Protein AF-A0A8J3QTC0-F1 (afdb_monomer)

Radius of gyration: 24.87 Å; Cα contacts (8 Å, |Δi|>4): 966; chains: 1; bounding box: 57×74×67 Å

Nearest PDB structures (foldseek):
  8b71-assembly1_A  TM=1.456E-01  e=4.040E-01  Bacillus subtilis
  3te0-assembly1_C  TM=1.874E-01  e=3.261E+00  Clostridioides difficile 630
  7ngh-assembly1_C  TM=1.427E-01  e=4.212E+00  Thermococcus kodakarensis KOD1

pLDDT: mean 89.1, std 10.79, range [39.69, 98.56]

Secondary structure (DSSP, 8-state):
---S-EEETTTTEEE-TT--HHHHHHHHHSTT-S-GGGHHHHHHHHHHHHHTTSHHHHHHHHHHHHHHHHHT-TT-TTHHHHHHHHHHHHHHHHHHHHHHHHHHHHHHHHT---SS-S---HHHHHHIIIII------EEE-TTS-EEEPPPPHHHHHHHHHHHHHHHHHHHTSHHHHHHHHHHHHS-TTT-TT-HHHHHHHHHHHHHHHHHH-GGGGT-HHHHHHHHHHHHHT-HHHHHHHH-SS--SSHHHHHHHHHHHHHHHHHHGGG--HHHHHHHHHHHHTT--TT-HHHHHHTT--HHHHHHHHHHHHHHHHHHHT-SPPPPSS--HHHHHHHHHHHHHHHHHHTTTEEEEEEEEEEEEE-TTSEEEEEETTEEEEEEE-SS-PPPEEEEEEEEEEEETT-SS--EEEEEE-SSSEEEEE--SSSPPPHHHHHHHHTT-S-HHHHHHHHHHHHHHHHHHHHHTT-HHHHHHHHHHHHHHHHHHHHHHHTTTS-TTTHHHHHHHHHHHHHHHHTTT-HHHHHHHHHHHHHTTT--BHHHHHHHHHHTT-S-HHHHHHHHHHHHHHTTS--EEE-SSBEEE--

Structure (mmCIF, N/CA/C/O backbone):
data_AF-A0A8J3QTC0-F1
#
_entry.id   AF-A0A8J3QTC0-F1
#
loop_
_atom_site.group_PDB
_atom_site.id
_atom_site.type_symbol
_atom_site.label_atom_id
_atom_site.label_alt_id
_atom_site.label_comp_id
_atom_site.label_asym_id
_atom_site.label_entity_id
_atom_site.label_seq_id
_atom_site.pdbx_PDB_ins_code
_atom_site.Cartn_x
_atom_site.Cartn_y
_atom_site.Cartn_z
_atom_site.occupancy
_atom_site.B_iso_or_equiv
_atom_site.auth_seq_id
_atom_site.auth_comp_id
_atom_site.auth_asym_id
_atom_site.auth_atom_id
_atom_site.pdbx_PDB_model_num
ATOM 1 N N . MET A 1 1 ? -20.325 0.250 -7.253 1.00 39.69 1 MET A N 1
ATOM 2 C CA . MET A 1 1 ? -18.886 0.431 -6.960 1.00 39.69 1 MET A CA 1
ATOM 3 C C . MET A 1 1 ? -18.539 0.330 -5.466 1.00 39.69 1 MET A C 1
ATOM 5 O O . MET A 1 1 ? -17.370 0.447 -5.146 1.00 39.69 1 MET A O 1
ATOM 9 N N . GLU A 1 2 ? -19.473 0.064 -4.537 1.00 43.47 2 GLU A N 1
ATOM 10 C CA . GLU A 1 2 ? -19.168 0.013 -3.083 1.00 43.47 2 GLU A CA 1
ATOM 11 C C . GLU A 1 2 ? -18.686 -1.354 -2.544 1.00 43.47 2 GLU A C 1
ATOM 13 O O . GLU A 1 2 ? -18.638 -1.552 -1.331 1.00 43.47 2 GLU A O 1
ATOM 18 N N . SER A 1 3 ? -18.318 -2.291 -3.418 1.00 62.69 3 SER A N 1
ATOM 19 C CA . SER A 1 3 ? -17.953 -3.673 -3.076 1.00 62.69 3 SER A CA 1
ATOM 20 C C . SER A 1 3 ? -16.502 -3.981 -3.471 1.00 62.69 3 SER A C 1
ATOM 22 O O . SER A 1 3 ? -16.257 -4.866 -4.281 1.00 62.69 3 SER A O 1
ATOM 24 N N . ARG A 1 4 ? -15.543 -3.166 -3.028 1.00 80.06 4 ARG A N 1
ATOM 25 C CA . ARG A 1 4 ? -14.108 -3.490 -3.088 1.00 80.06 4 ARG A CA 1
ATOM 26 C C . ARG A 1 4 ? -13.452 -3.055 -1.788 1.00 80.06 4 ARG A C 1
ATOM 28 O O . ARG A 1 4 ? -13.874 -2.046 -1.209 1.00 80.06 4 ARG A O 1
ATOM 35 N N . SER A 1 5 ? -12.469 -3.817 -1.313 1.00 85.25 5 SER A N 1
ATOM 36 C CA . SER A 1 5 ? -11.545 -3.318 -0.294 1.00 85.25 5 SER A CA 1
ATOM 37 C C . SER A 1 5 ? -10.790 -2.114 -0.858 1.00 85.25 5 SER A C 1
ATOM 39 O O . SER A 1 5 ? -10.600 -2.028 -2.071 1.00 85.25 5 SER A O 1
ATOM 41 N N . TRP A 1 6 ? -10.443 -1.152 -0.008 1.00 88.81 6 TRP A N 1
ATOM 42 C CA . TRP A 1 6 ? -9.625 -0.014 -0.421 1.00 88.81 6 TRP A CA 1
ATOM 43 C C . TRP A 1 6 ? -8.971 0.674 0.770 1.00 88.81 6 TRP A C 1
ATOM 45 O O . TRP A 1 6 ? -9.505 0.689 1.883 1.00 88.81 6 TRP A O 1
ATOM 55 N N . THR A 1 7 ? -7.877 1.380 0.497 1.00 88.00 7 THR A N 1
ATOM 56 C CA . THR A 1 7 ? -7.240 2.307 1.432 1.00 88.00 7 THR A CA 1
ATOM 57 C C . THR A 1 7 ? -7.194 3.706 0.825 1.00 88.00 7 THR A C 1
ATOM 59 O O . THR A 1 7 ? -6.718 3.912 -0.287 1.00 88.00 7 THR A O 1
ATOM 62 N N . HIS A 1 8 ? -7.720 4.704 1.539 1.00 89.81 8 HIS A N 1
ATOM 63 C CA . HIS A 1 8 ? -7.736 6.074 1.032 1.00 89.81 8 HIS A CA 1
ATOM 64 C C . HIS A 1 8 ? -6.390 6.751 1.287 1.00 89.81 8 HIS A C 1
ATOM 66 O O . HIS A 1 8 ? -6.052 7.049 2.429 1.00 89.81 8 HIS A O 1
ATOM 72 N N . LEU A 1 9 ? -5.684 7.107 0.214 1.00 87.38 9 LEU A N 1
ATOM 73 C CA . LEU A 1 9 ? -4.288 7.570 0.237 1.00 87.38 9 LEU A CA 1
ATOM 74 C C . LEU A 1 9 ? -4.010 8.705 1.243 1.00 87.38 9 LEU A C 1
ATOM 76 O O . LEU A 1 9 ? -3.025 8.670 1.977 1.00 87.38 9 LEU A O 1
ATOM 80 N N . SER A 1 10 ? -4.890 9.714 1.307 1.00 85.38 10 SER A N 1
ATOM 81 C CA . SER A 1 10 ? -4.685 10.883 2.183 1.00 85.38 10 SER A CA 1
ATOM 82 C C . SER A 1 10 ? -5.076 10.659 3.649 1.00 85.38 10 SER A C 1
ATOM 84 O O . SER A 1 10 ? -4.407 11.145 4.552 1.00 85.38 10 SER A O 1
ATOM 86 N N . SER A 1 11 ? -6.176 9.955 3.928 1.00 86.44 11 SER A N 1
ATOM 87 C CA . SER A 1 11 ? -6.603 9.709 5.313 1.00 86.44 11 SER A CA 1
ATOM 88 C C . SER A 1 11 ? -5.954 8.464 5.918 1.00 86.44 11 SER A C 1
ATOM 90 O O . SER A 1 11 ? -6.002 8.283 7.131 1.00 86.44 11 SER A O 1
ATOM 92 N N . ASN A 1 12 ? -5.363 7.612 5.076 1.00 90.69 12 ASN A N 1
ATOM 93 C CA . ASN A 1 12 ? -4.892 6.265 5.384 1.00 90.69 12 ASN A CA 1
ATOM 94 C C . ASN A 1 12 ? -5.966 5.340 5.985 1.00 90.69 12 ASN A C 1
ATOM 96 O O . ASN A 1 12 ? -5.655 4.339 6.629 1.00 90.69 12 ASN A O 1
ATOM 100 N N . VAL A 1 13 ? -7.246 5.689 5.804 1.00 89.69 13 VAL A N 1
ATOM 101 C CA . VAL A 1 13 ? -8.357 4.855 6.259 1.00 89.69 13 VAL A CA 1
ATOM 102 C C . VAL A 1 13 ? -8.488 3.680 5.309 1.00 89.69 13 VAL A C 1
ATOM 104 O O . VAL A 1 13 ? -8.754 3.862 4.121 1.00 89.69 13 VAL A O 1
ATOM 107 N N . THR A 1 14 ? -8.345 2.490 5.872 1.00 88.50 14 THR A N 1
ATOM 108 C CA . THR A 1 14 ? -8.552 1.217 5.192 1.00 88.50 14 THR A CA 1
ATOM 109 C C . THR A 1 14 ? -9.978 0.727 5.410 1.00 88.50 14 THR A C 1
ATOM 111 O O . THR A 1 14 ? -10.557 0.878 6.488 1.00 88.50 14 THR A O 1
ATOM 114 N N . ARG A 1 15 ? -10.563 0.128 4.380 1.00 85.50 15 ARG A N 1
ATOM 115 C CA . ARG A 1 15 ? -11.824 -0.596 4.451 1.00 85.50 15 ARG A CA 1
ATOM 116 C C . ARG A 1 15 ? -11.617 -1.964 3.826 1.00 85.50 15 ARG A C 1
ATOM 118 O O . ARG A 1 15 ? -11.299 -2.060 2.649 1.00 85.50 15 ARG A O 1
ATOM 125 N N . LEU A 1 16 ? -11.853 -3.006 4.613 1.00 86.75 16 LEU A N 1
ATOM 126 C CA . LEU A 1 16 ? -11.814 -4.382 4.141 1.00 86.75 16 LEU A CA 1
ATOM 127 C C . LEU A 1 16 ? -13.206 -4.793 3.663 1.00 86.75 16 LEU A C 1
ATOM 129 O O . LEU A 1 16 ? -14.169 -4.803 4.433 1.00 86.75 16 LEU A O 1
ATOM 133 N N . GLU A 1 17 ? -13.324 -5.126 2.387 1.00 78.25 17 GLU A N 1
ATOM 134 C CA . GLU A 1 17 ? -14.484 -5.840 1.880 1.00 78.25 17 GLU A CA 1
ATOM 135 C C . GLU A 1 17 ? -14.504 -7.276 2.424 1.00 78.25 17 GLU A C 1
ATOM 137 O O . GLU A 1 17 ? -13.471 -7.889 2.686 1.00 78.25 17 GLU A O 1
ATOM 142 N N . GLY A 1 18 ? -15.708 -7.809 2.629 1.00 78.25 18 GLY A N 1
ATOM 143 C CA . GLY A 1 18 ? -15.924 -9.158 3.150 1.00 78.25 18 GLY A CA 1
ATOM 144 C C . GLY A 1 18 ? -16.040 -9.202 4.670 1.00 78.25 18 GLY A C 1
ATOM 145 O O . GLY A 1 18 ? -16.652 -10.122 5.204 1.00 78.25 18 GLY A O 1
ATOM 146 N N . ILE A 1 19 ? -15.567 -8.176 5.386 1.00 82.19 19 ILE A N 1
ATOM 147 C CA . ILE A 1 19 ? -15.797 -8.076 6.828 1.00 82.19 19 ILE A CA 1
ATOM 148 C C . ILE A 1 19 ? -17.225 -7.609 7.099 1.00 82.19 19 ILE A C 1
ATOM 150 O O . ILE A 1 19 ? -17.539 -6.420 7.091 1.00 82.19 19 ILE A O 1
ATOM 154 N N . ARG A 1 20 ? -18.094 -8.576 7.387 1.00 85.38 20 ARG A N 1
ATOM 155 C CA . ARG A 1 20 ? -19.408 -8.353 7.984 1.00 85.38 20 ARG A CA 1
ATOM 156 C C . ARG A 1 20 ? -19.266 -8.552 9.481 1.00 85.38 20 ARG A C 1
ATOM 158 O O . ARG A 1 20 ? -19.161 -9.686 9.932 1.00 85.38 20 ARG A O 1
ATOM 165 N N . LEU A 1 21 ? -19.215 -7.475 10.270 1.00 83.38 21 LEU A N 1
ATOM 166 C CA . LEU A 1 21 ? -19.032 -7.645 11.718 1.00 83.38 21 LEU A CA 1
ATOM 167 C C . LEU A 1 21 ? -20.188 -8.436 12.345 1.00 83.38 21 LEU A C 1
ATOM 169 O O . LEU A 1 21 ? -19.942 -9.161 13.297 1.00 83.38 21 LEU A O 1
ATOM 173 N N . GLY A 1 22 ? -21.408 -8.373 11.800 1.00 82.56 22 GLY A N 1
ATOM 174 C CA . GLY A 1 22 ? -22.493 -9.252 12.255 1.00 82.56 22 GLY A CA 1
ATOM 175 C C . GLY A 1 22 ? -22.139 -10.743 12.214 1.00 82.56 22 GLY A C 1
ATOM 176 O O . GLY A 1 22 ? -22.465 -11.467 13.150 1.00 82.56 22 GLY A O 1
ATOM 177 N N . ASP A 1 23 ? -21.387 -11.164 11.195 1.00 84.44 23 ASP A N 1
ATOM 178 C CA . ASP A 1 23 ? -20.975 -12.558 11.004 1.00 84.44 23 ASP A CA 1
ATOM 179 C C . ASP A 1 23 ? -19.625 -12.853 11.682 1.00 84.44 23 ASP A C 1
ATOM 181 O O . ASP A 1 23 ? -19.382 -13.956 12.167 1.00 84.44 23 ASP A O 1
ATOM 185 N N . HIS A 1 24 ? -18.726 -11.864 11.727 1.00 86.12 24 HIS A N 1
ATOM 186 C CA . HIS A 1 24 ? -17.314 -12.080 12.049 1.00 86.12 24 HIS A CA 1
ATOM 187 C C . HIS A 1 24 ? -16.856 -11.491 13.385 1.00 86.12 24 HIS A C 1
ATOM 189 O O . HIS A 1 24 ? -15.726 -11.773 13.780 1.00 86.12 24 HIS A O 1
ATOM 195 N N . LEU A 1 25 ? -17.659 -10.685 14.090 1.00 84.62 25 LEU A N 1
ATOM 196 C CA . LEU A 1 25 ? -17.190 -9.931 15.262 1.00 84.62 25 LEU A CA 1
ATOM 197 C C . LEU A 1 25 ? -16.506 -10.839 16.288 1.00 84.62 25 LEU A C 1
ATOM 199 O O . LEU A 1 25 ? -15.335 -10.631 16.574 1.00 84.62 25 LEU A O 1
ATOM 203 N N . GLU A 1 26 ? -17.174 -11.887 16.770 1.00 82.69 26 GLU A N 1
ATOM 204 C CA . GLU A 1 26 ? -16.621 -12.801 17.784 1.00 82.69 26 GLU A CA 1
ATOM 205 C C . GLU A 1 26 ? -15.274 -13.418 17.359 1.00 82.69 26 GLU A C 1
ATOM 207 O O . GLU A 1 26 ? -14.303 -13.429 18.123 1.00 82.69 26 GLU A O 1
ATOM 212 N N . SER A 1 27 ? -15.182 -13.845 16.098 1.00 85.50 27 SER A N 1
ATOM 213 C CA . SER A 1 27 ? -13.962 -14.416 15.522 1.00 85.50 27 SER A CA 1
ATOM 214 C C . SER A 1 27 ? -12.827 -13.385 15.441 1.00 85.50 27 SER A C 1
ATOM 216 O O . SER A 1 27 ? -11.692 -13.663 15.825 1.00 85.50 27 SER A O 1
ATOM 218 N N . LEU A 1 28 ? -13.148 -12.147 15.052 1.00 85.06 28 LEU A N 1
ATOM 219 C CA . LEU A 1 28 ? -12.199 -11.045 14.929 1.00 85.06 28 LEU A CA 1
ATOM 220 C C . LEU A 1 28 ? -11.755 -10.485 16.280 1.00 85.06 28 LEU A C 1
ATOM 222 O O . LEU A 1 28 ? -10.680 -9.892 16.344 1.00 85.06 28 LEU A O 1
ATOM 226 N N . LEU A 1 29 ? -12.524 -10.678 17.355 1.00 81.19 29 LEU A N 1
ATOM 227 C CA . LEU A 1 29 ? -12.098 -10.356 18.722 1.00 81.19 29 LEU A CA 1
ATOM 228 C C . LEU A 1 29 ? -11.187 -11.439 19.315 1.00 81.19 29 LEU A C 1
ATOM 230 O O . LEU A 1 29 ? -10.337 -11.147 20.155 1.00 81.19 29 LEU A O 1
ATOM 234 N N . THR A 1 30 ? -11.304 -12.677 18.841 1.00 81.62 30 THR A N 1
ATOM 235 C CA . THR A 1 30 ? -10.489 -13.801 19.312 1.00 81.62 30 THR A CA 1
ATOM 236 C C . THR A 1 30 ? -9.094 -13.758 18.692 1.00 81.62 30 THR A C 1
ATOM 238 O O . THR A 1 30 ? -8.936 -13.620 17.481 1.00 81.62 30 THR A O 1
ATOM 241 N N . GLN A 1 31 ? -8.030 -13.809 19.498 1.00 77.44 31 GLN A N 1
ATOM 242 C CA . GLN A 1 31 ? -6.652 -13.803 18.983 1.00 77.44 31 GLN A CA 1
ATOM 243 C C . GLN A 1 31 ? -6.391 -15.007 18.072 1.00 77.44 31 GLN A C 1
ATOM 245 O O . GLN A 1 31 ? -6.640 -16.143 18.458 1.00 77.44 31 GLN A O 1
ATOM 250 N N . GLY A 1 32 ? -5.930 -14.747 16.843 1.00 83.50 32 GLY A N 1
ATOM 251 C CA . GLY A 1 32 ? -5.789 -15.778 15.809 1.00 83.50 32 GLY A CA 1
ATOM 252 C C . GLY A 1 32 ? -7.110 -16.334 15.260 1.00 83.50 32 GLY A C 1
ATOM 253 O O . GLY A 1 32 ? -7.085 -17.294 14.489 1.00 83.50 32 GLY A O 1
ATOM 254 N N . GLY A 1 33 ? -8.247 -15.763 15.670 1.00 87.00 33 GLY A N 1
ATOM 255 C CA . GLY A 1 33 ? -9.589 -16.213 15.314 1.00 87.00 33 GLY A CA 1
ATOM 256 C C . GLY A 1 33 ? -10.131 -15.614 14.021 1.00 87.00 33 GLY A C 1
ATOM 257 O O . GLY A 1 33 ? -11.214 -16.010 13.606 1.00 87.00 33 GLY A O 1
ATOM 258 N N . ALA A 1 34 ? -9.410 -14.690 13.374 1.00 90.81 34 ALA A N 1
ATOM 259 C CA . ALA A 1 34 ? -9.891 -14.069 12.146 1.00 90.81 34 ALA A CA 1
ATOM 260 C C . ALA A 1 34 ? -10.131 -15.126 11.032 1.00 90.81 34 ALA A C 1
ATOM 262 O O . ALA A 1 34 ? -9.270 -15.996 10.833 1.00 90.81 34 ALA A O 1
ATOM 263 N N . PRO A 1 35 ? -11.265 -15.059 10.302 1.00 92.38 35 PRO A N 1
ATOM 264 C CA . PRO A 1 35 ? -11.619 -16.024 9.258 1.00 92.38 35 PRO A CA 1
ATOM 265 C C . PRO A 1 35 ? -10.585 -16.087 8.129 1.00 92.38 35 PRO A C 1
ATOM 267 O O . PRO A 1 35 ? -10.192 -15.058 7.582 1.00 92.38 35 PRO A O 1
ATOM 270 N N . SER A 1 36 ? -10.121 -17.284 7.764 1.00 92.12 36 SER A N 1
ATOM 271 C CA . SER A 1 36 ? -9.008 -17.466 6.816 1.00 92.12 36 SER A CA 1
ATOM 272 C C . SER A 1 36 ? -9.254 -16.884 5.423 1.00 92.12 36 SER A C 1
ATOM 274 O O . SER A 1 36 ? -8.303 -16.479 4.761 1.00 92.12 36 SER A O 1
ATOM 276 N N . GLU A 1 37 ? -10.509 -16.811 4.995 1.00 92.62 37 GLU A N 1
ATOM 277 C CA . GLU A 1 37 ? -10.954 -16.220 3.734 1.00 92.62 37 GLU A CA 1
ATOM 278 C C . GLU A 1 37 ? -10.644 -14.717 3.635 1.00 92.62 37 GLU A C 1
ATOM 280 O O . GLU A 1 37 ? -10.494 -14.181 2.540 1.00 92.62 37 GLU A O 1
ATOM 285 N N . LEU A 1 38 ? -10.463 -14.033 4.770 1.00 93.31 38 LEU A N 1
ATOM 286 C CA . LEU A 1 38 ? -10.099 -12.616 4.812 1.00 93.31 38 LEU A CA 1
ATOM 287 C C . LEU A 1 38 ? -8.586 -12.387 4.735 1.00 93.31 38 LEU A C 1
ATOM 289 O O . LEU A 1 38 ? -8.157 -11.250 4.555 1.00 93.31 38 LEU A O 1
ATOM 293 N N . LEU A 1 39 ? -7.767 -13.434 4.885 1.00 95.31 39 LEU A N 1
ATOM 294 C CA . LEU A 1 39 ? -6.317 -13.307 5.058 1.00 95.31 39 LEU A CA 1
ATOM 295 C C . LEU A 1 39 ? -5.648 -12.560 3.901 1.00 95.31 39 LEU A C 1
ATOM 297 O O . LEU A 1 39 ? -4.882 -11.630 4.147 1.00 95.31 39 LEU A O 1
ATOM 301 N N . LEU A 1 40 ? -5.951 -12.946 2.659 1.00 95.69 40 LEU A N 1
ATOM 302 C CA . LEU A 1 40 ? -5.347 -12.336 1.472 1.00 95.69 40 LEU A CA 1
ATOM 303 C C . LEU A 1 40 ? -5.741 -10.860 1.341 1.00 95.69 40 LEU A C 1
ATOM 305 O O . LEU A 1 40 ? -4.866 -10.006 1.228 1.00 95.69 40 LEU A O 1
ATOM 309 N N . SER A 1 41 ? -7.036 -10.548 1.469 1.00 94.38 41 SER A N 1
ATOM 310 C CA . SER A 1 41 ? -7.530 -9.164 1.455 1.00 94.38 41 SER A CA 1
ATOM 311 C C . SER A 1 41 ? -6.930 -8.315 2.580 1.00 94.38 41 SER A C 1
ATOM 313 O O . SER A 1 41 ? -6.574 -7.166 2.351 1.00 94.38 41 SER A O 1
ATOM 315 N N . CYS A 1 42 ? -6.787 -8.863 3.790 1.00 94.25 42 CYS A N 1
ATOM 316 C CA . CYS A 1 42 ? -6.159 -8.152 4.901 1.00 94.25 42 CYS A CA 1
ATOM 317 C C . CYS A 1 42 ? -4.693 -7.833 4.611 1.00 94.25 42 CYS A C 1
ATOM 319 O O . CYS A 1 42 ? -4.280 -6.696 4.796 1.00 94.25 42 CYS A O 1
ATOM 321 N N . VAL A 1 43 ? -3.904 -8.812 4.159 1.00 95.81 43 VAL A N 1
ATOM 322 C CA . VAL A 1 43 ? -2.480 -8.594 3.853 1.00 95.81 43 VAL A CA 1
ATOM 323 C C . VAL A 1 43 ? -2.308 -7.549 2.753 1.00 95.81 43 VAL A C 1
ATOM 325 O O . VAL A 1 43 ? -1.477 -6.650 2.895 1.00 95.81 43 VAL A O 1
ATOM 328 N N . HIS A 1 44 ? -3.131 -7.627 1.709 1.00 96.69 44 HIS A N 1
ATOM 329 C CA . HIS A 1 44 ? -3.174 -6.652 0.624 1.00 96.69 44 HIS A CA 1
ATOM 330 C C . HIS A 1 44 ? -3.399 -5.228 1.161 1.00 96.69 44 HIS A C 1
ATOM 332 O O . HIS A 1 44 ? -2.578 -4.330 0.993 1.00 96.69 44 HIS A O 1
ATOM 338 N N . GLU A 1 45 ? -4.474 -5.029 1.913 1.00 95.12 45 GLU A N 1
ATOM 339 C CA . GLU A 1 45 ? -4.871 -3.706 2.393 1.00 95.12 45 GLU A CA 1
ATOM 340 C C . GLU A 1 45 ? -3.993 -3.170 3.525 1.00 95.12 45 GLU A C 1
ATOM 342 O O . GLU A 1 45 ? -3.776 -1.964 3.635 1.00 95.12 45 GLU A O 1
ATOM 347 N N . PHE A 1 46 ? -3.420 -4.044 4.355 1.00 95.31 46 PHE A N 1
ATOM 348 C CA . PHE A 1 46 ? -2.406 -3.634 5.327 1.00 95.31 46 PHE A CA 1
ATOM 349 C C . PHE A 1 46 ? -1.149 -3.129 4.633 1.00 95.31 46 PHE A C 1
ATOM 351 O O . PHE A 1 46 ? -0.474 -2.256 5.175 1.00 95.31 46 PHE A O 1
ATOM 358 N N . THR A 1 47 ? -0.843 -3.643 3.442 1.00 97.31 47 THR A N 1
ATOM 359 C CA . THR A 1 47 ? 0.294 -3.172 2.650 1.00 97.31 47 THR A CA 1
ATOM 360 C C . THR A 1 47 ? 0.037 -1.772 2.118 1.00 97.31 47 THR A C 1
ATOM 362 O O . THR A 1 47 ? 0.893 -0.905 2.296 1.00 97.31 47 THR A O 1
ATOM 365 N N . HIS A 1 48 ? -1.164 -1.497 1.603 1.00 96.25 48 HIS A N 1
ATOM 366 C CA . HIS A 1 48 ? -1.578 -0.132 1.267 1.00 96.25 48 HIS A CA 1
ATOM 367 C C . HIS A 1 48 ? -1.501 0.803 2.472 1.00 96.25 48 HIS A C 1
ATOM 369 O O . HIS A 1 48 ? -0.843 1.842 2.415 1.00 96.25 48 HIS A O 1
ATOM 375 N N . HIS A 1 49 ? -2.098 0.403 3.597 1.00 94.94 49 HIS A N 1
ATOM 376 C CA . HIS A 1 49 ? -2.049 1.182 4.834 1.00 94.94 49 HIS A CA 1
ATOM 377 C C . HIS A 1 49 ? -0.614 1.492 5.270 1.00 94.94 49 HIS A C 1
ATOM 379 O O . HIS A 1 49 ? -0.323 2.590 5.745 1.00 94.94 49 HIS A O 1
ATOM 385 N N . TRP A 1 50 ? 0.290 0.523 5.127 1.00 95.69 50 TRP A N 1
ATOM 386 C CA . TRP A 1 50 ? 1.688 0.670 5.500 1.00 95.69 50 TRP A CA 1
ATOM 387 C C . TRP A 1 50 ? 2.433 1.632 4.575 1.00 95.69 50 TRP A C 1
ATOM 389 O O . TRP A 1 50 ? 3.118 2.525 5.072 1.00 95.69 50 TRP A O 1
ATOM 399 N N . CYS A 1 51 ? 2.227 1.517 3.260 1.00 96.88 51 CYS A N 1
ATOM 400 C CA . CYS A 1 51 ? 2.786 2.433 2.266 1.00 96.88 51 CYS A CA 1
ATOM 401 C C . CYS A 1 51 ? 2.396 3.884 2.575 1.00 96.88 51 CYS A C 1
ATOM 403 O O . CYS A 1 51 ? 3.247 4.766 2.646 1.00 96.88 51 CYS A O 1
ATOM 405 N N . PHE A 1 52 ? 1.117 4.143 2.858 1.00 95.06 52 PHE A N 1
ATOM 406 C CA . PHE A 1 52 ? 0.642 5.496 3.151 1.00 95.06 52 PHE A CA 1
ATOM 407 C C . PHE A 1 52 ? 0.757 5.887 4.631 1.00 95.06 52 PHE A C 1
ATOM 409 O O . PHE A 1 52 ? 0.354 6.989 4.994 1.00 95.06 52 PHE A O 1
ATOM 416 N N . LEU A 1 53 ? 1.362 5.071 5.497 1.00 93.88 53 LEU A N 1
ATOM 417 C CA . LEU A 1 53 ? 1.789 5.502 6.836 1.00 93.88 53 LEU A CA 1
ATOM 418 C C . LEU A 1 53 ? 3.170 6.189 6.818 1.00 93.88 53 LEU A C 1
ATOM 420 O O . LEU A 1 53 ? 3.583 6.764 7.826 1.00 93.88 53 LEU A O 1
ATOM 424 N N . SER A 1 54 ? 3.865 6.143 5.682 1.00 94.94 54 SER A N 1
ATOM 425 C CA . SER A 1 54 ? 5.234 6.625 5.517 1.00 94.94 54 SER A CA 1
ATOM 426 C C . SER A 1 54 ? 5.387 8.150 5.523 1.00 94.94 54 SER A C 1
ATOM 428 O O . SER A 1 54 ? 4.410 8.909 5.504 1.00 94.94 54 SER A O 1
ATOM 430 N N . SER A 1 55 ? 6.634 8.626 5.458 1.00 95.50 55 SER A N 1
ATOM 431 C CA . SER A 1 55 ? 6.934 10.054 5.286 1.00 95.50 55 SER A CA 1
ATOM 432 C C . SER A 1 55 ? 6.394 10.638 3.976 1.00 95.50 55 SER A C 1
ATOM 434 O O . SER A 1 55 ? 5.849 11.745 3.986 1.00 95.50 55 SER A O 1
ATOM 436 N N . VAL A 1 56 ? 6.469 9.902 2.861 1.00 97.00 56 VAL A N 1
ATOM 437 C CA . VAL A 1 56 ? 5.852 10.322 1.589 1.00 97.00 56 VAL A CA 1
ATOM 438 C C . VAL A 1 56 ? 4.325 10.367 1.721 1.00 97.00 56 VAL A C 1
ATOM 440 O O . VAL A 1 56 ? 3.707 11.362 1.336 1.00 97.00 56 VAL A O 1
ATOM 443 N N . GLY A 1 57 ? 3.709 9.361 2.352 1.00 95.88 57 GLY A N 1
ATOM 444 C CA . GLY A 1 57 ? 2.271 9.361 2.643 1.00 95.88 57 GLY A CA 1
ATOM 445 C C . GLY A 1 57 ? 1.841 10.560 3.498 1.00 95.88 57 GLY A C 1
ATOM 446 O O . GLY A 1 57 ? 0.798 11.179 3.243 1.00 95.88 57 GLY A O 1
ATOM 447 N N . LEU A 1 58 ? 2.662 10.941 4.481 1.00 94.69 58 LEU A N 1
ATOM 448 C CA . LEU A 1 58 ? 2.452 12.132 5.302 1.00 94.69 58 LEU A CA 1
ATOM 449 C C . LEU A 1 58 ? 2.562 13.424 4.487 1.00 94.69 58 LEU A C 1
ATOM 451 O O . LEU A 1 58 ? 1.694 14.289 4.622 1.00 94.69 58 LEU A O 1
ATOM 455 N N . ALA A 1 59 ? 3.558 13.536 3.607 1.00 96.12 59 ALA A N 1
ATOM 456 C CA . ALA A 1 59 ? 3.727 14.685 2.722 1.00 96.12 59 ALA A CA 1
ATOM 457 C C . ALA A 1 59 ? 2.510 14.891 1.804 1.00 96.12 59 ALA A C 1
ATOM 459 O O . ALA A 1 59 ? 1.965 15.994 1.761 1.00 96.12 59 ALA A O 1
ATOM 460 N N . LEU A 1 60 ? 2.008 13.828 1.161 1.00 95.81 60 LEU A N 1
ATOM 461 C CA . LEU A 1 60 ? 0.797 13.877 0.323 1.00 95.81 60 LEU A CA 1
ATOM 462 C C . LEU A 1 60 ? -0.414 14.417 1.086 1.00 95.81 60 LEU A C 1
ATOM 464 O O . LEU A 1 60 ? -1.224 15.183 0.572 1.00 95.81 60 LEU A O 1
ATOM 468 N N . THR A 1 61 ? -0.529 14.040 2.350 1.00 93.19 61 THR A N 1
ATOM 469 C CA . THR A 1 61 ? -1.628 14.487 3.207 1.00 93.19 61 THR A CA 1
ATOM 470 C C . THR A 1 61 ? -1.450 15.934 3.636 1.00 93.19 61 THR A C 1
ATOM 472 O O . THR A 1 61 ? -2.417 16.694 3.626 1.00 93.19 61 THR A O 1
ATOM 475 N N . GLY A 1 62 ? -0.213 16.352 3.906 1.00 93.19 62 GLY A N 1
ATOM 476 C CA . GLY A 1 62 ? 0.139 17.758 4.084 1.00 93.19 62 GLY A CA 1
ATOM 477 C C . GLY A 1 62 ? -0.263 18.622 2.889 1.00 93.19 62 GLY A C 1
ATOM 478 O O . GLY A 1 62 ? -0.843 19.687 3.098 1.00 93.19 62 GLY A O 1
ATOM 479 N N . LEU A 1 63 ? -0.049 18.139 1.658 1.00 94.00 63 LEU A N 1
ATOM 480 C CA . LEU A 1 63 ? -0.506 18.816 0.438 1.00 94.00 63 LEU A CA 1
ATOM 481 C C . LEU A 1 63 ? -2.024 18.973 0.414 1.00 94.00 63 LEU A C 1
ATOM 483 O O . LEU A 1 63 ? -2.510 20.074 0.181 1.00 94.00 63 LEU A O 1
ATOM 487 N N . THR A 1 64 ? -2.780 17.915 0.731 1.00 92.81 64 THR A N 1
ATOM 488 C CA . THR A 1 64 ? -4.249 18.021 0.765 1.00 92.81 64 THR A CA 1
ATOM 489 C C . THR A 1 64 ? -4.737 19.076 1.756 1.00 92.81 64 THR A C 1
ATOM 491 O O . THR A 1 64 ? -5.606 19.873 1.417 1.00 92.81 64 THR A O 1
ATOM 494 N N . ASN A 1 65 ? -4.126 19.164 2.942 1.00 89.75 65 ASN A N 1
ATOM 495 C CA . ASN A 1 65 ? -4.461 20.215 3.902 1.00 89.75 65 ASN A CA 1
ATOM 496 C C . ASN A 1 65 ? -4.074 21.604 3.400 1.00 89.75 65 ASN A C 1
ATOM 498 O O . ASN A 1 65 ? -4.853 22.546 3.526 1.00 89.75 65 ASN A O 1
ATOM 502 N N . ARG A 1 66 ? -2.869 21.741 2.833 1.00 90.75 66 ARG A N 1
ATOM 503 C CA . ARG A 1 66 ? -2.382 23.018 2.309 1.00 90.75 66 ARG A CA 1
ATOM 504 C C . ARG A 1 66 ? -3.313 23.541 1.217 1.00 90.75 66 ARG A C 1
ATOM 506 O O . ARG A 1 66 ? -3.731 24.687 1.320 1.00 90.75 66 ARG A O 1
ATOM 513 N N . MET A 1 67 ? -3.742 22.694 0.279 1.00 92.12 67 MET A N 1
ATOM 514 C CA . MET A 1 67 ? -4.737 23.050 -0.739 1.00 92.12 67 MET A CA 1
ATOM 515 C C . MET A 1 67 ? -6.060 23.520 -0.133 1.00 92.12 67 MET A C 1
ATOM 517 O O . MET A 1 67 ? -6.532 24.598 -0.490 1.00 92.12 67 MET A O 1
ATOM 521 N N . ALA A 1 68 ? -6.638 22.756 0.801 1.00 90.19 68 ALA A N 1
ATOM 522 C CA . ALA A 1 68 ? -7.908 23.112 1.442 1.00 90.19 68 ALA A CA 1
ATOM 523 C C . ALA A 1 68 ? -7.836 24.487 2.113 1.00 90.19 68 ALA A C 1
ATOM 525 O O . ALA A 1 68 ? -8.705 25.332 1.923 1.00 90.19 68 ALA A O 1
ATOM 526 N N . ARG A 1 69 ? -6.772 24.716 2.889 1.00 87.50 69 ARG A N 1
ATOM 527 C CA . ARG A 1 69 ? -6.571 25.970 3.621 1.00 87.50 69 ARG A CA 1
ATOM 528 C C . ARG A 1 69 ? -6.342 27.134 2.680 1.00 87.50 69 ARG A C 1
ATOM 530 O O . ARG A 1 69 ? -6.932 28.188 2.881 1.00 87.50 69 ARG A O 1
ATOM 537 N N . THR A 1 70 ? -5.488 26.948 1.678 1.00 89.38 70 THR A N 1
ATOM 538 C CA . THR A 1 70 ? -5.209 27.987 0.692 1.00 89.38 70 THR A CA 1
ATOM 539 C C . THR A 1 70 ? -6.479 28.337 -0.069 1.00 89.38 70 THR A C 1
ATOM 541 O O . THR A 1 70 ? -6.744 29.516 -0.204 1.00 89.38 70 THR A O 1
ATOM 544 N N . SER A 1 71 ? -7.321 27.370 -0.448 1.00 89.56 71 SER A N 1
ATOM 545 C CA . SER A 1 71 ? -8.580 27.609 -1.185 1.00 89.56 71 SER A CA 1
ATOM 546 C C . SER A 1 71 ? -9.638 28.401 -0.398 1.00 89.56 71 SER A C 1
ATOM 548 O O . SER A 1 71 ? -10.552 28.949 -0.997 1.00 89.56 71 SER A O 1
ATOM 550 N N . LEU A 1 72 ? -9.530 28.480 0.934 1.00 86.50 72 LEU A N 1
ATOM 551 C CA . LEU A 1 72 ? -10.476 29.208 1.797 1.00 86.50 72 LEU A CA 1
ATOM 552 C C . LEU A 1 72 ? -9.994 30.601 2.226 1.00 86.50 72 LEU A C 1
ATOM 554 O O . LEU A 1 72 ? -10.645 31.248 3.045 1.00 86.50 72 LEU A O 1
ATOM 558 N N . ARG A 1 73 ? -8.823 31.038 1.756 1.00 83.94 73 ARG A N 1
ATOM 559 C CA . ARG A 1 73 ? -8.211 32.310 2.148 1.00 83.94 73 ARG A CA 1
ATOM 560 C C . ARG A 1 73 ? -8.290 33.328 1.022 1.00 83.94 73 ARG A C 1
ATOM 562 O O . ARG A 1 73 ? -7.578 33.189 0.040 1.00 83.94 73 ARG A O 1
ATOM 569 N N . ASP A 1 74 ? -9.052 34.396 1.218 1.00 76.12 74 ASP A N 1
ATOM 570 C CA . ASP A 1 74 ? -9.192 35.468 0.220 1.00 76.12 74 ASP A CA 1
ATOM 571 C C . ASP A 1 74 ? -7.983 36.428 0.163 1.00 76.12 74 ASP A C 1
ATOM 573 O O . ASP A 1 74 ? -7.927 37.325 -0.677 1.00 76.12 74 ASP A O 1
ATOM 577 N N . ASP A 1 75 ? -7.016 36.285 1.073 1.00 75.50 75 ASP A N 1
ATOM 578 C CA . ASP A 1 75 ? -5.956 37.265 1.332 1.00 75.50 75 ASP A CA 1
ATOM 579 C C . ASP A 1 75 ? -4.566 36.859 0.820 1.00 75.50 75 ASP A C 1
ATOM 581 O O . ASP A 1 75 ? -3.582 37.538 1.118 1.00 75.50 75 ASP A O 1
ATOM 585 N N . VAL A 1 76 ? -4.455 35.772 0.049 1.00 73.69 76 VAL A N 1
ATOM 586 C CA . VAL A 1 76 ? -3.162 35.235 -0.403 1.00 73.69 76 VAL A CA 1
ATOM 587 C C . VAL A 1 76 ? -2.896 35.611 -1.868 1.00 73.69 76 VAL A C 1
ATOM 589 O O . VAL A 1 76 ? -3.517 35.052 -2.772 1.00 73.69 76 VAL A O 1
ATOM 592 N N . PRO A 1 77 ? -1.940 36.512 -2.167 1.00 75.12 77 PRO A N 1
ATOM 593 C CA . PRO A 1 77 ? -1.499 36.731 -3.542 1.00 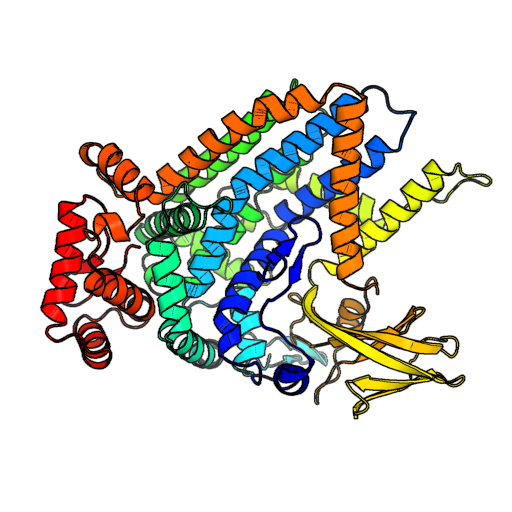75.12 77 PRO A CA 1
ATOM 594 C C . PRO A 1 77 ? -0.996 35.421 -4.161 1.00 75.12 77 PRO A C 1
ATOM 596 O O . PRO A 1 77 ? -0.205 34.708 -3.549 1.00 75.12 77 PRO A O 1
ATOM 599 N N . GLY A 1 78 ? -1.448 35.095 -5.375 1.00 84.88 78 GLY A N 1
ATOM 600 C CA . GLY A 1 78 ? -1.044 33.858 -6.057 1.00 84.88 78 GLY A CA 1
ATOM 601 C C . GLY A 1 78 ? -1.698 32.579 -5.515 1.00 84.88 78 GLY A C 1
ATOM 602 O O . GLY A 1 78 ? -1.221 31.490 -5.822 1.00 84.88 78 GLY A O 1
ATOM 603 N N . GLN A 1 79 ? -2.790 32.689 -4.750 1.00 88.81 79 GLN A N 1
ATOM 604 C CA . GLN A 1 79 ? -3.566 31.562 -4.212 1.00 88.81 79 GLN A CA 1
ATOM 605 C C . GLN A 1 79 ? -3.865 30.476 -5.260 1.00 88.81 79 GLN A C 1
ATOM 607 O O . GLN A 1 79 ? -3.615 29.300 -5.006 1.00 88.81 79 GLN A O 1
ATOM 612 N N . THR A 1 80 ? -4.336 30.865 -6.450 1.00 90.38 80 THR A N 1
ATOM 613 C CA . THR A 1 80 ? -4.621 29.953 -7.572 1.00 90.38 80 THR A CA 1
ATOM 614 C C . THR A 1 80 ? -3.409 29.121 -7.966 1.00 90.38 80 THR A C 1
ATOM 616 O O . THR A 1 80 ? -3.511 27.900 -8.049 1.00 90.38 80 THR A O 1
ATOM 619 N N . TRP A 1 81 ? -2.244 29.755 -8.109 1.00 89.56 81 TRP A N 1
ATOM 620 C CA . TRP A 1 81 ? -0.993 29.068 -8.432 1.00 89.56 81 TRP A CA 1
ATOM 621 C C . TRP A 1 81 ? -0.545 28.131 -7.311 1.00 89.56 81 TRP A C 1
ATOM 623 O O . TRP A 1 81 ? -0.150 27.000 -7.572 1.00 89.56 81 TRP A O 1
ATOM 633 N N . ALA A 1 82 ? -0.671 28.550 -6.051 1.00 90.56 82 ALA A N 1
ATOM 634 C CA . ALA A 1 82 ? -0.329 27.700 -4.913 1.00 90.56 82 ALA A CA 1
ATOM 635 C C . ALA A 1 82 ? -1.215 26.439 -4.834 1.00 90.56 82 ALA A C 1
ATOM 637 O O . ALA A 1 82 ? -0.704 25.344 -4.587 1.00 90.56 82 ALA A O 1
ATOM 638 N N . VAL A 1 83 ? -2.527 26.569 -5.079 1.00 92.50 83 VAL A N 1
ATOM 639 C CA . VAL A 1 83 ? -3.453 25.423 -5.125 1.00 92.50 83 VAL A CA 1
ATOM 640 C C . VAL A 1 83 ? -3.158 24.528 -6.331 1.00 92.50 83 VAL A C 1
ATOM 642 O O . VAL A 1 83 ? -3.064 23.312 -6.164 1.00 92.50 83 VAL A O 1
ATOM 645 N N . ALA A 1 84 ? -2.944 25.105 -7.519 1.00 92.88 84 ALA A N 1
ATOM 646 C CA . ALA A 1 84 ? -2.616 24.357 -8.734 1.00 92.88 84 ALA A CA 1
ATOM 647 C C . ALA A 1 84 ? -1.326 23.543 -8.568 1.00 92.88 84 ALA A C 1
ATOM 649 O O . ALA A 1 84 ? -1.316 22.337 -8.817 1.00 92.88 84 ALA A O 1
ATOM 650 N N . ARG A 1 85 ? -0.264 24.171 -8.054 1.00 93.62 85 ARG A N 1
ATOM 651 C CA . ARG A 1 85 ? 1.021 23.530 -7.756 1.00 93.62 85 ARG A CA 1
ATOM 652 C C . ARG A 1 85 ? 0.860 22.320 -6.843 1.00 93.62 85 ARG A C 1
ATOM 654 O O . ARG A 1 85 ? 1.432 21.263 -7.109 1.00 93.62 85 ARG A O 1
ATOM 661 N N . ASP A 1 86 ? 0.100 22.455 -5.760 1.00 94.75 86 ASP A N 1
ATOM 662 C CA . ASP A 1 86 ? -0.098 21.363 -4.804 1.00 94.75 86 ASP A CA 1
ATOM 663 C C . ASP A 1 86 ? -0.959 20.239 -5.358 1.00 94.75 86 ASP A C 1
ATOM 665 O O . ASP A 1 86 ? -0.669 19.069 -5.092 1.00 94.75 86 ASP A O 1
ATOM 669 N N . LEU A 1 87 ? -1.971 20.576 -6.158 1.00 94.69 87 LEU A N 1
ATOM 670 C CA . LEU A 1 87 ? -2.804 19.583 -6.819 1.00 94.69 87 LEU A CA 1
ATOM 671 C C . LEU A 1 87 ? -1.991 18.798 -7.847 1.00 94.69 87 LEU A C 1
ATOM 673 O O . LEU A 1 87 ? -2.087 17.572 -7.887 1.00 94.69 87 LEU A O 1
ATOM 677 N N . VAL A 1 88 ? -1.138 19.474 -8.621 1.00 94.75 88 VAL A N 1
ATOM 678 C CA . VAL A 1 88 ? -0.212 18.834 -9.563 1.00 94.75 88 VAL A CA 1
ATOM 679 C C . VAL A 1 88 ? 0.785 17.944 -8.831 1.00 94.75 88 VAL A C 1
ATOM 681 O O . VAL A 1 88 ? 0.978 16.800 -9.243 1.00 94.75 88 VAL A O 1
ATOM 684 N N . ALA A 1 89 ? 1.377 18.409 -7.728 1.00 95.88 89 ALA A N 1
ATOM 685 C CA . ALA A 1 89 ? 2.286 17.596 -6.922 1.00 95.88 89 ALA A CA 1
ATOM 686 C C . ALA A 1 89 ? 1.598 16.333 -6.387 1.00 95.88 89 ALA A C 1
ATOM 688 O O . ALA A 1 89 ? 2.122 15.227 -6.526 1.00 95.88 89 ALA A O 1
ATOM 689 N N . TYR A 1 90 ? 0.405 16.500 -5.809 1.00 96.00 90 TYR A N 1
ATOM 690 C CA . TYR A 1 90 ? -0.391 15.411 -5.260 1.00 96.00 90 TYR A CA 1
ATOM 691 C C . TYR A 1 90 ? -0.787 14.401 -6.342 1.00 96.00 90 TYR A C 1
ATOM 693 O O . TYR A 1 90 ? -0.534 13.208 -6.177 1.00 96.00 90 TYR A O 1
ATOM 701 N N . ARG A 1 91 ? -1.357 14.857 -7.466 1.00 95.25 91 ARG A N 1
ATOM 702 C CA . ARG A 1 91 ? -1.773 13.986 -8.577 1.00 95.25 91 ARG A CA 1
ATOM 703 C C . ARG A 1 91 ? -0.579 13.277 -9.208 1.00 95.25 91 ARG A C 1
ATOM 705 O O . ARG A 1 91 ? -0.608 12.063 -9.338 1.00 95.25 91 ARG A O 1
ATOM 712 N N . THR A 1 92 ? 0.504 13.994 -9.506 1.00 96.69 92 THR A N 1
ATOM 713 C CA . THR A 1 92 ? 1.709 13.393 -10.103 1.00 96.69 92 THR A CA 1
ATOM 714 C C . THR A 1 92 ? 2.273 12.280 -9.228 1.00 96.69 92 THR A C 1
ATOM 716 O O . THR A 1 92 ? 2.523 11.178 -9.709 1.00 96.69 92 THR A O 1
ATOM 719 N N . ALA A 1 93 ? 2.448 12.545 -7.932 1.00 97.12 93 ALA A N 1
ATOM 720 C CA . ALA A 1 93 ? 3.007 11.555 -7.024 1.00 97.12 93 ALA A CA 1
ATOM 721 C C . ALA A 1 93 ? 2.053 10.389 -6.760 1.00 97.12 93 ALA A C 1
ATOM 723 O O . ALA A 1 93 ? 2.506 9.253 -6.706 1.00 97.12 93 ALA A O 1
ATOM 724 N N . THR A 1 94 ? 0.748 10.633 -6.618 1.00 95.62 94 THR A N 1
ATOM 725 C CA . THR A 1 94 ? -0.221 9.544 -6.410 1.00 95.62 94 THR A CA 1
ATOM 726 C C . THR A 1 94 ? -0.385 8.665 -7.644 1.00 95.62 94 THR A C 1
ATOM 728 O O . THR A 1 94 ? -0.452 7.453 -7.483 1.00 95.62 94 THR A O 1
ATOM 731 N N . GLU A 1 95 ? -0.376 9.223 -8.856 1.00 95.25 95 GLU A N 1
ATOM 732 C CA . GLU A 1 95 ? -0.373 8.427 -10.090 1.00 95.25 95 GLU A CA 1
ATOM 733 C C . GLU A 1 95 ? 0.919 7.609 -10.222 1.00 95.25 95 GLU A C 1
ATOM 735 O O . GLU A 1 95 ? 0.857 6.426 -10.533 1.00 95.25 95 GLU A O 1
ATOM 740 N N . ALA A 1 96 ? 2.087 8.183 -9.908 1.00 96.44 96 ALA A N 1
ATOM 741 C CA . ALA A 1 96 ? 3.353 7.445 -9.937 1.00 96.44 96 ALA A CA 1
ATOM 742 C C . ALA A 1 96 ? 3.424 6.324 -8.883 1.00 96.44 96 ALA A C 1
ATOM 744 O O . ALA A 1 96 ? 3.941 5.240 -9.165 1.00 96.44 96 ALA A O 1
ATOM 745 N N . LEU A 1 97 ? 2.892 6.573 -7.680 1.00 96.88 97 LEU A N 1
ATOM 746 C CA . LEU A 1 97 ? 2.901 5.630 -6.558 1.00 96.88 97 LEU A CA 1
ATOM 747 C C . LEU A 1 97 ? 1.823 4.553 -6.656 1.00 96.88 97 LEU A C 1
ATOM 749 O O . LEU A 1 97 ? 2.029 3.487 -6.085 1.00 96.88 97 LEU A O 1
ATOM 753 N N . ARG A 1 98 ? 0.694 4.795 -7.336 1.00 95.50 98 ARG A N 1
ATOM 754 C CA . ARG A 1 98 ? -0.441 3.855 -7.353 1.00 95.50 98 ARG A CA 1
ATOM 755 C C . ARG A 1 98 ? -0.045 2.471 -7.886 1.00 95.50 98 ARG A C 1
ATOM 757 O O . ARG A 1 98 ? -0.212 1.524 -7.120 1.00 95.50 98 ARG A O 1
ATOM 764 N N . PRO A 1 99 ? 0.578 2.316 -9.075 1.00 96.56 99 PRO A N 1
ATOM 765 C CA . PRO A 1 99 ? 1.005 0.993 -9.530 1.00 96.56 99 PRO A CA 1
ATOM 766 C C . PRO A 1 99 ? 2.018 0.347 -8.579 1.00 96.56 99 PRO A C 1
ATOM 768 O O . PRO A 1 99 ? 1.970 -0.856 -8.355 1.00 96.56 99 PRO A O 1
ATOM 771 N N . LEU A 1 100 ? 2.904 1.131 -7.952 1.00 97.81 100 LEU A N 1
ATOM 772 C CA . LEU A 1 100 ? 3.848 0.598 -6.968 1.00 97.81 100 LEU A CA 1
ATOM 773 C C . LEU A 1 100 ? 3.142 0.088 -5.703 1.00 97.81 100 LEU A C 1
ATOM 775 O O . LEU A 1 100 ? 3.489 -0.980 -5.206 1.00 97.81 100 LEU A O 1
ATOM 779 N N . ALA A 1 101 ? 2.175 0.844 -5.174 1.00 97.44 101 ALA A N 1
ATOM 780 C CA . ALA A 1 101 ? 1.378 0.461 -4.009 1.00 97.44 101 ALA A CA 1
ATOM 781 C C . ALA A 1 101 ? 0.621 -0.843 -4.277 1.00 97.44 101 ALA A C 1
ATOM 783 O O . ALA A 1 101 ? 0.735 -1.790 -3.501 1.00 97.44 101 ALA A O 1
ATOM 784 N N . GLU A 1 102 ? -0.085 -0.909 -5.412 1.00 96.94 102 GLU A N 1
ATOM 785 C CA . GLU A 1 102 ? -0.815 -2.106 -5.836 1.00 96.94 102 GLU A CA 1
ATOM 786 C C . GLU A 1 102 ? 0.132 -3.282 -6.076 1.00 96.94 102 GLU A C 1
ATOM 788 O O . GLU A 1 102 ? -0.122 -4.396 -5.623 1.00 96.94 102 GLU A O 1
ATOM 793 N N . GLY A 1 103 ? 1.275 -3.039 -6.716 1.00 98.19 103 GLY A N 1
ATOM 794 C CA . GLY A 1 103 ? 2.298 -4.052 -6.933 1.00 98.19 103 GLY A CA 1
ATOM 795 C C . GLY A 1 103 ? 2.843 -4.638 -5.635 1.00 98.19 103 GLY A C 1
ATOM 796 O O . GLY A 1 103 ? 2.962 -5.856 -5.518 1.00 98.19 103 GLY A O 1
ATOM 797 N N . LEU A 1 104 ? 3.130 -3.792 -4.640 1.00 98.56 104 LEU A N 1
ATOM 798 C CA . LEU A 1 104 ? 3.576 -4.228 -3.316 1.00 98.56 104 LEU A CA 1
ATOM 799 C C . LEU A 1 104 ? 2.471 -5.001 -2.592 1.00 98.56 104 LEU A C 1
ATOM 801 O O . LEU A 1 104 ? 2.760 -6.025 -1.981 1.00 98.56 104 LEU A O 1
ATOM 805 N N . ALA A 1 105 ? 1.216 -4.556 -2.683 1.00 98.00 105 ALA A N 1
ATOM 806 C CA . ALA A 1 105 ? 0.077 -5.233 -2.069 1.00 98.00 105 ALA A CA 1
ATOM 807 C C . ALA A 1 105 ? -0.182 -6.618 -2.686 1.00 98.00 105 ALA A C 1
ATOM 809 O O . ALA A 1 105 ? -0.383 -7.589 -1.954 1.00 98.00 105 ALA A O 1
ATOM 810 N N . LEU A 1 106 ? -0.092 -6.747 -4.012 1.00 97.94 106 LEU A N 1
ATOM 811 C CA . LEU A 1 106 ? -0.195 -8.028 -4.717 1.00 97.94 106 LEU A CA 1
ATOM 812 C C . LEU A 1 106 ? 1.008 -8.937 -4.433 1.00 97.94 106 LEU A C 1
ATOM 814 O O . LEU A 1 106 ? 0.839 -10.139 -4.234 1.00 97.94 106 LEU A O 1
ATOM 818 N N . PHE A 1 107 ? 2.213 -8.373 -4.327 1.00 98.19 107 PHE A N 1
ATOM 819 C CA . PHE A 1 107 ? 3.402 -9.112 -3.903 1.00 98.19 107 PHE A CA 1
ATOM 820 C C . PHE A 1 107 ? 3.264 -9.614 -2.452 1.00 98.19 107 PHE A C 1
ATOM 822 O O . PHE A 1 107 ? 3.608 -10.758 -2.150 1.00 98.19 107 PHE A O 1
ATOM 829 N N . ALA A 1 108 ? 2.684 -8.812 -1.554 1.00 97.88 108 ALA A N 1
ATOM 830 C CA . ALA A 1 108 ? 2.330 -9.235 -0.199 1.00 97.88 108 ALA A CA 1
ATOM 831 C C . ALA A 1 108 ? 1.324 -10.391 -0.209 1.00 97.88 108 ALA A C 1
ATOM 833 O O . ALA A 1 108 ? 1.496 -11.414 0.465 1.00 97.88 108 ALA A O 1
ATOM 834 N N . GLU A 1 109 ? 0.281 -10.241 -1.019 1.00 97.31 109 GLU A N 1
ATOM 835 C CA . GLU A 1 109 ? -0.790 -11.213 -1.160 1.00 97.31 109 GLU A CA 1
ATOM 836 C C . GLU A 1 109 ? -0.273 -12.563 -1.672 1.00 97.31 109 GLU A C 1
ATOM 838 O O . GLU A 1 109 ? -0.609 -13.601 -1.094 1.00 97.31 109 GLU A O 1
ATOM 843 N N . PHE A 1 110 ? 0.590 -12.571 -2.692 1.00 97.31 110 PHE A N 1
ATOM 844 C CA . PHE A 1 110 ? 0.939 -13.785 -3.434 1.00 97.31 110 PHE A CA 1
ATOM 845 C C . PHE A 1 110 ? 2.346 -14.337 -3.187 1.00 97.31 110 PHE A C 1
ATOM 847 O O . PHE A 1 110 ? 2.524 -15.551 -3.295 1.00 97.31 110 PHE A O 1
ATOM 854 N N . ASP A 1 111 ? 3.320 -13.505 -2.818 1.00 96.75 111 ASP A N 1
ATOM 855 C CA . ASP A 1 111 ? 4.742 -13.878 -2.861 1.00 96.75 111 ASP A CA 1
ATOM 856 C C . ASP A 1 111 ? 5.452 -13.759 -1.511 1.00 96.75 111 ASP A C 1
ATOM 858 O O . ASP A 1 111 ? 6.481 -14.405 -1.311 1.00 96.75 111 ASP A O 1
ATOM 862 N N . VAL A 1 112 ? 4.917 -12.987 -0.558 1.00 95.31 112 VAL A N 1
ATOM 863 C CA . VAL A 1 112 ? 5.567 -12.780 0.746 1.00 95.31 112 VAL A CA 1
ATOM 864 C C . VAL A 1 112 ? 5.745 -14.082 1.522 1.00 95.31 112 VAL A C 1
ATOM 866 O O . VAL A 1 112 ? 4.794 -14.843 1.739 1.00 95.31 112 VAL A O 1
ATOM 869 N N . VAL A 1 113 ? 6.990 -14.292 1.945 1.00 93.25 113 VAL A N 1
ATOM 870 C CA . VAL A 1 113 ? 7.522 -15.375 2.765 1.00 93.25 113 VAL A CA 1
ATOM 871 C C . VAL A 1 113 ? 8.656 -14.800 3.621 1.00 93.25 113 VAL A C 1
ATOM 873 O O . VAL A 1 113 ? 9.432 -13.962 3.160 1.00 93.25 113 VAL A O 1
ATOM 876 N N . SER A 1 114 ? 8.747 -15.243 4.875 1.00 91.31 114 SER A N 1
ATOM 877 C CA . SER A 1 114 ? 9.842 -14.900 5.787 1.00 91.31 114 SER A CA 1
ATOM 878 C C . SER A 1 114 ? 10.184 -16.096 6.666 1.00 91.31 114 SER A C 1
ATOM 880 O O . SER A 1 114 ? 9.365 -16.525 7.484 1.00 91.31 114 SER A O 1
ATOM 882 N N . ILE A 1 115 ? 11.375 -16.658 6.481 1.00 85.94 115 ILE A N 1
ATOM 883 C CA . ILE A 1 115 ? 11.804 -17.869 7.192 1.00 85.94 115 ILE A CA 1
ATOM 884 C C . ILE A 1 115 ? 12.876 -17.505 8.214 1.00 85.94 115 ILE A C 1
ATOM 886 O O . ILE A 1 115 ? 12.756 -17.845 9.389 1.00 85.94 115 ILE A O 1
ATOM 890 N N . THR A 1 116 ? 13.917 -16.810 7.768 1.00 86.19 116 THR A N 1
ATOM 891 C CA . THR A 1 116 ? 15.135 -16.540 8.537 1.00 86.19 116 THR A CA 1
ATOM 892 C C . THR A 1 116 ? 15.384 -15.060 8.794 1.00 86.19 116 THR A C 1
ATOM 894 O O . THR A 1 116 ? 16.221 -14.740 9.641 1.00 86.19 116 THR A O 1
ATOM 897 N N . ALA A 1 117 ? 14.673 -14.157 8.107 1.00 86.75 117 ALA A N 1
ATOM 898 C CA . ALA A 1 117 ? 14.815 -12.726 8.341 1.00 86.75 117 ALA A CA 1
ATOM 899 C C . ALA A 1 117 ? 14.500 -12.363 9.801 1.00 86.75 117 ALA A C 1
ATOM 901 O O . ALA A 1 117 ? 13.591 -12.904 10.435 1.00 86.75 117 ALA A O 1
ATOM 902 N N . ARG A 1 118 ? 15.262 -11.408 10.338 1.00 87.69 118 ARG A N 1
ATOM 903 C CA . ARG A 1 118 ? 15.112 -10.918 11.719 1.00 87.69 118 ARG A CA 1
ATOM 904 C C . ARG A 1 118 ? 13.964 -9.937 11.881 1.00 87.69 118 ARG A C 1
ATOM 906 O O . ARG A 1 118 ? 13.577 -9.615 13.005 1.00 87.69 118 ARG A O 1
ATOM 913 N N . ILE A 1 119 ? 13.439 -9.452 10.764 1.00 88.56 119 ILE A N 1
ATOM 914 C CA . ILE A 1 119 ? 12.310 -8.541 10.719 1.00 88.56 119 ILE A CA 1
ATOM 915 C C . ILE A 1 119 ? 11.156 -9.198 9.982 1.00 88.56 119 ILE A C 1
ATOM 917 O O . ILE A 1 119 ? 11.343 -10.014 9.085 1.00 88.56 119 ILE A O 1
ATOM 921 N N . SER A 1 120 ? 9.956 -8.773 10.347 1.00 89.88 120 SER A N 1
ATOM 922 C CA . SER A 1 120 ? 8.766 -8.988 9.539 1.00 89.88 120 SER A CA 1
ATOM 923 C C . SER A 1 120 ? 8.155 -7.633 9.222 1.00 89.88 120 SER A C 1
ATOM 925 O O . SER A 1 120 ? 8.155 -6.731 10.077 1.00 89.88 120 SER A O 1
ATOM 927 N N . SER A 1 121 ? 7.654 -7.494 8.004 1.00 92.69 121 SER A N 1
ATOM 928 C CA . SER A 1 121 ? 6.921 -6.322 7.554 1.00 92.69 121 SER A CA 1
ATOM 929 C C . SER A 1 121 ? 5.703 -6.073 8.448 1.00 92.69 121 SER A C 1
ATOM 931 O O . SER A 1 121 ? 5.165 -6.990 9.081 1.00 92.69 121 SER A O 1
ATOM 933 N N . THR A 1 122 ? 5.255 -4.819 8.528 1.00 91.19 122 THR A N 1
ATOM 934 C CA . THR A 1 122 ? 4.040 -4.480 9.282 1.00 91.19 122 THR A CA 1
ATOM 935 C C . THR A 1 122 ? 2.823 -5.286 8.800 1.00 91.19 122 THR A C 1
ATOM 937 O O . THR A 1 122 ? 2.154 -5.861 9.658 1.00 91.19 122 THR A O 1
ATOM 940 N N . PRO A 1 123 ? 2.566 -5.450 7.483 1.00 93.69 123 PRO A N 1
ATOM 941 C CA . PRO A 1 123 ? 1.474 -6.289 6.991 1.00 93.69 123 PRO A CA 1
ATOM 942 C C . PRO A 1 123 ? 1.553 -7.742 7.468 1.00 93.69 123 PRO A C 1
ATOM 944 O O . PRO A 1 123 ? 0.556 -8.271 7.967 1.00 93.69 123 PRO A O 1
ATOM 947 N N . LEU A 1 124 ? 2.729 -8.380 7.390 1.00 92.25 124 LEU A N 1
ATOM 948 C CA . LEU A 1 124 ? 2.892 -9.769 7.828 1.00 92.25 124 LEU A CA 1
ATOM 949 C C . LEU A 1 124 ? 2.727 -9.907 9.347 1.00 92.25 124 LEU A C 1
ATOM 951 O O . LEU A 1 124 ? 2.064 -10.840 9.807 1.00 92.25 124 LEU A O 1
ATOM 955 N N . LYS A 1 125 ? 3.258 -8.959 10.133 1.00 88.06 125 LYS A N 1
ATOM 956 C CA . LYS A 1 125 ? 3.041 -8.901 11.590 1.00 88.06 125 LYS A CA 1
ATOM 957 C C . LYS A 1 125 ? 1.557 -8.772 11.918 1.00 88.06 125 LYS A C 1
ATOM 959 O O . LYS A 1 125 ? 1.036 -9.572 12.694 1.00 88.06 125 LYS A O 1
ATOM 964 N N . SER A 1 126 ? 0.859 -7.813 11.307 1.00 88.19 126 SER A N 1
ATOM 965 C CA . SER A 1 126 ? -0.579 -7.601 11.511 1.00 88.19 126 SER A CA 1
ATOM 966 C C . SER A 1 126 ? -1.399 -8.835 11.124 1.00 88.19 126 SER A C 1
ATOM 968 O O . SER A 1 126 ? -2.309 -9.227 11.856 1.00 88.19 126 SER A O 1
ATOM 970 N N . ALA A 1 127 ? -1.039 -9.515 10.033 1.00 91.44 127 ALA A N 1
ATOM 971 C CA . ALA A 1 127 ? -1.675 -10.766 9.643 1.00 91.44 127 ALA A CA 1
ATOM 972 C C . ALA A 1 127 ? -1.391 -11.903 10.640 1.00 91.44 127 ALA A C 1
ATOM 974 O O . ALA A 1 127 ? -2.303 -12.623 11.044 1.00 91.44 127 ALA A O 1
ATOM 975 N N . ALA A 1 128 ? -0.155 -12.056 11.114 1.00 88.38 128 ALA A N 1
ATOM 976 C CA . ALA A 1 128 ? 0.159 -13.043 12.143 1.00 88.38 128 ALA A CA 1
ATOM 977 C C . ALA A 1 128 ? -0.660 -12.799 13.425 1.00 88.38 128 ALA A C 1
ATOM 979 O O . ALA A 1 128 ? -1.231 -13.730 13.993 1.00 88.38 128 ALA A O 1
ATOM 980 N N . LEU A 1 129 ? -0.814 -11.544 13.840 1.00 82.88 129 LEU A N 1
ATOM 981 C CA . LEU A 1 129 ? -1.605 -11.174 15.016 1.00 82.88 129 LEU A CA 1
ATOM 982 C C . LEU A 1 129 ? -3.090 -11.535 14.870 1.00 82.88 129 LEU A C 1
ATOM 984 O O . LEU A 1 129 ? -3.661 -12.164 15.766 1.00 82.88 129 LEU A O 1
ATOM 988 N N . LEU A 1 130 ? -3.704 -11.192 13.735 1.00 86.25 130 LEU A N 1
ATOM 989 C CA . LEU A 1 130 ? -5.128 -11.446 13.498 1.00 86.25 130 LEU A CA 1
ATOM 990 C C . LEU A 1 130 ? -5.435 -12.921 13.234 1.00 86.25 130 LEU A C 1
ATOM 992 O O . LEU A 1 130 ? -6.428 -13.441 13.743 1.00 86.25 130 LEU A O 1
ATOM 996 N N . PHE A 1 131 ? -4.582 -13.601 12.467 1.00 90.19 131 PHE A N 1
ATOM 997 C CA . PHE A 1 131 ? -4.883 -14.925 11.931 1.00 90.19 131 PHE A CA 1
ATOM 998 C C . PHE A 1 131 ? -4.124 -16.055 12.616 1.00 90.19 131 PHE A C 1
ATOM 1000 O O . PHE A 1 131 ? -4.638 -17.162 12.640 1.00 90.19 131 PHE A O 1
ATOM 1007 N N . SER A 1 132 ? -2.924 -15.867 13.170 1.00 84.81 132 SER A N 1
ATOM 1008 C CA . SER A 1 132 ? -2.199 -16.964 13.844 1.00 84.81 132 SER A CA 1
ATOM 1009 C C . SER A 1 132 ? -2.304 -16.905 15.363 1.00 84.81 132 SER A C 1
ATOM 1011 O O . SER A 1 132 ? -2.253 -17.941 16.024 1.00 84.81 132 SER A O 1
ATOM 1013 N N . GLY A 1 133 ? -2.458 -15.697 15.906 1.00 72.25 133 GLY A N 1
ATOM 1014 C CA . GLY A 1 133 ? -2.591 -15.444 17.331 1.00 72.25 133 GLY A CA 1
ATOM 1015 C C . GLY A 1 133 ? -1.344 -15.752 18.160 1.00 72.25 133 GLY A C 1
ATOM 1016 O O . GLY A 1 133 ? -1.438 -15.875 19.377 1.00 72.25 133 GLY A O 1
ATOM 1017 N N . ARG A 1 134 ? -0.176 -15.891 17.514 1.00 66.56 134 ARG A N 1
ATOM 1018 C CA . ARG A 1 134 ? 1.075 -16.335 18.155 1.00 66.56 134 ARG A CA 1
ATOM 1019 C C . ARG A 1 134 ? 2.141 -15.264 18.368 1.00 66.56 134 ARG A C 1
ATOM 1021 O O . ARG A 1 134 ? 3.219 -15.597 18.850 1.00 66.56 134 ARG A O 1
ATOM 1028 N N . LEU A 1 135 ? 1.863 -13.994 18.087 1.00 61.00 135 LEU A N 1
ATOM 1029 C CA . LEU A 1 135 ? 2.726 -12.921 18.583 1.00 61.00 135 LEU A CA 1
ATOM 1030 C C . LEU A 1 135 ? 2.416 -12.695 20.068 1.00 61.00 135 LEU A C 1
ATOM 1032 O O . LEU A 1 135 ? 1.566 -11.889 20.437 1.00 61.00 135 LEU A O 1
ATOM 1036 N N . GLN A 1 136 ? 3.079 -13.464 20.927 1.00 55.69 136 GLN A N 1
ATOM 1037 C CA . GLN A 1 136 ? 3.319 -13.025 22.292 1.00 55.69 136 GLN A CA 1
ATOM 1038 C C . GLN A 1 136 ? 4.661 -12.304 22.272 1.00 55.69 136 GLN A C 1
ATOM 1040 O O . GLN A 1 136 ? 5.704 -12.955 22.277 1.00 55.69 136 GLN A O 1
ATOM 1045 N N . ASP A 1 137 ? 4.642 -10.970 22.243 1.00 55.16 137 ASP A N 1
ATOM 1046 C CA . ASP A 1 137 ? 5.828 -10.219 22.641 1.00 55.16 137 ASP A CA 1
ATOM 1047 C C . ASP A 1 137 ? 6.165 -10.660 24.075 1.00 55.16 137 ASP A C 1
ATOM 1049 O O . ASP A 1 137 ? 5.398 -10.443 25.023 1.00 55.16 137 ASP A O 1
ATOM 1053 N N . LYS A 1 138 ? 7.285 -11.375 24.220 1.00 54.84 138 LYS A N 1
ATOM 1054 C CA . LYS A 1 138 ? 7.865 -11.667 25.526 1.00 54.84 138 LYS A CA 1
ATOM 1055 C C . LYS A 1 138 ? 8.485 -10.363 26.007 1.00 54.84 138 LYS A C 1
ATOM 1057 O O . LYS A 1 138 ? 9.487 -9.902 25.468 1.00 54.84 138 LYS A O 1
ATOM 1062 N N . TYR A 1 139 ? 7.849 -9.751 26.993 1.00 53.06 139 TYR A N 1
ATOM 1063 C CA . TYR A 1 139 ? 8.470 -8.697 27.776 1.00 53.06 139 TYR A CA 1
ATOM 1064 C C . TYR A 1 139 ? 9.171 -9.351 28.958 1.00 53.06 139 TYR A C 1
ATOM 1066 O O . TYR A 1 139 ? 8.573 -10.153 29.680 1.00 53.06 139 TYR A O 1
ATOM 1074 N N . THR A 1 140 ? 10.440 -9.019 29.135 1.00 50.44 140 THR A N 1
ATOM 1075 C CA . THR A 1 140 ? 11.213 -9.359 30.326 1.00 50.44 140 THR A CA 1
ATOM 1076 C C . THR A 1 140 ? 11.360 -8.106 31.165 1.00 50.44 140 THR A C 1
ATOM 1078 O O . THR A 1 140 ? 11.676 -7.042 30.638 1.00 50.44 140 THR A O 1
ATOM 1081 N N . MET A 1 141 ? 11.134 -8.233 32.467 1.00 47.19 141 MET A N 1
ATOM 1082 C CA . MET A 1 141 ? 11.504 -7.185 33.412 1.00 47.19 141 MET A CA 1
ATOM 1083 C C . MET A 1 141 ? 13.030 -7.106 33.464 1.00 47.19 141 MET A C 1
ATOM 1085 O O . MET A 1 141 ? 13.683 -8.139 33.622 1.00 47.19 141 MET A O 1
ATOM 1089 N N . THR A 1 142 ? 13.592 -5.913 33.298 1.00 67.62 142 THR A N 1
ATOM 1090 C CA . THR A 1 142 ? 15.001 -5.653 33.605 1.00 67.62 142 THR A CA 1
ATOM 1091 C C . THR A 1 142 ? 15.222 -5.680 35.112 1.00 67.62 142 THR A C 1
ATOM 1093 O O . THR A 1 142 ? 14.269 -5.623 35.895 1.00 67.62 142 THR A O 1
ATOM 1096 N N . ASP A 1 143 ? 16.488 -5.726 35.525 1.00 63.44 143 ASP A N 1
ATOM 1097 C CA . ASP A 1 143 ? 16.870 -5.626 36.938 1.00 63.44 143 ASP A CA 1
ATOM 1098 C C . ASP A 1 143 ? 16.397 -4.304 37.582 1.00 63.44 143 ASP A C 1
ATOM 1100 O O . ASP A 1 143 ? 16.142 -4.265 38.785 1.00 63.44 143 ASP A O 1
ATOM 1104 N N . ASP A 1 144 ? 16.196 -3.254 36.776 1.00 66.50 144 ASP A N 1
ATOM 1105 C CA . ASP A 1 144 ? 15.670 -1.948 37.201 1.00 66.50 144 ASP A CA 1
ATOM 1106 C C . ASP A 1 144 ? 14.130 -1.899 37.278 1.00 66.50 144 ASP A C 1
ATOM 1108 O O . ASP A 1 144 ? 13.550 -0.899 37.700 1.00 66.50 144 ASP A O 1
ATOM 1112 N N . GLY A 1 145 ? 13.448 -2.988 36.911 1.00 56.09 145 GLY A N 1
ATOM 1113 C CA . GLY A 1 145 ? 11.990 -3.087 36.932 1.00 56.09 145 GLY A CA 1
ATOM 1114 C C . GLY A 1 145 ? 11.291 -2.544 35.683 1.00 56.09 145 GLY A C 1
ATOM 1115 O O . GLY A 1 145 ? 10.062 -2.456 35.672 1.00 56.09 145 GLY A O 1
ATOM 1116 N N . ASP A 1 146 ? 12.036 -2.221 34.627 1.00 55.22 146 ASP A N 1
ATOM 1117 C CA . ASP A 1 146 ? 11.462 -1.783 33.358 1.00 55.22 146 ASP A CA 1
ATOM 1118 C C . ASP A 1 146 ? 11.047 -2.987 32.508 1.00 55.22 146 ASP A C 1
ATOM 1120 O O . ASP A 1 146 ? 11.781 -3.966 32.360 1.00 55.22 146 ASP A O 1
ATOM 1124 N N . LEU A 1 147 ? 9.865 -2.915 31.894 1.00 43.62 147 LEU A N 1
ATOM 1125 C CA . LEU A 1 147 ? 9.448 -3.896 30.895 1.00 43.62 147 LEU A CA 1
ATOM 1126 C C . LEU A 1 147 ? 10.219 -3.646 29.599 1.00 43.62 147 LEU A C 1
ATOM 1128 O O . LEU A 1 147 ? 9.860 -2.774 28.810 1.00 43.62 147 LEU A O 1
ATOM 1132 N N . VAL A 1 148 ? 11.248 -4.450 29.346 1.00 54.03 148 VAL A N 1
ATOM 1133 C CA . VAL A 1 148 ? 11.979 -4.417 28.080 1.00 54.03 148 VAL A CA 1
ATOM 1134 C C . VAL A 1 148 ? 11.518 -5.568 27.203 1.00 54.03 148 VAL A C 1
ATOM 1136 O O . VAL A 1 148 ? 11.395 -6.720 27.629 1.00 54.03 148 VAL A O 1
ATOM 1139 N N . ARG A 1 149 ? 11.238 -5.247 25.940 1.00 57.22 149 ARG A N 1
ATOM 1140 C CA . ARG A 1 149 ? 10.925 -6.242 24.919 1.00 57.22 149 ARG A CA 1
ATOM 1141 C C . ARG A 1 149 ? 12.135 -7.160 24.763 1.00 57.22 149 ARG A C 1
ATOM 1143 O O . ARG A 1 149 ? 13.210 -6.697 24.385 1.00 57.22 149 ARG A O 1
ATOM 1150 N N . SER A 1 150 ? 11.982 -8.450 25.051 1.00 56.50 150 SER A N 1
ATOM 1151 C CA . SER A 1 150 ? 13.054 -9.401 24.777 1.00 56.50 150 SER A CA 1
ATOM 1152 C C . SER A 1 150 ? 13.245 -9.462 23.266 1.00 56.50 150 SER A C 1
ATOM 1154 O O . SER A 1 150 ? 12.281 -9.700 22.534 1.00 56.50 150 SER A O 1
ATOM 1156 N N . ALA A 1 151 ? 14.473 -9.251 22.786 1.00 55.44 151 ALA A N 1
ATOM 1157 C CA . ALA A 1 151 ? 14.789 -9.549 21.397 1.00 55.44 151 ALA A CA 1
ATOM 1158 C C . ALA A 1 151 ? 14.394 -11.015 21.142 1.00 55.44 151 ALA A C 1
ATOM 1160 O O . ALA A 1 151 ? 14.847 -11.888 21.892 1.00 55.44 151 ALA A O 1
ATOM 1161 N N . PRO A 1 152 ? 13.520 -11.303 20.161 1.00 54.19 152 PRO A N 1
ATOM 1162 C CA . PRO A 1 152 ? 13.109 -12.671 19.909 1.00 54.19 152 PRO A CA 1
ATOM 1163 C C . PRO A 1 152 ? 14.360 -13.475 19.562 1.00 54.19 152 PRO A C 1
ATOM 1165 O O . PRO A 1 152 ? 15.149 -13.072 18.701 1.00 54.19 152 PRO A O 1
ATOM 1168 N N . ALA A 1 153 ? 14.568 -14.607 20.237 1.00 57.25 153 ALA A N 1
ATOM 1169 C CA . ALA A 1 153 ? 15.586 -15.542 19.784 1.00 57.25 153 ALA A CA 1
ATOM 1170 C C . ALA A 1 153 ? 15.243 -15.961 18.341 1.00 57.25 153 ALA A C 1
ATOM 1172 O O . ALA A 1 153 ? 14.074 -15.958 17.952 1.00 57.25 153 ALA A O 1
ATOM 1173 N N . SER A 1 154 ? 16.223 -16.372 17.535 1.00 54.94 154 SER A N 1
ATOM 1174 C CA . SER A 1 154 ? 15.963 -16.882 16.174 1.00 54.94 154 SER A CA 1
ATOM 1175 C C . SER A 1 154 ? 14.889 -17.985 16.148 1.00 54.94 154 SER A C 1
ATOM 1177 O O . SER A 1 154 ? 14.077 -18.053 15.226 1.00 54.94 154 SER A O 1
ATOM 1179 N N . ASN A 1 155 ? 14.816 -18.791 17.212 1.00 56.09 155 ASN A N 1
ATOM 1180 C CA . ASN A 1 155 ? 13.776 -19.802 17.411 1.00 56.09 155 ASN A CA 1
ATOM 1181 C C . ASN A 1 155 ? 12.368 -19.211 17.646 1.00 56.09 155 ASN A C 1
ATOM 1183 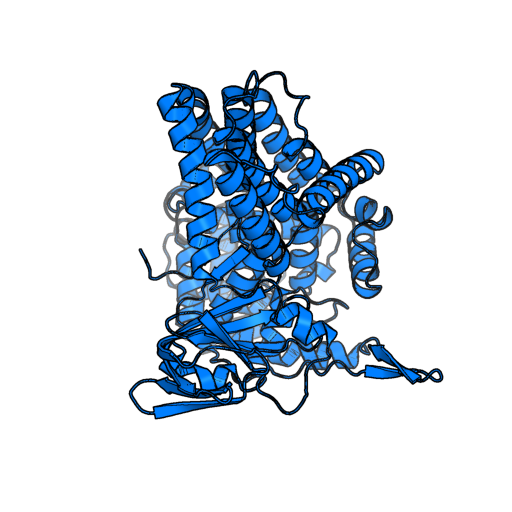O O . ASN A 1 155 ? 11.384 -19.833 17.249 1.00 56.09 155 ASN A O 1
ATOM 1187 N N . ASP A 1 156 ? 12.250 -18.027 18.258 1.00 65.00 156 ASP A N 1
ATOM 1188 C CA . ASP A 1 156 ? 10.966 -17.340 18.453 1.00 65.00 156 ASP A CA 1
ATOM 1189 C C . ASP A 1 156 ? 10.441 -16.764 17.120 1.00 65.00 156 ASP A C 1
ATOM 1191 O O . ASP A 1 156 ? 9.237 -16.806 16.872 1.00 65.00 156 ASP A O 1
ATOM 1195 N N . LEU A 1 157 ? 11.320 -16.299 16.219 1.00 64.25 157 LEU A N 1
ATOM 1196 C CA . LEU A 1 157 ? 10.927 -15.785 14.895 1.00 64.25 157 LEU A CA 1
ATOM 1197 C C . LEU A 1 157 ? 10.297 -16.870 14.014 1.00 64.25 157 LEU A C 1
ATOM 1199 O O . LEU A 1 157 ? 9.196 -16.674 13.503 1.00 64.25 157 LEU A O 1
ATOM 1203 N N . LEU A 1 158 ? 10.935 -18.041 13.911 1.00 67.06 158 LEU A N 1
ATOM 1204 C CA . LEU A 1 158 ? 10.378 -19.197 13.194 1.00 67.06 158 LEU A CA 1
ATOM 1205 C C . LEU A 1 158 ? 9.052 -19.672 13.806 1.00 67.06 158 LEU A C 1
ATOM 1207 O O . LEU A 1 158 ? 8.118 -20.028 13.084 1.00 67.06 158 LEU A O 1
ATOM 1211 N N . ALA A 1 159 ? 8.943 -19.660 15.138 1.00 68.06 159 ALA A N 1
ATOM 1212 C CA . ALA A 1 159 ? 7.712 -20.027 15.835 1.00 68.06 159 ALA A CA 1
ATOM 1213 C C . ALA A 1 159 ? 6.553 -19.049 15.555 1.00 68.06 159 ALA A C 1
ATOM 1215 O O . ALA A 1 159 ? 5.388 -19.467 15.570 1.00 68.06 159 ALA A O 1
ATOM 1216 N N . MET A 1 160 ? 6.863 -17.776 15.278 1.00 69.44 160 MET A N 1
ATOM 1217 C CA . MET A 1 160 ? 5.897 -16.743 14.893 1.00 69.44 160 MET A CA 1
ATOM 1218 C C . MET A 1 160 ? 5.538 -16.792 13.402 1.00 69.44 160 MET A C 1
ATOM 1220 O O . MET A 1 160 ? 4.353 -16.710 13.066 1.00 69.44 160 MET A O 1
ATOM 1224 N N . SER A 1 161 ? 6.525 -16.942 12.511 1.00 77.25 161 SER A N 1
ATOM 1225 C CA . SER A 1 161 ? 6.322 -16.859 11.060 1.00 77.25 161 SER A CA 1
ATOM 1226 C C . SER A 1 161 ? 5.704 -18.132 10.476 1.00 77.25 161 SER A C 1
ATOM 1228 O O . SER A 1 161 ? 4.769 -18.052 9.679 1.00 77.25 161 SER A O 1
ATOM 1230 N N . LEU A 1 162 ? 6.122 -19.324 10.912 1.00 85.56 162 LEU A N 1
ATOM 1231 C CA . LEU A 1 162 ? 5.669 -20.578 10.301 1.00 85.56 162 LEU A CA 1
ATOM 1232 C C . LEU A 1 162 ? 4.133 -20.762 10.307 1.00 85.56 162 LEU A C 1
ATOM 1234 O O . LEU A 1 162 ? 3.577 -21.113 9.264 1.00 85.56 162 LEU A O 1
ATOM 1238 N N . PRO A 1 163 ? 3.398 -20.499 11.408 1.00 89.31 163 PRO A N 1
ATOM 1239 C CA . PRO A 1 163 ? 1.941 -20.620 11.416 1.00 89.31 163 PRO A CA 1
ATOM 1240 C C . PRO A 1 163 ? 1.245 -19.695 10.414 1.00 89.31 163 PRO A C 1
ATOM 1242 O O . PRO A 1 163 ? 0.299 -20.126 9.751 1.00 89.31 163 PRO A O 1
ATOM 1245 N N . ILE A 1 164 ? 1.691 -18.438 10.296 1.00 91.19 164 ILE A N 1
ATOM 1246 C CA . ILE A 1 164 ? 1.089 -17.494 9.348 1.00 91.19 164 ILE A CA 1
ATOM 1247 C C . ILE A 1 164 ? 1.460 -17.852 7.907 1.00 91.19 164 ILE A C 1
ATOM 1249 O O . ILE A 1 164 ? 0.587 -17.816 7.046 1.00 91.19 164 ILE A O 1
ATOM 1253 N N . LEU A 1 165 ? 2.687 -18.315 7.651 1.00 91.69 165 LEU A N 1
ATOM 1254 C CA . LEU A 1 165 ? 3.101 -18.792 6.329 1.00 91.69 165 LEU A CA 1
ATOM 1255 C C . LEU A 1 165 ? 2.287 -20.003 5.864 1.00 91.69 165 LEU A C 1
ATOM 1257 O O . LEU A 1 165 ? 1.864 -20.055 4.711 1.00 91.69 165 LEU A O 1
ATOM 1261 N N . LEU A 1 166 ? 2.000 -20.956 6.757 1.00 91.56 166 LEU A N 1
ATOM 1262 C CA . LEU A 1 166 ? 1.133 -22.094 6.435 1.00 91.56 166 LEU A CA 1
ATOM 1263 C C . LEU A 1 166 ? -0.301 -21.650 6.118 1.00 91.56 166 LEU A C 1
ATOM 1265 O O . LEU A 1 166 ? -0.926 -22.207 5.215 1.00 91.56 166 LEU A O 1
ATOM 1269 N N . LYS A 1 167 ? -0.827 -20.648 6.837 1.00 94.12 167 LYS A N 1
ATOM 1270 C CA . LYS A 1 167 ? -2.144 -20.067 6.536 1.00 94.12 167 LYS A CA 1
ATOM 1271 C C . LYS A 1 167 ? -2.141 -19.326 5.198 1.00 94.12 167 LYS A C 1
ATOM 1273 O O . LYS A 1 167 ? -3.061 -19.536 4.415 1.00 94.12 167 LYS A O 1
ATOM 1278 N N . LEU A 1 168 ? -1.102 -18.541 4.906 1.00 95.31 168 LEU A N 1
ATOM 1279 C CA . LEU A 1 168 ? -0.942 -17.849 3.624 1.00 95.31 168 LEU A CA 1
ATOM 1280 C C . LEU A 1 168 ? -0.861 -18.833 2.464 1.00 95.31 168 LEU A C 1
ATOM 1282 O O . LEU A 1 168 ? -1.598 -18.679 1.497 1.00 95.31 168 LEU A O 1
ATOM 1286 N N . ARG A 1 169 ? -0.049 -19.890 2.584 1.00 94.62 169 ARG A N 1
ATOM 1287 C CA . ARG A 1 169 ? 0.026 -20.952 1.572 1.00 94.62 169 ARG A CA 1
ATOM 1288 C C . ARG A 1 169 ? -1.353 -21.552 1.294 1.00 94.62 169 ARG A C 1
ATOM 1290 O O . ARG A 1 169 ? -1.752 -21.642 0.140 1.00 94.62 169 ARG A O 1
ATOM 1297 N N . ARG A 1 170 ? -2.097 -21.933 2.338 1.00 95.31 170 ARG A N 1
ATOM 1298 C CA . ARG A 1 170 ? -3.453 -22.489 2.179 1.00 95.31 170 ARG A CA 1
ATOM 1299 C C . ARG A 1 170 ? -4.412 -21.497 1.530 1.00 95.31 170 ARG A C 1
ATOM 1301 O O . ARG A 1 170 ? -5.186 -21.894 0.673 1.00 95.31 170 ARG A O 1
ATOM 1308 N N . ALA A 1 171 ? -4.355 -20.226 1.922 1.00 96.38 171 ALA A N 1
ATOM 1309 C CA . ALA A 1 171 ? -5.211 -19.197 1.347 1.00 96.38 171 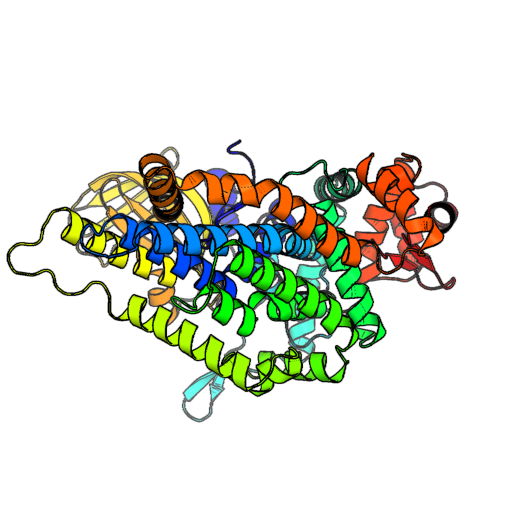ALA A CA 1
ATOM 1310 C C . ALA A 1 171 ? -4.884 -18.950 -0.137 1.00 96.38 171 ALA A C 1
ATOM 1312 O O . ALA A 1 171 ? -5.800 -18.871 -0.950 1.00 96.38 171 ALA A O 1
ATOM 1313 N N . ARG A 1 172 ? -3.600 -18.915 -0.517 1.00 97.00 172 ARG A N 1
ATOM 1314 C CA . ARG A 1 172 ? -3.145 -18.762 -1.913 1.00 97.00 172 ARG A CA 1
ATOM 1315 C C . ARG A 1 172 ? -3.545 -19.944 -2.802 1.00 97.00 172 ARG A C 1
ATOM 1317 O O . ARG A 1 172 ? -3.887 -19.728 -3.956 1.00 97.00 172 ARG A O 1
ATOM 1324 N N . LEU A 1 173 ? -3.528 -21.163 -2.256 1.00 96.38 173 LEU A N 1
ATOM 1325 C CA . LEU A 1 173 ? -3.945 -22.393 -2.947 1.00 96.38 173 LEU A CA 1
ATOM 1326 C C . LEU A 1 173 ? -5.455 -22.673 -2.860 1.00 96.38 173 LEU A C 1
ATOM 1328 O O . LEU A 1 173 ? -5.926 -23.671 -3.397 1.00 96.38 173 LEU A O 1
ATOM 1332 N N . SER A 1 174 ? -6.227 -21.832 -2.168 1.00 96.44 174 SER A N 1
ATOM 1333 C CA . SER A 1 174 ? -7.689 -21.928 -2.203 1.00 96.44 174 SER A CA 1
ATOM 1334 C C . SER A 1 174 ? -8.217 -21.523 -3.581 1.00 96.44 174 SER A C 1
ATOM 1336 O O . SER A 1 174 ? -7.559 -20.770 -4.297 1.00 96.44 174 SER A O 1
ATOM 1338 N N . GLU A 1 175 ? -9.423 -21.969 -3.941 1.00 96.31 175 GLU A N 1
ATOM 1339 C CA . GLU A 1 175 ? -10.069 -21.582 -5.204 1.00 96.31 175 GLU A CA 1
ATOM 1340 C C . GLU A 1 175 ? -10.123 -20.054 -5.370 1.00 96.31 175 GLU A C 1
ATOM 1342 O O . GLU A 1 175 ? -9.755 -19.524 -6.418 1.00 96.31 175 GLU A O 1
ATOM 1347 N N . ASP A 1 176 ? -10.497 -19.334 -4.309 1.00 95.56 176 ASP A N 1
ATOM 1348 C CA . ASP A 1 176 ? -10.554 -17.873 -4.314 1.00 95.56 176 ASP A CA 1
ATOM 1349 C C . ASP A 1 176 ? -9.169 -17.238 -4.501 1.00 95.56 176 ASP A C 1
ATOM 1351 O O . ASP A 1 176 ? -9.029 -16.294 -5.282 1.00 95.56 176 ASP A O 1
ATOM 1355 N N . GLY A 1 177 ? -8.139 -17.756 -3.824 1.00 96.44 177 GLY A N 1
ATOM 1356 C CA . GLY A 1 177 ? -6.761 -17.272 -3.955 1.00 96.44 177 GLY A CA 1
ATOM 1357 C C . GLY A 1 177 ? -6.194 -17.496 -5.357 1.00 96.44 177 GLY A C 1
ATOM 1358 O O . GLY A 1 177 ? -5.660 -16.565 -5.967 1.00 96.44 177 GLY A O 1
ATOM 1359 N N . MET A 1 178 ? -6.389 -18.698 -5.906 1.00 97.31 178 MET A N 1
ATOM 1360 C CA . MET A 1 178 ? -5.962 -19.032 -7.263 1.00 97.31 178 MET A CA 1
ATOM 1361 C C . MET A 1 178 ? -6.701 -18.186 -8.300 1.00 97.31 178 MET A C 1
ATOM 1363 O O . MET A 1 178 ? -6.073 -17.618 -9.193 1.00 97.31 178 MET A O 1
ATOM 1367 N N . ARG A 1 179 ? -8.022 -18.017 -8.148 1.00 97.12 179 ARG A N 1
ATOM 1368 C CA . ARG A 1 179 ? -8.836 -17.170 -9.027 1.00 97.12 179 ARG A CA 1
ATOM 1369 C C . ARG A 1 179 ? -8.369 -15.715 -9.008 1.00 97.12 179 ARG A C 1
ATOM 1371 O O . ARG A 1 179 ? -8.293 -15.107 -10.073 1.00 97.12 179 ARG A O 1
ATOM 1378 N N . ARG A 1 180 ? -8.031 -15.161 -7.837 1.00 95.88 180 ARG A N 1
ATOM 1379 C CA . ARG A 1 180 ? -7.493 -13.793 -7.707 1.00 95.88 180 ARG A CA 1
ATOM 1380 C C . ARG A 1 180 ? -6.165 -13.635 -8.445 1.00 95.88 180 ARG A C 1
ATOM 1382 O O . ARG A 1 180 ? -6.050 -12.726 -9.264 1.00 95.88 180 ARG A O 1
ATOM 1389 N N . LYS A 1 181 ? -5.194 -14.535 -8.230 1.00 97.56 181 LYS A N 1
ATOM 1390 C CA . LYS A 1 181 ? -3.895 -14.461 -8.926 1.00 97.56 181 LYS A CA 1
ATOM 1391 C C . LYS A 1 181 ? -4.044 -14.675 -10.435 1.00 97.56 181 LYS A C 1
ATOM 1393 O O . LYS A 1 181 ? -3.476 -13.914 -11.213 1.00 97.56 181 LYS A O 1
ATOM 1398 N N . ALA A 1 182 ? -4.855 -15.646 -10.858 1.00 97.81 182 ALA A N 1
ATOM 1399 C CA . ALA A 1 182 ? -5.150 -15.881 -12.271 1.00 97.81 182 ALA A CA 1
ATOM 1400 C C . ALA A 1 182 ? -5.803 -14.656 -12.930 1.00 97.81 182 ALA A C 1
ATOM 1402 O O . ALA A 1 182 ? -5.451 -14.317 -14.054 1.00 97.81 182 ALA A O 1
ATOM 1403 N N . HIS A 1 183 ? -6.720 -13.974 -12.232 1.00 96.38 183 HIS A N 1
ATOM 1404 C CA . HIS A 1 183 ? -7.341 -12.748 -12.729 1.00 96.38 183 HIS A CA 1
ATOM 1405 C C . HIS A 1 183 ? -6.305 -11.645 -12.957 1.00 96.38 183 HIS A C 1
ATOM 1407 O O . HIS A 1 183 ? -6.269 -11.086 -14.046 1.00 96.38 183 HIS A O 1
ATOM 1413 N N . VAL A 1 184 ? -5.415 -11.397 -11.989 1.00 96.69 184 VAL A N 1
ATOM 1414 C CA . VAL A 1 184 ? -4.325 -10.416 -12.139 1.00 96.69 184 VAL A CA 1
ATOM 1415 C C . VAL A 1 184 ? -3.440 -10.756 -13.339 1.00 96.69 184 VAL A C 1
ATOM 1417 O O . VAL A 1 184 ? -3.177 -9.890 -14.165 1.00 96.69 184 VAL A O 1
ATOM 1420 N N . LEU A 1 185 ? -3.022 -12.018 -13.472 1.00 97.50 185 LEU A N 1
ATOM 1421 C CA . LEU A 1 185 ? -2.156 -12.472 -14.566 1.00 97.50 185 LEU A CA 1
ATOM 1422 C C . LEU A 1 185 ? -2.843 -12.477 -15.943 1.00 97.50 185 LEU A C 1
ATOM 1424 O O . LEU A 1 185 ? -2.151 -12.450 -16.960 1.00 97.50 185 LEU A O 1
ATOM 1428 N N . ALA A 1 186 ? -4.174 -12.517 -15.995 1.00 96.94 186 ALA A N 1
ATOM 1429 C CA . ALA A 1 186 ? -4.952 -12.475 -17.234 1.00 96.94 186 ALA A CA 1
ATOM 1430 C C . ALA A 1 186 ? -5.415 -11.060 -17.626 1.00 96.94 186 ALA A C 1
ATOM 1432 O O . ALA A 1 186 ? -5.910 -10.869 -18.738 1.00 96.94 186 ALA A O 1
ATOM 1433 N N . SER A 1 187 ? -5.274 -10.072 -16.740 1.00 95.25 187 SER A N 1
ATOM 1434 C CA . SER A 1 187 ? -5.589 -8.675 -17.043 1.00 95.25 187 SER A CA 1
ATOM 1435 C C . SER A 1 187 ? -4.542 -8.073 -17.979 1.00 95.25 187 SER A C 1
ATOM 1437 O O . SER A 1 187 ? -3.350 -8.289 -17.795 1.00 95.25 187 SER A O 1
ATOM 1439 N N . GLY A 1 188 ? -4.965 -7.287 -18.970 1.00 94.88 188 GLY A N 1
ATOM 1440 C CA . GLY A 1 188 ? -4.029 -6.480 -19.758 1.00 94.88 188 GLY A CA 1
ATOM 1441 C C . GLY A 1 188 ? -3.364 -5.403 -18.893 1.00 94.88 188 GLY A C 1
ATOM 1442 O O . GLY A 1 188 ? -3.988 -4.905 -17.953 1.00 94.88 188 GLY A O 1
ATOM 1443 N N . ILE A 1 189 ? -2.124 -5.011 -19.203 1.00 93.62 189 ILE A N 1
ATOM 1444 C CA . ILE A 1 189 ? -1.416 -3.979 -18.414 1.00 93.62 189 ILE A CA 1
ATOM 1445 C C . ILE A 1 189 ? -2.086 -2.591 -18.490 1.00 93.62 189 ILE A C 1
ATOM 1447 O O . ILE A 1 189 ? -1.968 -1.830 -17.534 1.00 93.62 189 ILE A O 1
ATOM 1451 N N . ASP A 1 190 ? -2.848 -2.310 -19.556 1.00 87.75 190 ASP A N 1
ATOM 1452 C CA . ASP A 1 190 ? -3.640 -1.078 -19.739 1.00 87.75 190 ASP A CA 1
ATOM 1453 C C . ASP A 1 190 ? -5.134 -1.234 -19.390 1.00 87.75 190 ASP A C 1
ATOM 1455 O O . ASP A 1 190 ? -5.894 -0.265 -19.427 1.00 87.75 190 ASP A O 1
ATOM 1459 N N . ALA A 1 191 ? -5.589 -2.451 -19.076 1.00 77.44 191 ALA A N 1
ATOM 1460 C CA . ALA A 1 191 ? -7.012 -2.737 -18.888 1.00 77.44 191 ALA A CA 1
ATOM 1461 C C . ALA A 1 191 ? -7.560 -2.249 -17.536 1.00 77.44 191 ALA A C 1
ATOM 1463 O O . ALA A 1 191 ? -8.776 -2.100 -17.394 1.00 77.44 191 ALA A O 1
ATOM 1464 N N . ASP A 1 192 ? -6.687 -2.007 -16.554 1.00 75.88 192 ASP A N 1
ATOM 1465 C CA . ASP A 1 192 ? -7.083 -1.618 -15.203 1.00 75.88 192 ASP A CA 1
ATOM 1466 C C . ASP A 1 192 ? -6.661 -0.186 -14.860 1.00 75.88 192 ASP A C 1
ATOM 1468 O O . ASP A 1 192 ? -5.499 0.187 -15.014 1.00 75.88 192 ASP A O 1
ATOM 1472 N N . GLN A 1 193 ? -7.608 0.602 -14.344 1.00 72.44 193 GLN A N 1
ATOM 1473 C CA . GLN A 1 193 ? -7.354 1.963 -13.861 1.00 72.44 193 GLN A CA 1
ATOM 1474 C C . GLN A 1 193 ? -6.401 1.985 -12.659 1.00 72.44 193 GLN A C 1
ATOM 1476 O O . GLN A 1 193 ? -5.703 2.980 -12.456 1.00 72.44 193 GLN A O 1
ATOM 1481 N N . ASP A 1 194 ? -6.353 0.893 -11.891 1.00 77.31 194 ASP A N 1
ATOM 1482 C CA . ASP A 1 194 ? -5.513 0.777 -10.699 1.00 77.31 194 ASP A CA 1
ATOM 1483 C C . ASP A 1 194 ? -4.114 0.214 -11.020 1.00 77.31 194 ASP A C 1
ATOM 1485 O O . ASP A 1 194 ? -3.201 0.292 -10.200 1.00 77.31 194 ASP A O 1
ATOM 1489 N N . GLY A 1 195 ? -3.898 -0.292 -12.243 1.00 83.94 195 GLY A N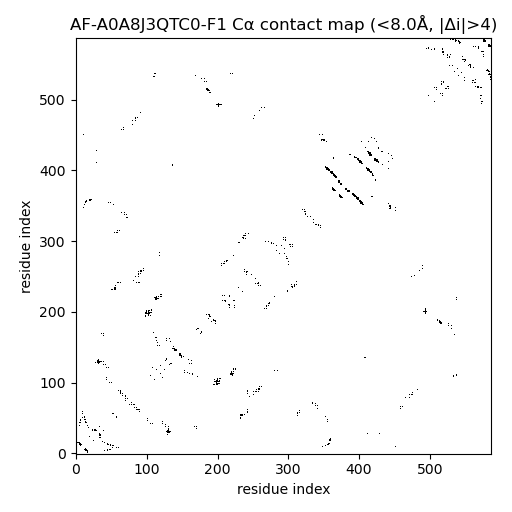 1
ATOM 1490 C CA . GLY A 1 195 ? -2.588 -0.758 -12.701 1.00 83.94 195 GLY A CA 1
ATOM 1491 C C . GLY A 1 195 ? -2.115 -2.064 -12.054 1.00 83.94 195 GLY A C 1
ATOM 1492 O O . GLY A 1 195 ? -0.907 -2.255 -11.922 1.00 83.94 195 GLY A O 1
ATOM 1493 N N . TYR A 1 196 ? -3.028 -2.969 -11.664 1.00 92.38 196 TYR A N 1
ATOM 1494 C CA . TYR A 1 196 ? -2.699 -4.203 -10.928 1.00 92.38 196 TYR A CA 1
ATOM 1495 C C . TYR A 1 196 ? -1.571 -5.029 -11.562 1.00 92.38 196 TYR A C 1
ATOM 1497 O O . TYR A 1 196 ? -0.553 -5.260 -10.910 1.00 92.38 196 TYR A O 1
ATOM 1505 N N . LEU A 1 197 ? -1.722 -5.483 -12.819 1.00 96.06 197 LEU A N 1
ATOM 1506 C CA . LEU A 1 197 ? -0.703 -6.343 -13.437 1.00 96.06 197 LEU A CA 1
ATOM 1507 C C . LEU A 1 197 ? 0.616 -5.590 -13.631 1.00 96.06 197 LEU A C 1
ATOM 1509 O O . LEU A 1 197 ? 1.673 -6.124 -13.305 1.00 96.06 197 LEU A O 1
ATOM 1513 N N . LEU A 1 198 ? 0.554 -4.357 -14.143 1.00 97.31 198 LEU A N 1
ATOM 1514 C CA . LEU A 1 198 ? 1.738 -3.535 -14.384 1.00 97.31 198 LEU A CA 1
ATOM 1515 C C . LEU A 1 198 ? 2.535 -3.325 -13.092 1.00 97.31 198 LEU A C 1
ATOM 1517 O O . LEU A 1 198 ? 3.736 -3.580 -13.062 1.00 97.31 198 LEU A O 1
ATOM 1521 N N . GLY A 1 199 ? 1.855 -2.923 -12.019 1.00 97.75 199 GLY A N 1
ATOM 1522 C CA . GLY A 1 199 ? 2.441 -2.735 -10.700 1.00 97.75 199 GLY A CA 1
ATOM 1523 C C . GLY A 1 199 ? 3.053 -4.012 -10.137 1.00 97.75 199 GLY A C 1
ATOM 1524 O O . GLY A 1 199 ? 4.198 -4.017 -9.681 1.00 97.75 199 GLY A O 1
ATOM 1525 N N . TYR A 1 200 ? 2.316 -5.122 -10.208 1.00 98.25 200 TYR A N 1
ATOM 1526 C CA . TYR A 1 200 ? 2.782 -6.418 -9.723 1.00 98.25 200 TYR A CA 1
ATOM 1527 C C . TYR A 1 200 ? 4.033 -6.899 -10.473 1.00 98.25 200 TYR A C 1
ATOM 1529 O O . TYR A 1 200 ? 5.031 -7.253 -9.841 1.00 98.25 200 TYR A O 1
ATOM 1537 N N . LEU A 1 201 ? 4.039 -6.830 -11.809 1.00 98.19 201 LEU A N 1
ATOM 1538 C CA . LEU A 1 201 ? 5.215 -7.181 -12.608 1.00 98.19 201 LEU A CA 1
ATOM 1539 C C . LEU A 1 201 ? 6.384 -6.218 -12.368 1.00 98.19 201 LEU A C 1
ATOM 1541 O O . LEU A 1 201 ? 7.526 -6.675 -12.310 1.00 98.19 201 LEU A O 1
ATOM 1545 N N . ALA A 1 202 ? 6.126 -4.919 -12.178 1.00 98.25 202 ALA A N 1
ATOM 1546 C CA . ALA A 1 202 ? 7.157 -3.937 -11.847 1.00 98.25 202 ALA A CA 1
ATOM 1547 C C . ALA A 1 202 ? 7.856 -4.289 -10.527 1.00 98.25 202 ALA A C 1
ATOM 1549 O O . ALA A 1 202 ? 9.082 -4.398 -10.493 1.00 98.25 202 ALA A O 1
ATOM 1550 N N . VAL A 1 203 ? 7.096 -4.581 -9.464 1.00 98.56 203 VAL A N 1
ATOM 1551 C CA . VAL A 1 203 ? 7.654 -5.005 -8.167 1.00 98.56 203 VAL A CA 1
ATOM 1552 C C . VAL A 1 203 ? 8.408 -6.330 -8.283 1.00 98.56 203 VAL A C 1
ATOM 1554 O O . VAL A 1 203 ? 9.499 -6.463 -7.726 1.00 98.56 203 VAL A O 1
ATOM 1557 N N . LYS A 1 204 ? 7.905 -7.297 -9.062 1.00 97.81 204 LYS A N 1
ATOM 1558 C CA . LYS A 1 204 ? 8.637 -8.542 -9.358 1.00 97.81 204 LYS A CA 1
ATOM 1559 C C . LYS A 1 204 ? 9.939 -8.260 -10.108 1.00 97.81 204 LYS A C 1
ATOM 1561 O O . LYS A 1 204 ? 10.964 -8.858 -9.793 1.00 97.81 204 LYS A O 1
ATOM 1566 N N . GLY A 1 205 ? 9.940 -7.333 -11.061 1.00 97.81 205 GLY A N 1
ATOM 1567 C CA . GLY A 1 205 ? 11.133 -6.826 -11.739 1.00 97.81 205 GLY A CA 1
ATOM 1568 C C . GLY A 1 205 ? 12.160 -6.228 -10.782 1.00 97.81 205 GLY A C 1
ATOM 1569 O O . GLY A 1 205 ? 13.321 -6.639 -10.798 1.00 97.81 205 GLY A O 1
ATOM 1570 N N . MET A 1 206 ? 11.727 -5.328 -9.901 1.00 98.31 206 MET A N 1
ATOM 1571 C CA . MET A 1 206 ? 12.567 -4.705 -8.873 1.00 98.31 206 MET A CA 1
ATOM 1572 C C . MET A 1 206 ? 13.148 -5.745 -7.906 1.00 98.31 206 MET A C 1
ATOM 1574 O O . MET A 1 206 ? 14.351 -5.750 -7.647 1.00 98.31 206 MET A O 1
ATOM 1578 N N . TRP A 1 207 ? 12.326 -6.690 -7.436 1.00 97.75 207 TRP A N 1
ATOM 1579 C CA . TRP A 1 207 ? 12.772 -7.816 -6.610 1.00 97.75 207 TRP A CA 1
ATOM 1580 C C . TRP A 1 207 ? 13.838 -8.668 -7.314 1.00 97.75 207 TRP A C 1
ATOM 1582 O O . TRP A 1 207 ? 14.828 -9.064 -6.694 1.00 97.75 207 TRP A O 1
ATOM 1592 N N . ARG A 1 208 ? 13.676 -8.933 -8.618 1.00 96.25 208 ARG A N 1
ATOM 1593 C CA . ARG A 1 208 ? 14.666 -9.673 -9.415 1.00 96.25 208 ARG A CA 1
ATOM 1594 C C . ARG A 1 208 ? 16.006 -8.950 -9.489 1.00 96.25 208 ARG A C 1
ATOM 1596 O O . ARG A 1 208 ? 17.030 -9.621 -9.390 1.00 96.25 208 ARG A O 1
ATOM 1603 N N . VAL A 1 209 ? 16.004 -7.625 -9.618 1.00 96.94 209 VAL A N 1
ATOM 1604 C CA . VAL A 1 209 ? 17.231 -6.813 -9.627 1.00 96.94 209 VAL A CA 1
ATOM 1605 C C . VAL A 1 209 ? 17.949 -6.917 -8.283 1.00 96.94 209 VAL A C 1
ATOM 1607 O O . VAL A 1 209 ? 19.100 -7.348 -8.234 1.00 96.94 209 VAL A O 1
ATOM 1610 N N . ILE A 1 210 ? 17.261 -6.634 -7.174 1.00 97.25 210 ILE A N 1
ATOM 1611 C CA . ILE A 1 210 ? 17.907 -6.629 -5.850 1.00 97.25 210 ILE A CA 1
ATOM 1612 C C . ILE A 1 210 ? 18.376 -8.027 -5.421 1.00 97.25 210 ILE A C 1
ATOM 1614 O O . ILE A 1 210 ? 19.455 -8.177 -4.845 1.00 97.25 210 ILE A O 1
ATOM 1618 N N . ARG A 1 211 ? 17.625 -9.093 -5.740 1.00 95.75 211 ARG A N 1
ATOM 1619 C CA . ARG A 1 211 ? 18.008 -10.457 -5.335 1.00 95.75 211 ARG A CA 1
ATOM 1620 C C . ARG A 1 211 ? 19.222 -10.991 -6.102 1.00 95.75 211 ARG A C 1
ATOM 1622 O O . ARG A 1 211 ? 19.892 -11.885 -5.600 1.00 95.75 211 ARG A O 1
ATOM 1629 N N . GLN A 1 212 ? 19.532 -10.467 -7.295 1.00 95.12 212 GLN A N 1
ATOM 1630 C CA . GLN A 1 212 ? 20.768 -10.834 -8.006 1.00 95.12 212 GLN A CA 1
ATOM 1631 C C . GLN A 1 212 ? 22.015 -10.431 -7.205 1.00 95.12 212 GLN A C 1
ATOM 1633 O O . GLN A 1 212 ? 23.046 -11.095 -7.294 1.00 95.12 212 GLN A O 1
ATOM 1638 N N . ARG A 1 213 ? 21.915 -9.364 -6.403 1.00 95.62 213 ARG A N 1
ATOM 1639 C CA . ARG A 1 213 ? 22.982 -8.884 -5.512 1.00 95.62 213 ARG A CA 1
ATOM 1640 C C . ARG A 1 213 ? 22.849 -9.411 -4.085 1.00 95.62 213 ARG A C 1
ATOM 1642 O O . ARG A 1 213 ? 23.853 -9.540 -3.392 1.00 95.62 213 ARG A O 1
ATOM 1649 N N . CYS A 1 214 ? 21.634 -9.760 -3.668 1.00 96.12 214 CYS A N 1
ATOM 1650 C CA . CYS A 1 214 ? 21.325 -10.339 -2.364 1.00 96.12 214 CYS A CA 1
ATOM 1651 C C . CYS A 1 214 ? 20.519 -11.649 -2.529 1.00 96.12 214 CYS A C 1
ATOM 1653 O O . CYS A 1 214 ? 19.293 -11.642 -2.379 1.00 96.12 214 CYS A O 1
ATOM 1655 N N . PRO A 1 215 ? 21.173 -12.795 -2.825 1.00 93.06 215 PRO A N 1
ATOM 1656 C CA . PRO A 1 215 ? 20.478 -14.044 -3.162 1.00 93.06 215 PRO A CA 1
ATOM 1657 C C . PRO A 1 215 ? 19.501 -14.552 -2.094 1.00 93.06 215 PRO A C 1
ATOM 1659 O O . PRO A 1 215 ? 18.494 -15.170 -2.431 1.00 93.06 215 PRO A O 1
ATOM 1662 N N . ARG A 1 216 ? 19.733 -14.241 -0.808 1.00 93.38 216 ARG A N 1
ATOM 1663 C CA . ARG A 1 216 ? 18.818 -14.609 0.291 1.00 93.38 216 ARG A CA 1
ATOM 1664 C C . ARG A 1 216 ? 17.412 -14.017 0.146 1.00 93.38 216 ARG A C 1
ATOM 1666 O O . ARG A 1 216 ? 16.460 -14.586 0.667 1.00 93.38 216 ARG A O 1
ATOM 1673 N N . LEU A 1 217 ? 17.252 -12.918 -0.599 1.00 94.69 217 LEU A N 1
ATOM 1674 C CA . LEU A 1 217 ? 15.938 -12.329 -0.885 1.00 94.69 217 LEU A CA 1
ATOM 1675 C C . LEU A 1 217 ? 15.052 -13.223 -1.760 1.00 94.69 217 LEU A C 1
ATOM 1677 O O . LEU A 1 217 ? 13.873 -12.920 -1.933 1.00 94.69 217 LEU A O 1
ATOM 1681 N N . TYR A 1 218 ? 15.590 -14.319 -2.302 1.00 90.25 218 TYR A N 1
ATOM 1682 C CA . TYR A 1 218 ? 14.789 -15.366 -2.924 1.00 90.25 218 TYR A CA 1
ATOM 1683 C C . TYR A 1 218 ? 13.799 -15.998 -1.935 1.00 90.25 218 TYR A C 1
ATOM 1685 O O . TYR A 1 218 ? 12.627 -16.157 -2.261 1.00 90.25 218 TYR A O 1
ATOM 1693 N N . SER A 1 219 ? 14.269 -16.337 -0.730 1.00 89.56 219 SER A N 1
ATOM 1694 C CA . SER A 1 219 ? 13.474 -16.988 0.321 1.00 89.56 219 SER A CA 1
ATOM 1695 C C . SER A 1 219 ? 12.965 -16.016 1.391 1.00 89.56 219 SER A C 1
ATOM 1697 O O . SER A 1 219 ? 12.141 -16.391 2.219 1.00 89.56 219 SER A O 1
ATOM 1699 N N . GLU A 1 220 ? 13.448 -14.771 1.381 1.00 94.06 220 GLU A N 1
ATOM 1700 C CA . GLU A 1 220 ? 13.043 -13.697 2.297 1.00 94.06 220 GLU A CA 1
ATOM 1701 C C . GLU A 1 220 ? 12.323 -12.575 1.534 1.00 94.06 220 GLU A C 1
ATOM 1703 O O . GLU A 1 220 ? 12.718 -11.406 1.562 1.00 94.06 220 GLU A O 1
ATOM 1708 N N . THR A 1 221 ? 11.263 -12.926 0.806 1.00 96.25 221 THR A N 1
ATOM 1709 C CA . THR A 1 221 ? 10.499 -11.966 -0.002 1.00 96.25 221 THR A CA 1
ATOM 1710 C C . THR A 1 221 ? 9.795 -10.910 0.858 1.00 96.25 221 THR A C 1
ATOM 1712 O O . THR A 1 221 ? 9.640 -9.779 0.407 1.00 96.25 221 THR A O 1
ATOM 1715 N N . ASP A 1 222 ? 9.452 -11.203 2.118 1.00 97.00 222 ASP A N 1
ATOM 1716 C CA . ASP A 1 222 ? 8.959 -10.187 3.065 1.00 97.00 222 ASP A CA 1
ATOM 1717 C C . ASP A 1 222 ? 10.004 -9.099 3.357 1.00 97.00 222 ASP A C 1
ATOM 1719 O O . ASP A 1 222 ? 9.676 -7.914 3.404 1.00 97.00 222 ASP A O 1
ATOM 1723 N N . LEU A 1 223 ? 11.277 -9.490 3.507 1.00 97.06 223 LEU A N 1
ATOM 1724 C CA . LEU A 1 223 ? 12.387 -8.556 3.703 1.00 97.06 223 LEU A CA 1
ATOM 1725 C C . LEU A 1 223 ? 12.607 -7.712 2.444 1.00 97.06 223 LEU A C 1
ATOM 1727 O O . LEU A 1 223 ? 12.787 -6.500 2.548 1.00 97.06 223 LEU A O 1
ATOM 1731 N N . ALA A 1 224 ? 12.540 -8.330 1.261 1.00 97.81 224 ALA A N 1
ATOM 1732 C CA . ALA A 1 224 ? 12.611 -7.611 -0.009 1.00 97.81 224 ALA A CA 1
ATOM 1733 C C . ALA A 1 224 ? 11.485 -6.574 -0.135 1.00 97.81 224 ALA A C 1
ATOM 1735 O O . ALA A 1 224 ? 11.745 -5.419 -0.465 1.00 97.81 224 ALA A O 1
ATOM 1736 N N . MET A 1 225 ? 10.248 -6.963 0.184 1.00 98.12 225 MET A N 1
ATOM 1737 C CA . MET A 1 225 ? 9.097 -6.062 0.184 1.00 98.12 225 MET A CA 1
ATOM 1738 C C . MET A 1 225 ? 9.276 -4.925 1.193 1.00 98.12 225 MET A C 1
ATOM 1740 O O . MET A 1 225 ? 9.021 -3.769 0.863 1.00 98.12 225 MET A O 1
ATOM 1744 N N . ALA A 1 226 ? 9.741 -5.227 2.409 1.00 97.88 226 ALA A N 1
ATOM 1745 C CA . ALA A 1 226 ? 9.990 -4.219 3.432 1.00 97.88 226 ALA A CA 1
ATOM 1746 C C . ALA A 1 226 ? 11.057 -3.205 3.012 1.00 97.88 226 ALA A C 1
ATOM 1748 O O . ALA A 1 226 ? 10.887 -2.002 3.234 1.00 97.88 226 ALA A O 1
ATOM 1749 N N . TYR A 1 227 ? 12.127 -3.684 2.375 1.00 98.25 227 TYR A N 1
ATOM 1750 C CA . TYR A 1 227 ? 13.160 -2.834 1.804 1.00 98.25 227 TYR A CA 1
ATOM 1751 C C . TYR A 1 227 ? 12.593 -1.959 0.681 1.00 98.25 227 TYR A C 1
ATOM 1753 O O . TYR A 1 227 ? 12.724 -0.743 0.758 1.00 98.25 227 TYR A O 1
ATOM 1761 N N . LEU A 1 228 ? 11.902 -2.539 -0.310 1.00 98.50 228 LEU A N 1
ATOM 1762 C CA . LEU A 1 228 ? 11.314 -1.797 -1.435 1.00 98.50 228 LEU A CA 1
ATOM 1763 C C . LEU A 1 228 ? 10.300 -0.746 -0.974 1.00 98.50 228 LEU A C 1
ATOM 1765 O O . LEU A 1 228 ? 10.366 0.398 -1.422 1.00 98.50 228 LEU A O 1
ATOM 1769 N N . MET A 1 229 ? 9.403 -1.098 -0.048 1.00 97.94 229 MET A N 1
ATOM 1770 C CA . MET A 1 229 ? 8.457 -0.142 0.527 1.00 97.94 229 MET A CA 1
ATOM 1771 C C . MET A 1 229 ? 9.229 1.041 1.115 1.00 97.94 229 MET A C 1
ATOM 1773 O O . MET A 1 229 ? 9.028 2.175 0.693 1.00 97.94 229 MET A O 1
ATOM 1777 N N . THR A 1 230 ? 10.180 0.779 2.013 1.00 97.19 230 THR A N 1
ATOM 1778 C CA . THR A 1 230 ? 10.968 1.836 2.661 1.00 97.19 230 THR A CA 1
ATOM 1779 C C . THR A 1 230 ? 11.753 2.666 1.636 1.00 97.19 230 THR A C 1
ATOM 1781 O O . THR A 1 230 ? 11.794 3.891 1.720 1.00 97.19 230 THR A O 1
ATOM 1784 N N . PHE A 1 231 ? 12.331 2.016 0.626 1.00 97.88 231 PHE A N 1
ATOM 1785 C CA . PHE A 1 231 ? 13.144 2.636 -0.414 1.00 97.88 231 PHE A CA 1
ATOM 1786 C C . PHE A 1 231 ? 12.381 3.694 -1.222 1.00 97.88 231 PHE A C 1
ATOM 1788 O O . PHE A 1 231 ? 12.965 4.724 -1.563 1.00 97.88 231 PHE A O 1
ATOM 1795 N N . PHE A 1 232 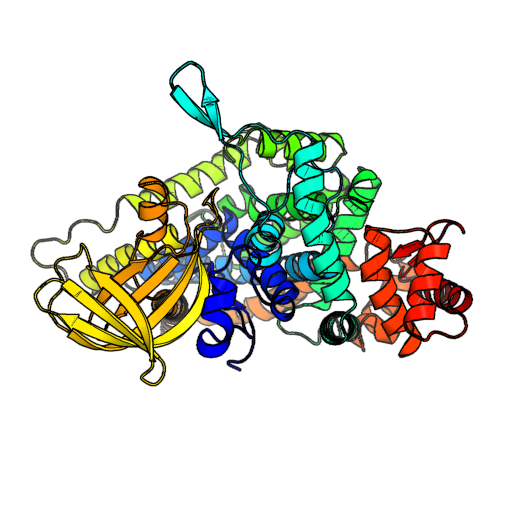? 11.094 3.491 -1.502 1.00 98.12 232 PHE A N 1
ATOM 1796 C CA . PHE A 1 232 ? 10.282 4.473 -2.231 1.00 98.12 232 PHE A CA 1
ATOM 1797 C C . PHE A 1 232 ? 9.470 5.389 -1.311 1.00 98.12 232 PHE A C 1
ATOM 1799 O O . PHE A 1 232 ? 9.358 6.587 -1.564 1.00 98.12 232 PHE A O 1
ATOM 1806 N N . TYR A 1 233 ? 8.906 4.850 -0.232 1.00 97.62 233 TYR A N 1
ATOM 1807 C CA . TYR A 1 233 ? 7.942 5.562 0.605 1.00 97.62 233 TYR A CA 1
ATOM 1808 C C . TYR A 1 233 ? 8.581 6.357 1.752 1.00 97.62 233 TYR A C 1
ATOM 1810 O O . TYR A 1 233 ? 7.925 7.249 2.294 1.00 97.62 233 TYR A O 1
ATOM 1818 N N . GLU A 1 234 ? 9.852 6.116 2.085 1.00 95.94 234 GLU A N 1
ATOM 1819 C CA . GLU A 1 234 ? 10.650 6.955 2.998 1.00 95.94 234 GLU A CA 1
ATOM 1820 C C . GLU A 1 234 ? 11.657 7.851 2.246 1.00 95.94 234 GLU A C 1
ATOM 1822 O O . GLU A 1 234 ? 12.629 8.344 2.823 1.00 95.94 234 GLU A O 1
ATOM 1827 N N . ASP A 1 235 ? 11.427 8.101 0.951 1.00 97.06 235 ASP A N 1
ATOM 1828 C CA . ASP A 1 235 ? 12.289 8.958 0.136 1.00 97.06 235 ASP A CA 1
ATOM 1829 C C . ASP A 1 235 ? 12.169 10.443 0.524 1.00 97.06 235 ASP A C 1
ATOM 1831 O O . ASP A 1 235 ? 11.309 11.193 0.053 1.00 97.06 235 ASP A O 1
ATOM 1835 N N . MET A 1 236 ? 13.094 10.894 1.369 1.00 95.94 236 MET A N 1
ATOM 1836 C CA . MET A 1 236 ? 13.160 12.279 1.843 1.00 95.94 236 MET A CA 1
ATOM 1837 C C . MET A 1 236 ? 13.409 13.303 0.733 1.00 95.94 236 MET A C 1
ATOM 1839 O O . MET A 1 236 ? 13.020 14.463 0.883 1.00 95.94 236 MET A O 1
ATOM 1843 N N . ARG A 1 237 ? 14.018 12.903 -0.390 1.00 96.12 237 ARG A N 1
ATOM 1844 C CA . ARG A 1 237 ? 14.178 13.804 -1.534 1.00 96.12 237 ARG A CA 1
ATOM 1845 C C . ARG A 1 237 ? 12.845 14.015 -2.240 1.00 96.12 237 ARG A C 1
ATOM 1847 O O . ARG A 1 237 ? 12.528 15.148 -2.593 1.00 96.12 237 ARG A O 1
ATOM 1854 N N . LEU A 1 238 ? 12.041 12.962 -2.389 1.00 97.50 238 LEU A N 1
ATOM 1855 C CA . LEU A 1 238 ? 10.680 13.094 -2.903 1.00 97.50 238 LEU A CA 1
ATOM 1856 C C . LEU A 1 238 ? 9.829 13.960 -1.966 1.00 97.50 238 LEU A C 1
ATOM 1858 O O . LEU A 1 238 ? 9.169 14.884 -2.427 1.00 97.50 238 LEU A O 1
ATOM 1862 N N . VAL A 1 239 ? 9.903 13.737 -0.651 1.00 97.12 239 VAL A N 1
ATOM 1863 C CA . VAL A 1 239 ? 9.234 14.588 0.349 1.00 97.12 239 VAL A CA 1
ATOM 1864 C C . VAL A 1 239 ? 9.614 16.064 0.191 1.00 97.12 239 VAL A C 1
ATOM 1866 O O . VAL A 1 239 ? 8.740 16.931 0.228 1.00 97.12 239 VAL A O 1
ATOM 1869 N N . GLU A 1 240 ? 10.901 16.359 -0.002 1.00 95.50 240 GLU A N 1
ATOM 1870 C CA . GLU A 1 240 ? 11.385 17.718 -0.248 1.00 95.50 240 GLU A CA 1
ATOM 1871 C C . GLU A 1 240 ? 10.751 18.322 -1.510 1.00 95.50 240 GLU A C 1
ATOM 1873 O O . GLU A 1 240 ? 10.209 19.424 -1.441 1.00 95.50 240 GLU A O 1
ATOM 1878 N N . ILE A 1 241 ? 10.772 17.598 -2.636 1.00 95.69 241 ILE A N 1
ATOM 1879 C CA . ILE A 1 241 ? 10.161 18.039 -3.903 1.00 95.69 241 ILE A CA 1
ATOM 1880 C C . ILE A 1 241 ? 8.664 18.313 -3.707 1.00 95.69 241 ILE A C 1
ATOM 1882 O O . ILE A 1 241 ? 8.147 19.338 -4.152 1.00 95.69 241 ILE A O 1
ATOM 1886 N N . LEU A 1 242 ? 7.964 17.429 -2.991 1.00 96.00 242 LEU A N 1
ATOM 1887 C CA . LEU A 1 242 ? 6.535 17.562 -2.737 1.00 96.00 242 LEU A CA 1
ATOM 1888 C C . LEU A 1 242 ? 6.213 18.784 -1.886 1.00 96.00 242 LEU A C 1
ATOM 1890 O O . LEU A 1 242 ? 5.291 19.515 -2.230 1.00 96.00 242 LEU A O 1
ATOM 1894 N N . LEU A 1 243 ? 6.949 19.038 -0.806 1.00 94.25 243 LEU A N 1
ATOM 1895 C CA . LEU A 1 243 ? 6.579 20.068 0.167 1.00 94.25 243 LEU A CA 1
ATOM 1896 C C . LEU A 1 243 ? 7.191 21.448 -0.102 1.00 94.25 243 LEU A C 1
ATOM 1898 O O . LEU A 1 243 ? 6.649 22.432 0.411 1.00 94.25 243 LEU A O 1
ATOM 1902 N N . ALA A 1 244 ? 8.231 21.550 -0.936 1.00 90.50 244 ALA A N 1
ATOM 1903 C CA . ALA A 1 244 ? 8.862 22.819 -1.292 1.00 90.50 244 ALA A CA 1
ATOM 1904 C C . ALA A 1 244 ? 7.854 23.816 -1.896 1.00 90.50 244 ALA A C 1
ATOM 1906 O O . ALA A 1 244 ? 7.314 23.595 -2.981 1.00 90.50 244 ALA A O 1
ATOM 1907 N N . ALA A 1 245 ? 7.583 24.898 -1.160 1.00 64.25 245 ALA A N 1
ATOM 1908 C CA . ALA A 1 245 ? 6.516 25.852 -1.465 1.00 64.25 245 ALA A CA 1
ATOM 1909 C C . ALA A 1 245 ? 6.866 26.857 -2.583 1.00 64.25 245 ALA A C 1
ATOM 1911 O O . ALA A 1 245 ? 5.958 27.288 -3.278 1.00 64.25 245 ALA A O 1
ATOM 1912 N N . ASP A 1 246 ? 8.153 27.173 -2.792 1.00 62.78 246 ASP A N 1
ATOM 1913 C CA . ASP A 1 246 ? 8.562 28.394 -3.518 1.00 62.78 246 ASP A CA 1
ATOM 1914 C C . ASP A 1 246 ? 9.640 28.188 -4.605 1.00 62.78 246 ASP A C 1
ATOM 1916 O O . ASP A 1 246 ? 10.222 29.156 -5.086 1.00 62.78 246 ASP A O 1
ATOM 1920 N N . THR A 1 247 ? 9.979 26.949 -4.983 1.00 55.88 247 THR A N 1
ATOM 1921 C CA . THR A 1 247 ? 11.191 26.698 -5.799 1.00 55.88 247 THR A CA 1
ATOM 1922 C C . THR A 1 247 ? 10.957 26.273 -7.247 1.00 55.88 247 THR A C 1
ATOM 1924 O O . THR A 1 247 ? 11.930 26.170 -7.988 1.00 55.88 247 THR A O 1
ATOM 1927 N N . SER A 1 248 ? 9.726 25.979 -7.674 1.00 60.59 248 SER A N 1
ATOM 1928 C CA . SER A 1 248 ? 9.461 25.539 -9.054 1.00 60.59 248 SER A CA 1
ATOM 1929 C C . SER A 1 248 ? 8.890 26.672 -9.900 1.00 60.59 248 SER A C 1
ATOM 1931 O O . SER A 1 248 ? 7.816 27.180 -9.596 1.00 60.59 248 SER A O 1
ATOM 1933 N N . GLU A 1 249 ? 9.579 27.011 -10.991 1.00 68.69 249 GLU A N 1
ATOM 1934 C CA . GLU A 1 249 ? 9.194 28.082 -11.925 1.00 68.69 249 GLU A CA 1
ATOM 1935 C C . GLU A 1 249 ? 7.902 27.777 -12.728 1.00 68.69 249 GLU A C 1
ATOM 1937 O O . GLU A 1 249 ? 7.353 28.689 -13.340 1.00 68.69 249 GLU A O 1
ATOM 1942 N N . ASN A 1 250 ? 7.402 26.525 -12.729 1.00 86.81 250 ASN A N 1
ATOM 1943 C CA . ASN A 1 250 ? 6.139 26.082 -13.359 1.00 86.81 250 ASN A CA 1
ATOM 1944 C C . ASN A 1 250 ? 5.720 24.668 -12.860 1.00 86.81 250 ASN A C 1
ATOM 1946 O O . ASN A 1 250 ? 6.580 23.841 -12.539 1.00 86.81 250 ASN A O 1
ATOM 1950 N N . GLU A 1 251 ? 4.419 24.358 -12.843 1.00 90.81 251 GLU A N 1
ATOM 1951 C CA . GLU A 1 251 ? 3.807 23.053 -12.533 1.00 90.81 251 GLU A CA 1
ATOM 1952 C C . GLU A 1 251 ? 4.345 21.885 -13.375 1.00 90.81 251 GLU A C 1
ATOM 1954 O O . GLU A 1 251 ? 4.531 20.782 -12.858 1.00 90.81 251 GLU A O 1
ATOM 1959 N N . VAL A 1 252 ? 4.640 22.110 -14.659 1.00 92.06 252 VAL A N 1
ATOM 1960 C CA . VAL A 1 252 ? 5.212 21.094 -15.562 1.00 92.06 252 VAL A CA 1
ATOM 1961 C C . VAL A 1 252 ? 6.597 20.659 -15.081 1.00 92.06 252 VAL A C 1
ATOM 1963 O O . VAL A 1 252 ? 6.913 19.466 -15.067 1.00 92.06 252 VAL A O 1
ATOM 1966 N N . THR A 1 253 ? 7.423 21.613 -14.643 1.00 92.94 253 THR A N 1
ATOM 1967 C CA . THR A 1 253 ? 8.756 21.338 -14.091 1.00 92.94 253 THR A CA 1
ATOM 1968 C C . THR A 1 253 ? 8.649 20.536 -12.799 1.00 92.94 253 THR A C 1
ATOM 1970 O O . THR A 1 253 ? 9.421 19.602 -12.593 1.00 92.94 253 THR A O 1
ATOM 1973 N N . LEU A 1 254 ? 7.664 20.848 -11.951 1.00 94.25 254 LEU A N 1
ATOM 1974 C CA . LEU A 1 254 ? 7.406 20.086 -10.731 1.00 94.25 254 LEU A CA 1
ATOM 1975 C C . LEU A 1 254 ? 6.966 18.650 -11.034 1.00 94.25 254 LEU A C 1
ATOM 1977 O O . LEU A 1 254 ? 7.527 17.713 -10.466 1.00 94.25 254 LEU A O 1
ATOM 1981 N N . ALA A 1 255 ? 6.009 18.465 -11.948 1.00 95.31 255 ALA A N 1
ATOM 1982 C CA . ALA A 1 255 ? 5.559 17.136 -12.352 1.00 95.31 255 ALA A CA 1
ATOM 1983 C C . ALA A 1 255 ? 6.722 16.306 -12.923 1.00 95.31 255 ALA A C 1
ATOM 1985 O O . ALA A 1 255 ? 6.924 15.152 -12.544 1.00 95.31 255 ALA A O 1
ATOM 1986 N N . THR A 1 256 ? 7.551 16.930 -13.764 1.00 95.06 256 THR A N 1
ATOM 1987 C CA . THR A 1 256 ? 8.755 16.309 -14.332 1.00 95.06 256 THR A CA 1
ATOM 1988 C C . THR A 1 256 ? 9.759 15.931 -13.245 1.00 95.06 256 THR A C 1
ATOM 1990 O O . THR A 1 256 ? 10.273 14.821 -13.265 1.00 95.06 256 THR A O 1
ATOM 1993 N N . ALA A 1 257 ? 10.011 16.801 -12.262 1.00 96.00 257 ALA A N 1
ATOM 1994 C CA . ALA A 1 257 ? 10.936 16.515 -11.164 1.00 96.00 257 ALA A CA 1
ATOM 1995 C C . ALA A 1 257 ? 10.470 15.341 -10.287 1.00 96.00 257 ALA A C 1
ATOM 1997 O O . ALA A 1 257 ? 11.292 14.534 -9.856 1.00 96.00 257 ALA A O 1
ATOM 1998 N N . ILE A 1 258 ? 9.160 15.223 -10.043 1.00 97.19 258 ILE A N 1
ATOM 1999 C CA . ILE A 1 258 ? 8.584 14.082 -9.321 1.00 97.19 258 ILE A CA 1
ATOM 2000 C C . ILE A 1 258 ? 8.794 12.796 -10.128 1.00 97.19 258 ILE A C 1
ATOM 2002 O O . ILE A 1 258 ? 9.341 11.834 -9.596 1.00 97.19 258 ILE A O 1
ATOM 2006 N N . LEU A 1 259 ? 8.411 12.778 -11.409 1.00 97.25 259 LEU A N 1
ATOM 2007 C CA . LEU A 1 259 ? 8.545 11.592 -12.264 1.00 97.25 259 LEU A CA 1
ATOM 2008 C C . LEU A 1 259 ? 10.004 11.182 -12.479 1.00 97.25 259 LEU A C 1
ATOM 2010 O O . LEU A 1 259 ? 10.320 9.997 -12.395 1.00 97.25 259 LEU A O 1
ATOM 2014 N N . GLN A 1 260 ? 10.896 12.152 -12.689 1.00 97.31 260 GLN A N 1
ATOM 2015 C CA . GLN A 1 260 ? 12.329 11.900 -12.800 1.00 97.31 260 GLN A CA 1
ATOM 2016 C C . GLN A 1 260 ? 12.857 11.262 -11.519 1.00 97.31 260 GLN A C 1
ATOM 2018 O O . GLN A 1 260 ? 13.558 10.262 -11.595 1.00 97.31 260 GLN A O 1
ATOM 2023 N N . ARG A 1 261 ? 12.444 11.752 -10.340 1.00 97.44 261 ARG A N 1
ATOM 2024 C CA . ARG A 1 261 ? 12.850 11.131 -9.078 1.00 97.44 261 ARG A CA 1
ATOM 2025 C C . ARG A 1 261 ? 12.414 9.665 -8.998 1.00 97.44 261 ARG A C 1
ATOM 2027 O O . ARG A 1 261 ? 13.209 8.841 -8.564 1.00 97.44 261 ARG A O 1
ATOM 2034 N N . PHE A 1 262 ? 11.199 9.318 -9.426 1.00 97.00 262 PHE A N 1
ATOM 2035 C CA . PHE A 1 262 ? 10.761 7.914 -9.479 1.00 97.00 262 PHE A CA 1
ATOM 2036 C C . PHE A 1 262 ? 11.609 7.058 -10.430 1.00 97.00 262 PHE A C 1
ATOM 2038 O O . PHE A 1 262 ? 11.958 5.929 -10.073 1.00 97.00 262 PHE A O 1
ATOM 2045 N N . SER A 1 263 ? 11.966 7.596 -11.600 1.00 97.31 263 SER A N 1
ATOM 2046 C CA . SER A 1 263 ? 12.882 6.940 -12.545 1.00 97.31 263 SER A CA 1
ATOM 2047 C C . SER A 1 263 ? 14.251 6.704 -11.904 1.00 97.31 263 SER A C 1
ATOM 2049 O O . SER A 1 263 ? 14.694 5.563 -11.820 1.00 97.31 263 SER A O 1
ATOM 2051 N N . ASP A 1 264 ? 14.855 7.750 -11.329 1.00 97.75 264 ASP A N 1
ATOM 2052 C CA . ASP A 1 264 ? 16.169 7.687 -10.677 1.00 97.75 264 ASP A CA 1
ATOM 2053 C C . ASP A 1 264 ? 16.191 6.646 -9.548 1.00 97.75 264 ASP A C 1
ATOM 2055 O O . ASP A 1 264 ? 17.170 5.925 -9.367 1.00 97.75 264 ASP A O 1
ATOM 2059 N N . ARG A 1 265 ? 15.108 6.550 -8.761 1.00 97.50 265 ARG A N 1
ATOM 2060 C CA . ARG A 1 265 ? 14.984 5.533 -7.704 1.00 97.50 265 ARG A CA 1
ATOM 2061 C C . ARG A 1 265 ? 14.945 4.126 -8.283 1.00 97.50 265 ARG A C 1
ATOM 2063 O O . ARG A 1 265 ? 15.607 3.241 -7.753 1.00 97.50 265 ARG A O 1
ATOM 2070 N N . THR A 1 266 ? 14.188 3.924 -9.353 1.00 96.62 266 THR A N 1
ATOM 2071 C CA . THR A 1 266 ? 14.094 2.625 -10.025 1.00 96.62 266 THR A CA 1
ATOM 2072 C C . THR A 1 266 ? 15.453 2.186 -10.566 1.00 96.62 266 THR A C 1
ATOM 2074 O O . THR A 1 266 ? 15.853 1.046 -10.347 1.00 96.62 266 THR A O 1
ATOM 2077 N N . GLU A 1 267 ? 16.192 3.100 -11.195 1.00 96.50 267 GLU A N 1
ATOM 2078 C CA . GLU A 1 267 ? 17.555 2.855 -11.677 1.00 96.50 267 GLU A CA 1
ATOM 2079 C C . GLU A 1 267 ? 18.511 2.536 -10.521 1.00 96.50 267 GLU A C 1
ATOM 2081 O O . GLU A 1 267 ? 19.215 1.531 -10.567 1.00 96.50 267 GLU A O 1
ATOM 2086 N N . ALA A 1 268 ? 18.462 3.306 -9.428 1.00 97.06 268 ALA A N 1
ATOM 2087 C CA . ALA A 1 268 ? 19.317 3.105 -8.256 1.00 97.06 268 ALA A CA 1
ATOM 2088 C C . ALA A 1 268 ? 19.156 1.725 -7.582 1.00 97.06 268 ALA A C 1
ATOM 2090 O O . ALA A 1 268 ? 20.023 1.317 -6.809 1.00 97.06 268 ALA A O 1
ATOM 2091 N N . LEU A 1 269 ? 18.090 0.966 -7.872 1.00 97.25 269 LEU A N 1
ATOM 2092 C CA . LEU A 1 269 ? 17.961 -0.415 -7.393 1.00 97.25 269 LEU A CA 1
ATOM 2093 C C . LEU A 1 269 ? 19.067 -1.336 -7.926 1.00 97.25 269 LEU A C 1
ATOM 2095 O O . LEU A 1 269 ? 19.391 -2.319 -7.259 1.00 97.25 269 LEU A O 1
ATOM 2099 N N . SER A 1 270 ? 19.667 -1.039 -9.087 1.00 96.56 270 SER A N 1
ATOM 2100 C CA . SER A 1 270 ? 20.791 -1.829 -9.616 1.00 96.56 270 SER A CA 1
ATOM 2101 C C . SER A 1 270 ? 22.051 -1.741 -8.757 1.00 96.56 270 SER A C 1
ATOM 2103 O O . SER A 1 270 ? 22.903 -2.635 -8.829 1.00 96.56 270 SER A O 1
ATOM 2105 N N . ASP A 1 271 ? 22.148 -0.687 -7.946 1.00 97.06 271 ASP A N 1
ATOM 2106 C CA . ASP A 1 271 ? 23.291 -0.388 -7.086 1.00 97.06 271 ASP A CA 1
ATOM 2107 C C . ASP A 1 271 ? 23.101 -0.906 -5.653 1.00 97.06 271 ASP A C 1
ATOM 2109 O O . ASP A 1 271 ? 24.032 -0.856 -4.848 1.00 97.06 271 ASP A O 1
ATOM 2113 N N . VAL A 1 272 ? 21.922 -1.450 -5.329 1.00 97.69 272 VAL A N 1
ATOM 2114 C CA . VAL A 1 272 ? 21.631 -2.031 -4.013 1.00 97.69 272 VAL A CA 1
ATOM 2115 C C . VAL A 1 272 ? 22.462 -3.293 -3.792 1.00 97.69 272 VAL A C 1
ATOM 2117 O O . VAL A 1 272 ? 22.440 -4.241 -4.582 1.00 97.69 272 VAL A O 1
ATOM 2120 N N . THR A 1 273 ? 23.172 -3.326 -2.669 1.00 97.44 273 THR A N 1
ATOM 2121 C CA . THR A 1 273 ? 24.048 -4.432 -2.270 1.00 97.44 273 THR A CA 1
ATOM 2122 C C . THR A 1 273 ? 23.451 -5.269 -1.133 1.00 97.44 273 THR A C 1
ATOM 2124 O O . THR A 1 273 ? 22.510 -4.861 -0.453 1.00 97.44 273 THR A O 1
ATOM 2127 N N . ASP A 1 274 ? 24.014 -6.456 -0.877 1.00 97.50 274 ASP A N 1
ATOM 2128 C CA . ASP A 1 274 ? 23.649 -7.255 0.305 1.00 97.50 274 ASP A CA 1
ATOM 2129 C C . ASP A 1 274 ? 23.945 -6.509 1.621 1.00 97.50 274 ASP A C 1
ATOM 2131 O O . ASP A 1 274 ? 23.178 -6.622 2.578 1.00 97.50 274 ASP A O 1
ATOM 2135 N N . ASP A 1 275 ? 25.002 -5.690 1.665 1.00 97.69 275 ASP A N 1
ATOM 2136 C CA . ASP A 1 275 ? 25.347 -4.892 2.847 1.00 97.69 275 ASP A CA 1
ATOM 2137 C C . ASP A 1 275 ? 24.313 -3.794 3.127 1.00 97.69 275 ASP A C 1
ATOM 2139 O O . ASP A 1 275 ? 23.977 -3.567 4.292 1.00 97.69 275 ASP A O 1
ATOM 2143 N N . ASP A 1 276 ? 23.734 -3.178 2.092 1.00 97.56 276 ASP A N 1
ATOM 2144 C CA . ASP A 1 276 ? 22.634 -2.218 2.251 1.00 97.56 276 ASP A CA 1
ATOM 2145 C C . ASP A 1 276 ? 21.410 -2.882 2.888 1.00 97.56 276 ASP A C 1
ATOM 2147 O O . ASP A 1 276 ? 20.842 -2.370 3.856 1.00 97.56 276 ASP A O 1
ATOM 2151 N N . VAL A 1 277 ? 21.034 -4.065 2.393 1.00 97.56 277 VAL A N 1
ATOM 2152 C CA . VAL A 1 277 ? 19.894 -4.833 2.912 1.00 97.56 277 VAL A CA 1
ATOM 2153 C C . VAL A 1 277 ? 20.155 -5.298 4.348 1.00 97.56 277 VAL A C 1
ATOM 2155 O O . VAL A 1 277 ? 19.263 -5.213 5.193 1.00 97.56 277 VAL A O 1
ATOM 2158 N N . ARG A 1 278 ? 21.372 -5.762 4.663 1.00 96.31 278 ARG A N 1
ATOM 2159 C CA . ARG A 1 278 ? 21.771 -6.132 6.036 1.00 96.31 278 ARG A CA 1
ATOM 2160 C C . ARG A 1 278 ? 21.748 -4.934 6.977 1.00 96.31 278 ARG A C 1
ATOM 2162 O O . ARG A 1 278 ? 21.272 -5.060 8.103 1.00 96.31 278 ARG A O 1
ATOM 2169 N N . MET A 1 279 ? 22.243 -3.781 6.529 1.00 96.12 279 MET A N 1
ATOM 2170 C CA . MET A 1 279 ? 22.214 -2.549 7.310 1.00 96.12 279 MET A CA 1
ATOM 2171 C C . MET A 1 279 ? 20.774 -2.109 7.573 1.00 96.12 279 MET A C 1
ATOM 2173 O O . MET A 1 279 ? 20.442 -1.801 8.714 1.00 96.12 279 MET A O 1
ATOM 2177 N N . PHE A 1 280 ? 19.911 -2.129 6.554 1.00 96.44 280 PHE A N 1
ATOM 2178 C CA . PHE A 1 280 ? 18.482 -1.858 6.706 1.00 96.44 280 PHE A CA 1
ATOM 2179 C C . PHE A 1 280 ? 17.833 -2.790 7.737 1.00 96.44 280 PHE A C 1
ATOM 2181 O O . PHE A 1 280 ? 17.222 -2.316 8.693 1.00 96.44 280 PHE A O 1
ATOM 2188 N N . GLU A 1 281 ? 18.017 -4.104 7.588 1.00 95.19 281 GLU A N 1
ATOM 2189 C CA . GLU A 1 281 ? 17.478 -5.106 8.510 1.00 95.19 281 GLU A CA 1
ATOM 2190 C C . GLU A 1 281 ? 17.933 -4.842 9.952 1.00 95.19 281 GLU A C 1
ATOM 2192 O O . GLU A 1 281 ? 17.110 -4.820 10.866 1.00 95.19 281 GLU A O 1
ATOM 2197 N N . GLN A 1 282 ? 19.224 -4.570 10.156 1.00 93.50 282 GLN A N 1
ATOM 2198 C CA . GLN A 1 282 ? 19.781 -4.273 11.474 1.00 93.50 282 GLN A CA 1
ATOM 2199 C C . GLN A 1 282 ? 19.195 -2.988 12.077 1.00 93.50 282 GLN A C 1
ATOM 2201 O O . GLN A 1 282 ? 18.806 -2.992 13.241 1.00 93.50 282 GLN A O 1
ATOM 2206 N N . LEU A 1 283 ? 19.071 -1.913 11.292 1.00 92.44 283 LEU A N 1
ATOM 2207 C CA . LEU A 1 283 ? 18.497 -0.646 11.758 1.00 92.44 283 LEU A CA 1
ATOM 2208 C C . LEU A 1 283 ? 17.034 -0.799 12.193 1.00 92.44 283 LEU A C 1
ATOM 2210 O O . LEU A 1 283 ? 16.632 -0.186 13.181 1.00 92.44 283 LEU A O 1
ATOM 2214 N N . VAL A 1 284 ? 16.255 -1.623 11.485 1.00 90.19 284 VAL A N 1
ATOM 2215 C CA . VAL A 1 284 ? 14.862 -1.925 11.851 1.00 90.19 284 VAL A CA 1
ATOM 2216 C C . VAL A 1 284 ? 14.793 -2.782 13.117 1.00 90.19 284 VAL A C 1
ATOM 2218 O O . VAL A 1 284 ? 13.923 -2.550 13.954 1.00 90.19 284 VAL A O 1
ATOM 2221 N N . VAL A 1 285 ? 15.696 -3.755 13.291 1.00 87.62 285 VAL A N 1
ATOM 2222 C CA . VAL A 1 285 ? 15.763 -4.552 14.530 1.00 87.62 285 VAL A CA 1
ATOM 2223 C C . VAL A 1 285 ? 16.111 -3.684 15.737 1.00 87.62 285 VAL A C 1
ATOM 2225 O O . VAL A 1 285 ? 15.513 -3.856 16.796 1.00 87.62 285 VAL A O 1
ATOM 2228 N N . ASP A 1 286 ? 17.042 -2.748 15.569 1.00 85.56 286 ASP A N 1
ATOM 2229 C CA . ASP A 1 286 ? 17.487 -1.844 16.633 1.00 85.56 286 ASP A CA 1
ATOM 2230 C C . ASP A 1 286 ? 16.465 -0.737 16.949 1.00 85.56 286 ASP A C 1
ATOM 2232 O O . ASP A 1 286 ? 16.764 0.147 17.750 1.00 85.56 286 ASP A O 1
ATOM 2236 N N . ASP A 1 287 ? 15.296 -0.747 16.290 1.00 83.25 287 ASP A N 1
ATOM 2237 C CA . ASP A 1 287 ? 14.284 0.317 16.334 1.00 83.25 287 ASP A CA 1
ATOM 2238 C C . ASP A 1 287 ? 14.918 1.704 16.137 1.00 83.25 287 ASP A C 1
ATOM 2240 O O . ASP A 1 287 ? 14.568 2.702 16.773 1.00 83.25 287 ASP A O 1
ATOM 2244 N N . THR A 1 288 ? 15.940 1.760 15.272 1.00 81.88 288 THR A N 1
ATOM 2245 C CA . THR A 1 288 ? 16.673 2.997 15.034 1.00 81.88 288 THR A CA 1
ATOM 2246 C C . THR A 1 288 ? 15.703 3.994 14.417 1.00 81.88 288 THR A C 1
ATOM 2248 O O . THR A 1 288 ? 15.085 3.676 13.395 1.00 81.88 288 THR A O 1
ATOM 2251 N N . PRO A 1 289 ? 15.593 5.222 14.961 1.00 75.12 289 PRO A N 1
ATOM 2252 C CA . PRO A 1 289 ? 14.693 6.210 14.407 1.00 75.12 289 PRO A CA 1
ATOM 2253 C C . PRO A 1 289 ? 14.948 6.384 12.916 1.00 75.12 289 PRO A C 1
ATOM 2255 O O . PRO A 1 289 ? 16.088 6.610 12.496 1.00 75.12 289 PRO A O 1
ATOM 2258 N N . GLY A 1 290 ? 13.876 6.381 12.126 1.00 73.31 290 GLY A N 1
ATOM 2259 C CA . GLY A 1 290 ? 13.912 6.685 10.693 1.00 73.31 290 GLY A CA 1
ATOM 2260 C C . GLY A 1 290 ? 14.357 8.118 10.374 1.00 73.31 290 GLY A C 1
ATOM 2261 O O . GLY A 1 290 ? 14.128 8.588 9.274 1.00 73.31 290 GLY A O 1
ATOM 2262 N N . THR A 1 291 ? 14.946 8.846 11.327 1.00 75.94 291 THR A N 1
ATOM 2263 C CA . THR A 1 291 ? 15.656 10.120 11.150 1.00 75.94 291 THR A CA 1
ATOM 2264 C C . THR A 1 291 ? 17.177 9.932 11.082 1.00 75.94 291 THR A C 1
ATOM 2266 O O . THR A 1 291 ? 17.899 10.861 10.710 1.00 75.94 291 THR A O 1
ATOM 2269 N N . SER A 1 292 ? 17.678 8.734 11.401 1.00 83.44 292 SER A N 1
ATOM 2270 C CA . SER A 1 292 ? 19.101 8.401 11.420 1.00 83.44 292 SER A CA 1
ATOM 2271 C C . SER A 1 292 ? 19.737 8.517 10.028 1.00 83.44 292 SER A C 1
ATOM 2273 O O . SER A 1 292 ? 19.233 7.919 9.077 1.00 83.44 292 SER A O 1
ATOM 2275 N N . PRO A 1 293 ? 20.894 9.194 9.882 1.00 84.62 293 PRO A N 1
ATOM 2276 C CA . PRO A 1 293 ? 21.623 9.259 8.613 1.00 84.62 293 PRO A CA 1
ATOM 2277 C C . PRO A 1 293 ? 22.045 7.890 8.060 1.00 84.62 293 PRO A C 1
ATOM 2279 O O . PRO A 1 293 ? 22.221 7.746 6.854 1.00 84.62 293 PRO A O 1
ATOM 2282 N N . LYS A 1 294 ? 22.191 6.872 8.922 1.00 88.12 294 LYS A N 1
ATOM 2283 C CA . LYS A 1 294 ? 22.492 5.498 8.483 1.00 88.12 294 LYS A CA 1
ATOM 2284 C C . LYS A 1 294 ? 21.363 4.916 7.633 1.00 88.12 294 LYS A C 1
ATOM 2286 O O . LYS A 1 294 ? 21.630 4.201 6.677 1.00 88.12 294 LYS A O 1
ATOM 2291 N N . PHE A 1 295 ? 20.124 5.280 7.961 1.00 87.00 295 PHE A N 1
ATOM 2292 C CA . PHE A 1 295 ? 18.936 4.874 7.219 1.00 87.00 295 PHE A CA 1
ATOM 2293 C C . PHE A 1 295 ? 18.928 5.490 5.814 1.00 87.00 295 PHE A C 1
ATOM 2295 O O . PHE A 1 295 ? 18.623 4.815 4.842 1.00 87.00 295 PHE A O 1
ATOM 2302 N N . ALA A 1 296 ? 19.363 6.747 5.679 1.00 90.06 296 ALA A N 1
ATOM 2303 C CA . ALA A 1 296 ? 19.529 7.386 4.372 1.00 90.06 296 ALA A CA 1
ATOM 2304 C C . ALA A 1 296 ? 20.556 6.649 3.498 1.00 90.06 296 ALA A C 1
ATOM 2306 O O . ALA A 1 296 ? 20.324 6.444 2.309 1.00 90.06 296 ALA A O 1
ATOM 2307 N N . SER A 1 297 ? 21.674 6.228 4.100 1.00 92.81 297 SER A N 1
ATOM 2308 C CA . SER A 1 297 ? 22.768 5.570 3.384 1.00 92.81 297 SER A CA 1
ATOM 2309 C C . SER A 1 297 ? 22.346 4.239 2.768 1.00 92.81 297 SER A C 1
ATOM 2311 O O . SER A 1 297 ? 22.563 4.052 1.577 1.00 92.81 297 SER A O 1
ATOM 2313 N N . CYS A 1 298 ? 21.723 3.336 3.535 1.00 95.06 298 CYS A N 1
ATOM 2314 C CA . CYS A 1 298 ? 21.313 2.029 3.002 1.00 95.06 298 CYS A CA 1
ATOM 2315 C C . CYS A 1 298 ? 20.153 2.118 2.000 1.00 95.06 298 CYS A C 1
ATOM 2317 O O . CYS A 1 298 ? 19.884 1.160 1.279 1.00 95.06 298 CYS A O 1
ATOM 2319 N N . LEU A 1 299 ? 19.472 3.265 1.936 1.00 95.50 299 LEU A N 1
ATOM 2320 C CA . LEU A 1 299 ? 18.451 3.570 0.939 1.00 95.50 299 LEU A CA 1
ATOM 2321 C C . LEU A 1 299 ? 18.993 4.414 -0.219 1.00 95.50 299 LEU A C 1
ATOM 2323 O O . LEU A 1 299 ? 18.202 4.839 -1.056 1.00 95.50 299 LEU A O 1
ATOM 2327 N N . HIS A 1 300 ? 20.303 4.670 -0.293 1.00 96.25 300 HIS A N 1
ATOM 2328 C CA . HIS A 1 300 ? 20.924 5.451 -1.370 1.00 96.25 300 HIS A CA 1
ATOM 2329 C C . HIS A 1 300 ? 20.346 6.876 -1.490 1.00 96.25 300 HIS A C 1
ATOM 2331 O O . HIS A 1 300 ? 20.066 7.371 -2.580 1.00 96.25 300 HIS A O 1
ATOM 2337 N N . ILE A 1 301 ? 20.123 7.540 -0.351 1.00 95.12 301 ILE A N 1
ATOM 2338 C CA . ILE A 1 301 ? 19.691 8.944 -0.276 1.00 95.12 301 ILE A CA 1
ATOM 2339 C C . ILE A 1 301 ? 20.853 9.794 0.241 1.00 95.12 301 ILE A C 1
ATOM 2341 O O . ILE A 1 301 ? 21.441 9.499 1.286 1.00 95.12 301 ILE A O 1
ATOM 2345 N N . GLY A 1 302 ? 21.166 10.888 -0.459 1.00 93.81 302 GLY A N 1
ATOM 2346 C CA . GLY A 1 302 ? 22.245 11.785 -0.060 1.00 93.81 302 GLY A CA 1
ATOM 2347 C C . GLY A 1 302 ? 21.990 12.404 1.326 1.00 93.81 302 GLY A C 1
ATOM 2348 O O . GLY A 1 302 ? 20.869 12.843 1.601 1.00 93.81 302 GLY A O 1
ATOM 2349 N N . PRO A 1 303 ? 23.005 12.545 2.207 1.00 91.88 303 PRO A N 1
ATOM 2350 C CA . PRO A 1 303 ? 22.807 13.070 3.564 1.00 91.88 303 PRO A CA 1
ATOM 2351 C C . PRO A 1 303 ? 22.143 14.455 3.615 1.00 91.88 303 PRO A C 1
ATOM 2353 O O . PRO A 1 303 ? 21.351 14.740 4.512 1.00 91.88 303 PRO A O 1
ATOM 2356 N N . GLN A 1 304 ? 22.443 15.323 2.644 1.00 92.88 304 GLN A N 1
ATOM 2357 C CA . GLN A 1 304 ? 21.838 16.655 2.560 1.00 92.88 304 GLN A CA 1
ATOM 2358 C C . GLN A 1 304 ? 20.363 16.601 2.148 1.00 92.88 304 GLN A C 1
ATOM 2360 O O . GLN A 1 304 ? 19.548 17.345 2.692 1.00 92.88 304 GLN A O 1
ATOM 2365 N N . GLU A 1 305 ? 20.020 15.730 1.198 1.00 92.94 305 GLU A N 1
ATOM 2366 C CA . GLU A 1 305 ? 18.643 15.521 0.738 1.00 92.94 305 GLU A CA 1
ATOM 2367 C C . GLU A 1 305 ? 17.790 14.975 1.879 1.00 92.94 305 GLU A C 1
ATOM 2369 O O . GLU A 1 305 ? 16.716 15.498 2.172 1.00 92.94 305 GLU A O 1
ATOM 2374 N N . TRP A 1 306 ? 18.341 14.000 2.603 1.00 92.50 306 TRP A N 1
ATOM 2375 C CA . TRP A 1 306 ? 17.743 13.454 3.809 1.00 92.50 306 TRP A CA 1
ATOM 2376 C C . TRP A 1 306 ? 17.437 14.536 4.846 1.00 92.50 306 TRP A C 1
ATOM 2378 O O . TRP A 1 306 ? 16.299 14.676 5.291 1.00 92.50 306 TRP A O 1
ATOM 2388 N N . GLN A 1 307 ? 18.430 15.360 5.193 1.00 93.44 307 GLN A N 1
ATOM 2389 C CA . GLN A 1 307 ? 18.254 16.452 6.154 1.00 93.44 307 GLN A CA 1
ATOM 2390 C C . GLN A 1 307 ? 17.230 17.499 5.692 1.00 93.44 307 GLN A C 1
ATOM 2392 O O . GLN A 1 307 ? 16.525 18.076 6.522 1.00 93.44 307 GLN A O 1
ATOM 2397 N N . ARG A 1 308 ? 17.141 17.791 4.388 1.00 93.81 308 ARG A N 1
ATOM 2398 C CA . ARG A 1 308 ? 16.123 18.707 3.849 1.00 93.81 308 ARG A CA 1
ATOM 2399 C C . ARG A 1 308 ? 14.722 18.114 3.966 1.00 93.81 308 ARG A C 1
ATOM 2401 O O . ARG A 1 308 ? 13.855 18.785 4.519 1.00 93.81 308 ARG A O 1
ATOM 2408 N N . GLY A 1 309 ? 14.509 16.870 3.541 1.00 93.69 309 GLY A N 1
ATOM 2409 C CA . GLY A 1 309 ? 13.210 16.201 3.680 1.00 93.69 309 GLY A CA 1
ATOM 2410 C C . GLY A 1 309 ? 12.762 16.065 5.137 1.00 93.69 309 GLY A C 1
ATOM 2411 O O . GLY A 1 309 ? 11.624 16.396 5.465 1.00 93.69 309 GLY A O 1
ATOM 2412 N N . GLN A 1 310 ? 13.677 15.706 6.043 1.00 93.50 310 GLN A N 1
ATOM 2413 C CA . GLN A 1 310 ? 13.397 15.636 7.483 1.00 93.50 310 GLN A CA 1
ATOM 2414 C C . GLN A 1 310 ? 12.932 16.980 8.055 1.00 93.50 310 GLN A C 1
ATOM 2416 O O . GLN A 1 310 ? 11.982 17.022 8.837 1.00 93.50 310 GLN A O 1
ATOM 2421 N N . ARG A 1 311 ? 13.546 18.095 7.632 1.00 94.06 311 ARG A N 1
ATOM 2422 C CA . ARG A 1 311 ? 13.092 19.440 8.024 1.00 94.06 311 ARG A CA 1
ATOM 2423 C C . ARG A 1 311 ? 11.676 19.735 7.536 1.00 94.06 311 ARG A C 1
ATOM 2425 O O . ARG A 1 311 ? 10.892 20.278 8.306 1.00 94.06 311 ARG A O 1
ATOM 2432 N N . TRP A 1 312 ? 11.331 19.344 6.310 1.00 94.19 312 TRP A N 1
ATOM 2433 C CA . TRP A 1 312 ? 9.974 19.513 5.782 1.00 94.19 312 TRP A CA 1
ATOM 2434 C C . TRP A 1 312 ? 8.933 18.681 6.538 1.00 94.19 312 TRP A C 1
ATOM 2436 O O . TRP A 1 312 ? 7.852 19.185 6.835 1.00 94.19 312 TRP A O 1
ATOM 2446 N N . ILE A 1 313 ? 9.254 17.437 6.905 1.00 93.19 313 ILE A N 1
ATOM 2447 C CA . ILE A 1 313 ? 8.366 16.607 7.735 1.00 93.19 313 ILE A CA 1
ATOM 2448 C C . ILE A 1 313 ? 8.209 17.194 9.133 1.00 93.19 313 ILE A C 1
ATOM 2450 O O . ILE A 1 313 ? 7.093 17.223 9.650 1.00 93.19 313 ILE A O 1
ATOM 2454 N N . ALA A 1 314 ? 9.300 17.649 9.749 1.00 92.62 314 ALA A N 1
ATOM 2455 C CA . ALA A 1 314 ? 9.256 18.278 11.062 1.00 92.62 314 ALA A CA 1
ATOM 2456 C C . ALA A 1 314 ? 8.386 19.540 11.038 1.00 92.62 314 ALA A C 1
ATOM 2458 O O . ALA A 1 314 ? 7.493 19.666 11.865 1.00 92.62 314 ALA A O 1
ATOM 2459 N N . ASP A 1 315 ? 8.563 20.415 10.046 1.00 91.69 315 ASP A N 1
ATOM 2460 C CA . ASP A 1 315 ? 7.735 21.612 9.871 1.00 91.69 315 ASP A CA 1
ATOM 2461 C C . ASP A 1 315 ? 6.257 21.267 9.617 1.00 91.69 315 ASP A C 1
ATOM 2463 O O . ASP A 1 315 ? 5.362 21.852 10.229 1.00 91.69 315 ASP A O 1
ATOM 2467 N N . LEU A 1 316 ? 5.972 20.261 8.784 1.00 90.69 316 LEU A N 1
ATOM 2468 C CA . LEU A 1 316 ? 4.607 19.777 8.580 1.00 90.69 316 LEU A CA 1
ATOM 2469 C C . LEU A 1 316 ? 3.988 19.273 9.894 1.00 90.69 316 LEU A C 1
ATOM 2471 O O . LEU A 1 316 ? 2.863 19.651 10.224 1.00 90.69 316 LEU A O 1
ATOM 2475 N N . LYS A 1 317 ? 4.719 18.457 10.662 1.00 89.44 317 LYS A N 1
ATOM 2476 C CA . LYS A 1 317 ? 4.279 17.955 11.973 1.00 89.44 317 LYS A CA 1
ATOM 2477 C C . LYS A 1 317 ? 4.076 19.088 12.971 1.00 89.44 317 LYS A C 1
ATOM 2479 O O . LYS A 1 317 ? 3.053 19.102 13.643 1.00 89.44 317 LYS A O 1
ATOM 2484 N N . ASP A 1 318 ? 4.976 20.061 13.028 1.00 88.00 318 ASP A N 1
ATOM 2485 C CA . ASP A 1 318 ? 4.856 21.231 13.897 1.00 88.00 318 ASP A CA 1
ATOM 2486 C C . ASP A 1 318 ? 3.589 22.030 13.587 1.00 88.00 318 ASP A C 1
ATOM 2488 O O . ASP A 1 318 ? 2.866 22.421 14.503 1.00 88.00 318 ASP A O 1
ATOM 2492 N N . ARG A 1 319 ? 3.269 22.238 12.305 1.00 82.62 319 ARG A N 1
ATOM 2493 C CA . ARG A 1 319 ? 2.022 22.905 11.892 1.00 82.62 319 ARG A CA 1
ATOM 2494 C C . ARG A 1 319 ? 0.781 22.110 12.298 1.00 82.62 319 ARG A C 1
ATOM 2496 O O . ARG A 1 319 ? -0.232 22.714 12.631 1.00 82.62 319 ARG A O 1
ATOM 2503 N N . ILE A 1 320 ? 0.862 20.781 12.276 1.00 79.50 320 ILE A N 1
ATOM 2504 C CA . ILE A 1 320 ? -0.218 19.880 12.699 1.00 79.50 320 ILE A CA 1
ATOM 2505 C C . ILE A 1 320 ? -0.395 19.898 14.226 1.00 79.50 320 ILE A C 1
ATOM 2507 O O . ILE A 1 320 ? -1.522 19.953 14.717 1.00 79.50 320 ILE A O 1
ATOM 2511 N N . VAL A 1 321 ? 0.712 19.862 14.975 1.00 76.25 321 VAL A N 1
ATOM 2512 C CA . VAL A 1 321 ? 0.736 19.784 16.445 1.00 76.25 321 VAL A CA 1
ATOM 2513 C C . VAL A 1 321 ? 0.378 21.113 17.093 1.00 76.25 321 VAL A C 1
ATOM 2515 O O . VAL A 1 321 ? -0.359 21.124 18.074 1.00 76.25 321 VAL A O 1
ATOM 2518 N N . ARG A 1 322 ? 0.854 22.243 16.551 1.00 75.12 322 ARG A N 1
ATOM 2519 C CA . ARG A 1 322 ? 0.499 23.579 17.065 1.00 75.12 322 ARG A CA 1
ATOM 2520 C C . ARG A 1 322 ? -1.006 23.844 17.009 1.00 75.12 322 ARG A C 1
ATOM 2522 O O . ARG A 1 322 ? -1.474 24.745 17.701 1.00 75.12 322 ARG A O 1
ATOM 2529 N N . GLY A 1 323 ? -1.739 23.050 16.228 1.00 64.12 323 GLY A N 1
ATOM 2530 C CA . GLY A 1 323 ? -3.169 23.191 16.050 1.00 64.12 323 GLY A CA 1
ATOM 2531 C C . GLY A 1 323 ? -3.520 24.504 15.350 1.00 64.12 323 GLY A C 1
ATOM 2532 O O . GLY A 1 323 ? -2.642 25.280 14.949 1.00 64.12 323 GLY A O 1
ATOM 2533 N N . PRO A 1 324 ? -4.816 24.765 15.167 1.00 66.31 324 PRO A N 1
ATOM 2534 C CA . PRO A 1 324 ? -5.249 26.048 14.650 1.00 66.31 324 PRO A CA 1
ATOM 2535 C C . PRO A 1 324 ? -4.857 27.184 15.607 1.00 66.31 324 PRO A C 1
ATOM 2537 O O . PRO A 1 324 ? -4.904 27.040 16.830 1.00 66.31 324 PRO A O 1
ATOM 2540 N N . GLN A 1 325 ? -4.476 28.341 15.055 1.00 70.94 325 GLN A N 1
ATOM 2541 C CA . GLN A 1 325 ? -4.231 29.518 15.890 1.00 70.94 325 GLN A CA 1
ATOM 2542 C C . GLN A 1 325 ? -5.525 29.943 16.601 1.00 70.94 325 GLN A C 1
ATOM 2544 O O . GLN A 1 325 ? -6.599 29.849 15.997 1.00 70.94 325 GLN A O 1
ATOM 2549 N N . PRO A 1 326 ? -5.443 30.450 17.849 1.00 74.75 326 PRO A N 1
ATOM 2550 C CA . PRO A 1 326 ? -6.608 30.959 18.552 1.00 74.75 326 PRO A CA 1
ATOM 2551 C C . PRO A 1 326 ? -7.332 31.986 17.691 1.00 74.75 326 PRO A C 1
ATOM 2553 O O . PRO A 1 326 ? -6.734 32.957 17.221 1.00 74.75 326 PRO A O 1
ATOM 2556 N N . LEU A 1 327 ? -8.628 31.773 17.492 1.00 77.12 327 LEU A N 1
ATOM 2557 C CA . LEU A 1 327 ? -9.453 32.730 16.777 1.00 77.12 327 LEU A CA 1
ATOM 2558 C C . LEU A 1 327 ? -9.469 34.066 17.537 1.00 77.12 327 LEU A C 1
ATOM 2560 O O . LEU A 1 327 ? -9.555 34.101 18.768 1.00 77.12 327 LEU A O 1
ATOM 2564 N N . GLY A 1 328 ? -9.398 35.178 16.800 1.00 79.88 328 GLY A N 1
ATOM 2565 C CA . GLY A 1 328 ? -9.604 36.511 17.369 1.00 79.88 328 GLY A CA 1
ATOM 2566 C C . GLY A 1 328 ? -10.999 36.651 17.996 1.00 79.88 328 GLY A C 1
ATOM 2567 O O . GLY A 1 328 ? -11.849 35.777 17.860 1.00 79.88 328 GLY A O 1
ATOM 2568 N N . ARG A 1 329 ? -11.282 37.777 18.667 1.00 81.56 329 ARG A N 1
ATOM 2569 C CA . ARG A 1 329 ? -12.571 37.981 19.372 1.00 81.56 329 ARG A CA 1
ATOM 2570 C C . ARG A 1 329 ? -13.813 37.880 18.468 1.00 81.56 329 ARG A C 1
ATOM 2572 O O . ARG A 1 329 ? -14.884 37.562 18.975 1.00 81.56 329 ARG A O 1
ATOM 2579 N N . SER A 1 330 ? -13.660 38.112 17.163 1.00 82.88 330 SER A N 1
ATOM 2580 C CA . SER A 1 330 ? -14.734 38.037 16.164 1.00 82.88 330 SER A CA 1
ATOM 2581 C C . SER A 1 330 ? -14.215 37.403 14.869 1.00 82.88 330 SER A C 1
ATOM 2583 O O . SER A 1 330 ? -13.900 38.131 13.930 1.00 82.88 330 SER A O 1
ATOM 2585 N N . PRO A 1 331 ? -14.073 36.067 14.812 1.00 84.44 331 PRO A N 1
ATOM 2586 C CA . PRO A 1 331 ? -13.562 35.407 13.623 1.00 84.44 331 PRO A CA 1
ATOM 2587 C C . PRO A 1 331 ? -14.630 35.360 12.532 1.00 84.44 331 PRO A C 1
ATOM 2589 O O . PRO A 1 331 ? -15.811 35.127 12.836 1.00 84.44 331 PRO A O 1
ATOM 2592 N N . THR A 1 332 ? -14.209 35.537 11.279 1.00 85.38 332 THR A N 1
ATOM 2593 C CA . THR A 1 332 ? -15.077 35.353 10.106 1.00 85.38 332 THR A CA 1
ATOM 2594 C C . THR A 1 332 ? -15.519 33.888 9.979 1.00 85.38 332 THR A C 1
ATOM 2596 O O . THR A 1 332 ? -14.999 33.004 10.672 1.00 85.38 332 THR A O 1
ATOM 2599 N N . ALA A 1 333 ? -16.511 33.609 9.130 1.00 85.38 333 ALA A N 1
ATOM 2600 C CA . ALA A 1 333 ? -16.975 32.239 8.906 1.00 85.38 333 ALA A CA 1
ATOM 2601 C C . ALA A 1 333 ? -15.856 31.362 8.315 1.00 85.38 333 ALA A C 1
ATOM 2603 O O . ALA A 1 333 ? -15.669 30.224 8.740 1.00 85.38 333 ALA A O 1
ATOM 2604 N N . GLU A 1 334 ? -15.058 31.936 7.420 1.00 80.69 334 GLU A N 1
ATOM 2605 C CA . GLU A 1 334 ? -13.911 31.322 6.753 1.00 80.69 334 GLU A CA 1
ATOM 2606 C C . GLU A 1 334 ? -12.798 31.012 7.759 1.00 80.69 334 GLU A C 1
ATOM 2608 O O . GLU A 1 334 ? -12.242 29.915 7.756 1.00 80.69 334 GLU A O 1
ATOM 2613 N N . GLN A 1 335 ? -12.521 31.930 8.694 1.00 80.62 335 GLN A N 1
ATOM 2614 C CA . GLN A 1 335 ? -11.547 31.698 9.766 1.00 80.62 335 GLN A CA 1
ATOM 2615 C C . GLN A 1 335 ? -11.973 30.554 10.693 1.00 80.62 335 GLN A C 1
ATOM 2617 O O . GLN A 1 335 ? -11.138 29.731 11.070 1.00 80.62 335 GLN A O 1
ATOM 2622 N N . ARG A 1 336 ? -13.266 30.466 11.037 1.00 84.88 336 ARG A N 1
ATOM 2623 C CA . ARG A 1 336 ? -13.806 29.335 11.815 1.00 84.88 336 ARG A CA 1
ATOM 2624 C C . ARG A 1 336 ? -13.694 28.027 11.042 1.00 84.88 336 ARG A C 1
ATOM 2626 O O . ARG A 1 336 ? -13.215 27.047 11.596 1.00 84.88 336 ARG A O 1
ATOM 2633 N N . LEU A 1 337 ? -14.074 28.028 9.765 1.00 84.38 337 LEU A N 1
ATOM 2634 C CA . LEU A 1 337 ? -13.981 26.845 8.918 1.00 84.38 337 LEU A CA 1
ATOM 2635 C C . LEU A 1 337 ? -12.529 26.376 8.785 1.00 84.38 337 LEU A C 1
ATOM 2637 O O . LEU A 1 337 ? -12.254 25.203 9.004 1.00 84.38 337 LEU A O 1
ATOM 2641 N N . SER A 1 338 ? -11.583 27.280 8.513 1.00 80.81 338 SER A N 1
ATOM 2642 C CA . SER A 1 338 ? -10.156 26.944 8.457 1.00 80.81 338 SER A CA 1
ATOM 2643 C C . SER A 1 338 ? -9.641 26.383 9.785 1.00 80.81 338 SER A C 1
ATOM 2645 O O . SER A 1 338 ? -8.815 25.474 9.765 1.00 80.81 338 SER A O 1
ATOM 2647 N N . HIS A 1 339 ? -10.098 26.912 10.922 1.00 83.81 339 HIS A N 1
ATOM 2648 C CA . HIS A 1 339 ? -9.746 26.388 12.241 1.00 83.81 339 HIS A CA 1
ATOM 2649 C C . HIS A 1 339 ? -10.281 24.960 12.435 1.00 83.81 339 HIS A C 1
ATOM 2651 O O . HIS A 1 339 ? -9.550 24.078 12.882 1.00 83.81 339 HIS A O 1
ATOM 2657 N N . ASP A 1 340 ? -11.536 24.711 12.060 1.00 84.31 340 ASP A N 1
ATOM 2658 C CA . ASP A 1 340 ? -12.154 23.385 12.141 1.00 84.31 340 ASP A CA 1
ATOM 2659 C C . ASP A 1 340 ? -11.482 22.376 11.195 1.00 84.31 340 ASP A C 1
ATOM 2661 O O . ASP A 1 340 ? -11.319 21.208 11.553 1.00 84.31 340 ASP A O 1
ATOM 2665 N N . LEU A 1 341 ? -11.044 22.815 10.009 1.00 84.19 341 LEU A N 1
ATOM 2666 C CA . LEU A 1 341 ? -10.252 21.987 9.097 1.00 84.19 341 LEU A CA 1
ATOM 2667 C C . LEU A 1 341 ? -8.921 21.570 9.730 1.00 84.19 341 LEU A C 1
ATOM 2669 O O . LEU A 1 341 ? -8.569 20.395 9.652 1.00 84.19 341 LEU A O 1
ATOM 2673 N N . ASP A 1 342 ? -8.203 22.500 10.366 1.00 83.50 342 ASP A N 1
ATOM 2674 C CA . ASP A 1 342 ? -6.926 22.221 11.034 1.00 83.50 342 ASP A CA 1
ATOM 2675 C C . ASP A 1 342 ? -7.110 21.213 12.195 1.00 83.50 342 ASP A C 1
ATOM 2677 O O . ASP A 1 342 ? -6.315 20.278 12.328 1.00 83.50 342 ASP A O 1
ATOM 2681 N N . ASP A 1 343 ? -8.189 21.330 12.982 1.00 83.94 343 ASP A N 1
ATOM 2682 C CA . ASP A 1 343 ? -8.542 20.363 14.041 1.00 83.94 343 ASP A CA 1
ATOM 2683 C C . ASP A 1 343 ? -8.839 18.961 13.480 1.00 83.94 343 ASP A C 1
ATOM 2685 O O . ASP A 1 343 ? -8.283 17.951 13.936 1.00 83.94 343 ASP A O 1
ATOM 2689 N N . ILE A 1 344 ? -9.684 18.880 12.445 1.00 84.31 344 ILE A N 1
ATOM 2690 C CA . ILE A 1 344 ? -10.025 17.605 11.799 1.00 84.31 344 ILE A CA 1
ATOM 2691 C C . ILE A 1 344 ? -8.787 16.988 11.148 1.00 84.31 344 ILE A C 1
ATOM 2693 O O . ILE A 1 344 ? -8.591 15.775 11.235 1.00 84.31 344 ILE A O 1
ATOM 2697 N N . PHE A 1 345 ? -7.935 17.799 10.528 1.00 86.00 345 PHE A N 1
ATOM 2698 C CA . PHE A 1 345 ? -6.711 17.333 9.899 1.00 86.00 345 PHE A CA 1
ATOM 2699 C C . PHE A 1 345 ? -5.715 16.785 10.923 1.00 86.00 345 PHE A C 1
ATOM 2701 O O . PHE A 1 345 ? -5.170 15.700 10.723 1.00 86.00 345 PHE A O 1
ATOM 2708 N N . SER A 1 346 ? -5.519 17.477 12.047 1.00 86.19 346 SER A N 1
ATOM 2709 C CA . SER A 1 346 ? -4.655 17.000 13.133 1.00 86.19 346 SER A CA 1
ATOM 2710 C C . SER A 1 346 ? -5.156 15.677 13.722 1.00 86.19 346 SER A C 1
ATOM 2712 O O . SER A 1 346 ? -4.405 14.704 13.870 1.00 86.19 346 SER A O 1
ATOM 2714 N N . THR A 1 347 ? -6.471 15.580 13.919 1.00 85.12 347 THR A N 1
ATOM 2715 C CA . THR A 1 347 ? -7.163 14.342 14.300 1.00 85.12 347 THR A CA 1
ATOM 2716 C C . THR A 1 347 ? -6.940 13.224 13.270 1.00 85.12 347 THR A C 1
ATOM 2718 O O . THR A 1 347 ? -6.620 12.094 13.631 1.00 85.12 347 THR A O 1
ATOM 2721 N N . MET A 1 348 ? -7.068 13.520 11.977 1.00 86.88 348 MET A N 1
ATOM 2722 C CA . MET A 1 348 ? -6.857 12.543 10.909 1.00 86.88 348 MET A CA 1
ATOM 2723 C C . MET A 1 348 ? -5.409 12.042 10.888 1.00 86.88 348 MET A C 1
ATOM 2725 O O . MET A 1 348 ? -5.190 10.835 10.850 1.00 86.88 348 MET A O 1
ATOM 2729 N N . VAL A 1 349 ? -4.421 12.943 10.967 1.00 87.25 349 VAL A N 1
ATOM 2730 C CA . VAL A 1 349 ? -2.992 12.589 10.955 1.00 87.25 349 VAL A CA 1
ATOM 2731 C C . VAL A 1 349 ? -2.622 11.720 12.153 1.00 87.25 349 VAL A C 1
ATOM 2733 O O . VAL A 1 349 ? -1.951 10.701 11.980 1.00 87.25 349 VAL A O 1
ATOM 2736 N N . SER A 1 350 ? -3.082 12.085 13.353 1.00 84.38 350 SER A N 1
ATOM 2737 C CA . SER A 1 350 ? -2.826 11.290 14.559 1.00 84.38 350 SER A CA 1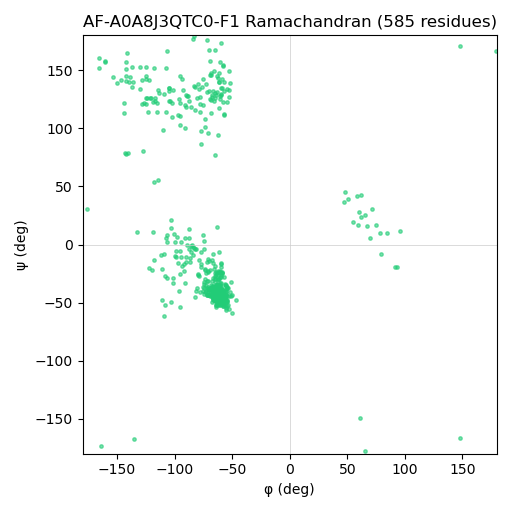
ATOM 2738 C C . SER A 1 350 ? -3.380 9.869 14.445 1.00 84.38 350 SER A C 1
ATOM 2740 O O . SER A 1 350 ? -2.721 8.944 14.905 1.00 84.38 350 SER A O 1
ATOM 2742 N N . ARG A 1 351 ? -4.500 9.663 13.739 1.00 86.19 351 ARG A N 1
ATOM 2743 C CA . ARG A 1 351 ? -5.146 8.351 13.553 1.00 86.19 351 ARG A CA 1
ATOM 2744 C C . ARG A 1 351 ? -4.670 7.539 12.356 1.00 86.19 351 ARG A C 1
ATOM 2746 O O . ARG A 1 351 ? -5.133 6.419 12.184 1.00 86.19 351 ARG A O 1
ATOM 2753 N N . ARG A 1 352 ? -3.733 8.030 11.546 1.00 88.75 352 ARG A N 1
ATOM 2754 C CA . ARG A 1 352 ? -3.286 7.309 10.336 1.00 88.75 352 ARG A CA 1
ATOM 2755 C C . ARG A 1 352 ? -2.705 5.929 10.581 1.00 88.75 352 ARG A C 1
ATOM 2757 O O . ARG A 1 352 ? -2.588 5.171 9.636 1.00 88.75 352 ARG A O 1
ATOM 2764 N N . HIS A 1 353 ? -2.288 5.636 11.805 1.00 87.69 353 HIS A N 1
ATOM 2765 C CA . HIS A 1 353 ? -1.767 4.333 12.199 1.00 87.69 353 HIS A CA 1
ATOM 2766 C C . HIS A 1 353 ? -2.877 3.348 12.615 1.00 87.69 353 HIS A C 1
ATOM 2768 O O . HIS A 1 353 ? -2.597 2.192 12.926 1.00 87.69 353 HIS A O 1
ATOM 2774 N N . ILE A 1 354 ? -4.127 3.810 12.699 1.00 88.69 354 ILE A N 1
ATOM 2775 C CA . ILE A 1 354 ? -5.282 2.985 13.028 1.00 88.69 354 ILE A CA 1
ATOM 2776 C C . ILE A 1 354 ? -5.795 2.353 11.742 1.00 88.69 354 ILE A C 1
ATOM 2778 O O . ILE A 1 354 ? -6.241 3.040 10.824 1.00 88.69 354 ILE A O 1
ATOM 2782 N N . VAL A 1 355 ? -5.772 1.030 11.707 1.00 89.44 355 VAL A N 1
ATOM 2783 C CA . VAL A 1 355 ? -6.381 0.240 10.650 1.00 89.44 355 VAL A CA 1
ATOM 2784 C C . VAL A 1 355 ? -7.822 -0.054 11.040 1.00 89.44 355 VAL A C 1
ATOM 2786 O O . VAL A 1 355 ? -8.108 -0.557 12.131 1.00 89.44 355 VAL A O 1
ATOM 2789 N N . HIS A 1 356 ? -8.740 0.259 10.135 1.00 89.81 356 HIS A N 1
ATOM 2790 C CA . HIS A 1 356 ? -10.162 0.019 10.311 1.00 89.81 356 HIS A CA 1
ATOM 2791 C C . HIS A 1 356 ? -10.547 -1.295 9.620 1.00 89.81 356 HIS A C 1
ATOM 2793 O O . HIS A 1 356 ? -10.503 -1.416 8.397 1.00 89.81 356 HIS A O 1
ATOM 2799 N N . LEU A 1 357 ? -10.902 -2.303 10.420 1.00 88.62 357 LEU A N 1
ATOM 2800 C CA . LEU A 1 357 ? -11.239 -3.635 9.917 1.00 88.62 357 LEU A CA 1
ATOM 2801 C C . LEU A 1 357 ? -12.671 -3.685 9.385 1.00 88.62 357 LEU A C 1
ATOM 2803 O O . LEU A 1 357 ? -12.943 -4.323 8.376 1.00 88.62 357 LEU A O 1
ATOM 2807 N N . GLY A 1 358 ? -13.598 -2.989 10.034 1.00 89.19 358 GLY A N 1
ATOM 2808 C CA . GLY A 1 358 ? -14.987 -2.971 9.606 1.00 89.19 358 GLY A CA 1
ATOM 2809 C C . GLY A 1 358 ? -15.854 -2.131 10.523 1.00 89.19 358 GLY A C 1
ATOM 2810 O O . GLY A 1 358 ? -15.452 -1.777 11.633 1.00 89.19 358 GLY A O 1
ATOM 2811 N N . SER A 1 359 ? -17.063 -1.842 10.056 1.00 91.00 359 SER A N 1
ATOM 2812 C CA . SER A 1 359 ? -18.064 -1.117 10.824 1.00 91.00 359 SER A CA 1
ATOM 2813 C C . SER A 1 359 ? -19.442 -1.748 10.680 1.00 91.00 359 SER A C 1
ATOM 2815 O O . SER A 1 359 ? -19.734 -2.418 9.690 1.00 91.00 359 SER A O 1
ATOM 2817 N N . GLN A 1 360 ? -20.276 -1.564 11.700 1.00 92.56 360 GLN A N 1
ATOM 2818 C CA . GLN A 1 360 ? -21.598 -2.169 11.786 1.00 92.56 360 GLN A CA 1
ATOM 2819 C C . GLN A 1 360 ? -22.574 -1.203 12.451 1.00 92.56 360 GLN A C 1
ATOM 2821 O O . GLN A 1 360 ? -22.327 -0.780 13.587 1.00 92.56 360 GLN A O 1
ATOM 2826 N N . PRO A 1 361 ? -23.674 -0.844 11.768 1.00 94.00 361 PRO A N 1
ATOM 2827 C CA . PRO A 1 361 ? -24.791 -0.168 12.406 1.00 94.00 361 PRO A CA 1
ATOM 2828 C C . PRO A 1 361 ? -25.342 -1.028 13.543 1.00 94.00 361 PRO A C 1
ATOM 2830 O O . PRO A 1 361 ? -25.522 -2.236 13.386 1.00 94.00 361 PRO A O 1
ATOM 2833 N N . VAL A 1 362 ? -25.588 -0.398 14.684 1.00 95.31 362 VAL A N 1
ATOM 2834 C CA . VAL A 1 362 ? -26.051 -1.045 15.918 1.00 95.31 362 VAL A CA 1
ATOM 2835 C C . VAL A 1 362 ? -27.064 -0.147 16.614 1.00 95.31 362 VAL A C 1
ATOM 2837 O O . VAL A 1 362 ? -27.140 1.046 16.334 1.00 95.31 362 VAL A O 1
ATOM 2840 N N . HIS A 1 363 ? -27.817 -0.685 17.562 1.00 97.38 363 HIS A N 1
ATOM 2841 C CA . HIS A 1 363 ? -28.571 0.123 18.507 1.00 97.38 363 HIS A CA 1
ATOM 2842 C C . HIS A 1 363 ? -27.730 0.355 19.766 1.00 97.38 363 HIS A C 1
ATOM 2844 O O . HIS A 1 363 ? -27.138 -0.579 20.305 1.00 97.38 363 HIS A O 1
ATOM 2850 N N . VAL A 1 364 ? -27.660 1.602 20.232 1.00 97.75 364 VAL A N 1
ATOM 2851 C CA . VAL A 1 364 ? -26.885 1.988 21.417 1.00 97.75 364 VAL A CA 1
ATOM 2852 C C . VAL A 1 364 ? -27.796 2.704 22.399 1.00 97.75 364 VAL A C 1
ATOM 2854 O O . VAL A 1 364 ? -28.410 3.711 22.049 1.00 97.75 364 VAL A O 1
ATOM 2857 N N . ASP A 1 365 ? -27.835 2.219 23.637 1.00 97.75 365 ASP A N 1
ATOM 2858 C CA . ASP A 1 365 ? -28.499 2.881 24.759 1.00 97.75 365 ASP A CA 1
ATOM 2859 C C . ASP A 1 365 ? -27.466 3.239 25.828 1.00 97.75 365 ASP A C 1
ATOM 2861 O O . ASP A 1 365 ? -26.707 2.378 26.264 1.00 97.75 365 ASP A O 1
ATOM 2865 N N . VAL A 1 366 ? -27.423 4.509 26.229 1.00 97.19 366 VAL A N 1
ATOM 2866 C CA . VAL A 1 366 ? -26.561 5.055 27.281 1.00 97.19 366 VAL A CA 1
ATOM 2867 C C . VAL A 1 366 ? -27.444 5.754 28.302 1.00 97.19 366 VAL A C 1
ATOM 2869 O O . VAL A 1 366 ? -28.141 6.721 27.981 1.00 97.19 366 VAL A O 1
ATOM 2872 N N . ASP A 1 367 ? -27.380 5.314 29.554 1.00 95.81 367 ASP A N 1
ATOM 2873 C CA . ASP A 1 367 ? -28.176 5.885 30.630 1.00 95.81 367 ASP A CA 1
ATOM 2874 C C . ASP A 1 367 ? -27.529 7.137 31.259 1.00 95.81 367 ASP A C 1
ATOM 2876 O O . ASP A 1 367 ? -26.419 7.560 30.933 1.00 95.81 367 ASP A O 1
ATOM 2880 N N . ARG A 1 368 ? -28.234 7.760 32.213 1.00 93.94 368 ARG A N 1
ATOM 2881 C CA . ARG A 1 368 ? -27.745 8.961 32.920 1.00 93.94 368 ARG A CA 1
ATOM 2882 C C . ARG A 1 368 ? -26.530 8.707 33.820 1.00 93.94 368 ARG A C 1
ATOM 2884 O O . ARG A 1 368 ? -25.911 9.670 34.261 1.00 93.94 368 ARG A O 1
ATOM 2891 N N . LYS A 1 369 ? -26.233 7.447 34.141 1.00 93.31 369 LYS A N 1
ATOM 2892 C CA . LYS A 1 369 ? -25.078 7.031 34.944 1.00 93.31 369 LYS A CA 1
ATOM 2893 C C . LYS A 1 369 ? -23.881 6.645 34.063 1.00 93.31 369 LYS A C 1
ATOM 2895 O O . LYS A 1 369 ? -22.864 6.241 34.611 1.00 93.31 369 LYS A O 1
ATOM 2900 N N . GLY A 1 370 ? -23.996 6.763 32.736 1.00 93.06 370 GLY A N 1
ATOM 2901 C CA . GLY A 1 370 ? -22.955 6.365 31.788 1.00 93.06 370 GLY A CA 1
ATOM 2902 C C . GLY A 1 370 ? -22.890 4.857 31.540 1.00 93.06 370 GLY A C 1
ATOM 2903 O O . GLY A 1 370 ? -21.955 4.389 30.898 1.00 93.06 370 GLY A O 1
ATOM 2904 N N . ARG A 1 371 ? -23.859 4.070 32.020 1.00 95.88 371 ARG A N 1
ATOM 2905 C CA . ARG A 1 371 ? -23.943 2.648 31.659 1.00 95.88 371 ARG A CA 1
ATOM 2906 C C . ARG A 1 371 ? -24.493 2.550 30.250 1.00 95.88 371 ARG A C 1
ATOM 2908 O O . ARG A 1 371 ? -25.464 3.240 29.940 1.00 95.88 371 ARG A O 1
ATOM 2915 N N . TYR A 1 372 ? -23.895 1.704 29.423 1.00 96.75 372 TYR A N 1
ATOM 2916 C CA . TYR A 1 372 ? -24.337 1.526 28.050 1.00 96.75 372 TYR A CA 1
ATOM 2917 C C . TYR A 1 372 ? -24.534 0.063 27.672 1.00 96.75 372 TYR A C 1
ATOM 2919 O O . TYR A 1 372 ? -23.884 -0.836 28.211 1.00 96.75 372 TYR A O 1
ATOM 2927 N N . THR A 1 373 ? -25.428 -0.147 26.711 1.00 97.06 373 THR A N 1
ATOM 2928 C CA . THR A 1 373 ? -25.644 -1.419 26.021 1.00 97.06 373 THR A CA 1
ATOM 2929 C C . THR A 1 373 ? -25.598 -1.181 24.519 1.00 97.06 373 THR A C 1
ATOM 2931 O O . THR A 1 373 ? -26.061 -0.149 24.028 1.00 97.06 373 THR A O 1
ATOM 2934 N N . VAL A 1 374 ? -24.999 -2.124 23.799 1.00 95.75 374 VAL A N 1
ATOM 2935 C CA . VAL A 1 374 ? -24.957 -2.147 22.339 1.00 95.75 374 VAL A CA 1
ATOM 2936 C C . VAL A 1 374 ? -25.621 -3.430 21.877 1.00 95.75 374 VAL A C 1
ATOM 2938 O O . VAL A 1 374 ? -25.231 -4.522 22.303 1.00 95.75 374 VAL A O 1
ATOM 2941 N N . SER A 1 375 ? -26.608 -3.302 21.000 1.00 95.56 375 SER A N 1
ATOM 2942 C CA . SER A 1 375 ? -27.315 -4.434 20.420 1.00 95.56 375 SER A CA 1
ATOM 2943 C C . SER A 1 375 ? -27.285 -4.419 18.897 1.00 95.56 375 SER A C 1
ATOM 2945 O O . SER A 1 375 ? -27.358 -3.373 18.253 1.00 95.56 375 SER A O 1
ATOM 2947 N N . LEU A 1 376 ? -27.166 -5.610 18.322 1.00 93.06 376 LEU A N 1
ATOM 2948 C CA . LEU A 1 376 ? -27.249 -5.876 16.892 1.00 93.06 376 LEU A CA 1
ATOM 2949 C C . LEU A 1 376 ? -28.430 -6.819 16.674 1.00 93.06 376 LEU A C 1
ATOM 2951 O O . LEU A 1 376 ? -28.496 -7.866 17.314 1.00 93.06 376 LEU A O 1
ATOM 2955 N N . ASP A 1 377 ? -29.390 -6.417 15.842 1.00 91.38 377 ASP A N 1
ATOM 2956 C CA . ASP A 1 377 ? -30.611 -7.188 15.560 1.00 91.38 377 ASP A CA 1
ATOM 2957 C C . ASP A 1 377 ? -31.350 -7.656 16.830 1.00 91.38 377 ASP A C 1
ATOM 2959 O O . ASP A 1 377 ? -31.842 -8.777 16.940 1.00 91.38 377 ASP A O 1
ATOM 2963 N N . GLY A 1 378 ? -31.388 -6.783 17.844 1.00 92.12 378 GLY A N 1
ATOM 2964 C CA . GLY A 1 378 ? -32.016 -7.050 19.142 1.00 92.12 378 GLY A CA 1
ATOM 2965 C C . GLY A 1 378 ? -31.186 -7.904 20.109 1.00 92.12 378 GLY A C 1
ATOM 2966 O O . GLY A 1 378 ? -31.541 -7.992 21.284 1.00 92.12 378 GLY A O 1
ATOM 2967 N N . ARG A 1 379 ? -30.060 -8.483 19.675 1.00 92.44 379 ARG A N 1
ATOM 2968 C CA . ARG A 1 379 ? -29.124 -9.223 20.533 1.00 92.44 379 ARG A CA 1
ATOM 2969 C C . ARG A 1 379 ? -28.095 -8.274 21.140 1.00 92.44 379 ARG A C 1
ATOM 2971 O O . ARG A 1 379 ? -27.425 -7.545 20.418 1.00 92.44 379 ARG A O 1
ATOM 2978 N N . GLU A 1 380 ? -27.926 -8.306 22.460 1.00 93.81 380 GLU A N 1
ATOM 2979 C CA . GLU A 1 380 ? -26.836 -7.586 23.130 1.00 93.81 380 GLU A CA 1
ATOM 2980 C C . GLU A 1 380 ? -25.480 -8.183 22.724 1.00 93.81 380 GLU A C 1
ATOM 2982 O O . GLU A 1 380 ? -25.254 -9.383 22.890 1.00 93.81 380 GLU A O 1
ATOM 2987 N N . ILE A 1 381 ? -24.592 -7.341 22.189 1.00 90.56 381 ILE A N 1
ATOM 2988 C CA . ILE A 1 381 ? -23.228 -7.722 21.787 1.00 90.56 381 ILE A CA 1
ATOM 2989 C C . ILE A 1 381 ? -22.156 -7.101 22.685 1.00 90.56 381 ILE A C 1
ATOM 2991 O O . ILE A 1 381 ? -21.038 -7.606 22.741 1.00 90.56 381 ILE A O 1
ATOM 2995 N N . LEU A 1 382 ? -22.476 -6.009 23.387 1.00 91.69 382 LEU A N 1
ATOM 2996 C CA . LEU A 1 382 ? -21.548 -5.323 24.280 1.00 91.69 382 LEU A CA 1
ATOM 2997 C C . LEU A 1 382 ? -22.309 -4.580 25.381 1.00 91.69 382 LEU A C 1
ATOM 2999 O O . LEU A 1 382 ? -23.367 -3.995 25.144 1.00 91.69 382 LEU A O 1
ATOM 3003 N N . ARG A 1 383 ? -21.734 -4.552 26.581 1.00 94.75 383 ARG A N 1
ATOM 3004 C CA . ARG A 1 383 ? -22.220 -3.774 27.721 1.00 94.75 383 ARG A CA 1
ATOM 3005 C C . ARG A 1 383 ? -21.033 -3.223 28.493 1.00 94.75 383 ARG A C 1
ATOM 3007 O O . ARG A 1 383 ? -20.053 -3.933 28.698 1.00 94.75 383 ARG A O 1
ATOM 3014 N N . GLY A 1 384 ? -21.143 -1.988 28.966 1.00 93.88 384 GLY A N 1
ATOM 3015 C CA . GLY A 1 384 ? -20.077 -1.359 29.737 1.00 93.88 384 GLY A CA 1
ATOM 3016 C C . GLY A 1 384 ? -20.535 -0.132 30.511 1.00 93.88 384 GLY A C 1
ATOM 3017 O O . GLY A 1 384 ? -21.724 0.185 30.593 1.00 93.88 384 GLY A O 1
ATOM 3018 N N . THR A 1 385 ? -19.570 0.556 31.112 1.00 93.12 385 THR A N 1
ATOM 3019 C CA . THR A 1 385 ? -19.768 1.876 31.717 1.00 93.12 385 THR A CA 1
ATOM 3020 C C . THR A 1 385 ? -18.732 2.808 31.124 1.00 93.12 385 THR A C 1
ATOM 3022 O O . THR A 1 385 ? -17.542 2.533 31.223 1.00 93.12 385 THR A O 1
ATOM 3025 N N . THR A 1 386 ? -19.182 3.885 30.490 1.00 88.50 386 THR A N 1
ATOM 3026 C CA . THR A 1 386 ? -18.278 4.860 29.887 1.00 88.50 386 THR A CA 1
ATOM 3027 C C . THR A 1 386 ? -17.701 5.781 30.962 1.00 88.50 386 THR A C 1
ATOM 3029 O O . THR A 1 386 ? -18.425 6.306 31.809 1.00 88.50 386 THR A O 1
ATOM 3032 N N . GLU A 1 387 ? -16.388 6.006 30.919 1.00 83.62 387 GLU A N 1
ATOM 3033 C CA . GLU A 1 387 ? -15.702 7.003 31.759 1.00 83.62 387 GLU A CA 1
ATOM 3034 C C . GLU A 1 387 ? -16.019 8.441 31.317 1.00 83.62 387 GLU A C 1
ATOM 3036 O O . GLU A 1 387 ? -15.790 9.418 32.035 1.00 83.62 387 GLU A O 1
ATOM 3041 N N . TRP A 1 388 ? -16.573 8.589 30.114 1.00 79.19 388 TRP A N 1
ATOM 3042 C CA . TRP A 1 388 ? -16.899 9.872 29.531 1.00 79.19 388 TRP A CA 1
ATOM 3043 C C . TRP A 1 388 ? -18.230 10.350 30.113 1.00 79.19 388 TRP A C 1
ATOM 3045 O O . TRP A 1 388 ? -19.242 9.656 30.024 1.00 79.19 388 TRP A O 1
ATOM 3055 N N . LYS A 1 389 ? -18.268 11.568 30.675 1.00 78.25 389 LYS A N 1
ATOM 3056 C CA . LYS A 1 389 ? -19.513 12.221 31.129 1.00 78.25 389 LYS A CA 1
ATOM 3057 C C . LYS A 1 389 ? -20.427 12.511 29.929 1.00 78.25 389 LYS A C 1
ATOM 3059 O O . LYS A 1 389 ? -20.487 13.636 29.432 1.00 78.25 389 LYS A O 1
ATOM 3064 N N . ARG A 1 390 ? -21.110 11.487 29.421 1.00 79.69 390 ARG A N 1
ATOM 3065 C CA . ARG A 1 390 ? -21.988 11.559 28.250 1.00 79.69 390 ARG A CA 1
ATOM 3066 C C . ARG A 1 390 ? -23.430 11.764 28.687 1.00 79.69 390 ARG A C 1
ATOM 3068 O O . ARG A 1 390 ? -23.874 11.274 29.722 1.00 79.69 390 ARG A O 1
ATOM 3075 N N . LYS A 1 391 ? -24.171 12.525 27.881 1.00 89.12 391 LYS A N 1
ATOM 3076 C CA . LYS A 1 391 ? -25.620 12.645 28.050 1.00 89.12 391 LYS A CA 1
ATOM 3077 C C . LYS A 1 391 ? -26.259 11.304 27.705 1.00 89.12 391 LYS A C 1
ATOM 3079 O O . LYS A 1 391 ? -25.802 10.637 26.778 1.00 89.12 391 LYS A O 1
ATOM 3084 N N . ALA A 1 392 ? -27.339 10.974 28.408 1.00 93.00 392 ALA A N 1
ATOM 3085 C CA . ALA A 1 392 ? -28.152 9.824 28.051 1.00 93.00 392 ALA A CA 1
ATOM 3086 C C . ALA A 1 392 ? -28.596 9.931 26.582 1.00 93.00 392 ALA A C 1
ATOM 3088 O O . ALA A 1 392 ? -29.017 11.005 26.130 1.00 93.00 392 ALA A O 1
ATOM 3089 N N . GLN A 1 393 ? -28.459 8.839 25.842 1.00 96.50 393 GLN A N 1
ATOM 3090 C CA . GLN A 1 393 ? -28.786 8.759 24.422 1.00 96.50 393 GLN A CA 1
ATOM 3091 C C . GLN A 1 393 ? -29.220 7.334 24.090 1.00 96.50 393 GLN A C 1
ATOM 3093 O O . GLN A 1 393 ? -28.608 6.389 24.564 1.00 96.50 393 GLN A O 1
ATOM 3098 N N . THR A 1 394 ? -30.256 7.203 23.271 1.00 97.12 394 THR A N 1
ATOM 3099 C CA . THR A 1 394 ? -30.754 5.923 22.760 1.00 97.12 394 THR A CA 1
ATOM 3100 C C . THR A 1 394 ? -31.040 6.084 21.273 1.00 97.12 394 THR A C 1
ATOM 3102 O O . THR A 1 394 ? -31.511 7.151 20.857 1.00 97.12 394 THR A O 1
ATOM 3105 N N . GLY A 1 395 ? -30.708 5.080 20.467 1.00 97.25 395 GLY A N 1
ATOM 3106 C CA . GLY A 1 395 ? -30.989 5.080 19.034 1.00 97.25 395 GLY A CA 1
ATOM 3107 C C . GLY A 1 395 ? -29.943 4.341 18.211 1.00 97.25 395 GLY A C 1
ATOM 3108 O O . GLY A 1 395 ? -29.112 3.607 18.743 1.00 97.25 395 GLY A O 1
ATOM 3109 N N . GLU A 1 396 ? -30.000 4.546 16.898 1.00 97.12 396 GLU A N 1
ATOM 3110 C CA . GLU A 1 396 ? -29.025 3.994 15.961 1.00 97.12 396 GLU A CA 1
ATOM 3111 C C . GLU A 1 396 ? -27.642 4.614 16.180 1.00 97.12 396 GLU A C 1
ATOM 3113 O O . GLU A 1 396 ? -27.481 5.829 16.293 1.00 97.12 396 GLU A O 1
ATOM 3118 N N . GLY A 1 397 ? -26.642 3.751 16.252 1.00 95.50 397 GLY A N 1
ATOM 3119 C CA . GLY A 1 397 ? -25.240 4.075 16.412 1.00 95.50 397 GLY A CA 1
ATOM 3120 C C . GLY A 1 397 ? -24.375 3.249 15.466 1.00 95.50 397 GLY A C 1
ATOM 3121 O O . GLY A 1 397 ? -24.856 2.605 14.533 1.00 95.50 397 GLY A O 1
ATOM 3122 N N . LEU A 1 398 ? -23.073 3.272 15.717 1.00 94.81 398 LEU A N 1
ATOM 3123 C CA . LEU A 1 398 ? -22.069 2.573 14.928 1.00 94.81 398 LEU A CA 1
ATOM 3124 C C . LEU A 1 398 ? -21.064 1.911 15.863 1.00 94.81 398 LEU A C 1
ATOM 3126 O O . LEU A 1 398 ? -20.579 2.538 16.804 1.00 94.81 398 LEU A O 1
ATOM 3130 N N . VAL A 1 399 ? -20.712 0.667 15.568 1.00 93.62 399 VAL A N 1
ATOM 3131 C CA . VAL A 1 399 ? -19.508 0.031 16.096 1.00 93.62 399 VAL A CA 1
ATOM 3132 C C . VAL A 1 399 ? -18.470 -0.022 14.988 1.00 93.62 399 VAL A C 1
ATOM 3134 O O . VAL A 1 399 ? -18.781 -0.433 13.872 1.00 93.62 399 VAL A O 1
ATOM 3137 N N . GLU A 1 400 ? -17.243 0.387 15.297 1.00 92.69 400 GLU A N 1
ATOM 3138 C CA . GLU A 1 400 ? -16.074 0.189 14.439 1.00 92.69 400 GLU A CA 1
ATOM 3139 C C . GLU A 1 400 ? -15.092 -0.758 15.129 1.00 92.69 400 GLU A C 1
ATOM 3141 O O . GLU A 1 400 ? -14.779 -0.581 16.309 1.00 92.69 400 GLU A O 1
ATOM 3146 N N . LEU A 1 401 ? -14.593 -1.746 14.388 1.00 91.00 401 LEU A N 1
ATOM 3147 C CA . LEU A 1 401 ? -13.491 -2.592 14.823 1.00 91.00 401 LEU A CA 1
ATOM 3148 C C . LEU A 1 401 ? -12.179 -2.031 14.276 1.00 91.00 401 LEU A C 1
ATOM 3150 O O . LEU A 1 401 ? -11.993 -1.897 13.065 1.00 91.00 401 LEU A O 1
ATOM 3154 N N . LEU A 1 402 ? -11.267 -1.728 15.189 1.00 89.88 402 LEU A N 1
ATOM 3155 C CA . LEU A 1 402 ? -10.014 -1.035 14.936 1.00 89.88 402 LEU A CA 1
ATOM 3156 C C . LEU A 1 402 ? -8.838 -1.866 15.456 1.00 89.88 402 LEU A C 1
ATOM 3158 O O . LEU A 1 402 ? -8.975 -2.597 16.437 1.00 89.88 402 LEU A O 1
ATOM 3162 N N . PHE A 1 403 ? -7.662 -1.694 14.860 1.00 86.62 403 PHE A N 1
ATOM 3163 C CA . PHE A 1 403 ? -6.395 -2.027 15.512 1.00 86.62 403 PHE A CA 1
ATOM 3164 C C . PHE A 1 403 ? -5.327 -0.991 15.154 1.00 86.62 403 PHE A C 1
ATOM 3166 O O . PHE A 1 403 ? -5.428 -0.304 14.140 1.00 86.62 403 PHE A O 1
ATOM 3173 N N . SER A 1 404 ? -4.304 -0.858 15.993 1.00 85.06 404 SER A N 1
ATOM 3174 C CA . SER A 1 404 ? -3.175 0.040 15.735 1.00 85.06 404 SER A CA 1
ATOM 3175 C C . SER A 1 404 ? -2.016 -0.731 15.109 1.00 85.06 404 SER A C 1
ATOM 3177 O O . SER A 1 404 ? -1.528 -1.688 15.706 1.00 85.06 404 SER A O 1
ATOM 3179 N N . SER A 1 405 ? -1.528 -0.285 13.948 1.00 81.44 405 SER A N 1
ATOM 3180 C CA . SER A 1 405 ? -0.310 -0.822 13.319 1.00 81.44 405 SER A CA 1
ATOM 3181 C C . SER A 1 405 ? 0.975 -0.442 14.071 1.00 81.44 405 SER A C 1
ATOM 3183 O O . SER A 1 405 ? 2.026 -1.029 13.825 1.00 81.44 405 SER A O 1
ATOM 3185 N N . LYS A 1 406 ? 0.889 0.512 15.011 1.00 77.25 406 LYS A N 1
ATOM 3186 C CA . LYS A 1 406 ? 1.978 0.910 15.920 1.00 77.25 406 LYS A CA 1
ATOM 3187 C C . LYS A 1 406 ? 1.959 0.184 17.263 1.00 77.25 406 LYS A C 1
ATOM 3189 O O . LYS A 1 406 ? 2.960 0.221 17.970 1.00 77.25 406 LYS A O 1
ATOM 3194 N N . SER A 1 407 ? 0.831 -0.411 17.651 1.00 69.88 407 SER A N 1
ATOM 3195 C CA . SER A 1 407 ? 0.740 -1.113 18.932 1.00 69.88 407 SER A CA 1
ATOM 3196 C C . SER A 1 407 ? 1.565 -2.392 18.876 1.00 69.88 407 SER A C 1
ATOM 3198 O O . SER A 1 407 ? 1.436 -3.188 17.945 1.00 69.88 407 SER A O 1
ATOM 3200 N N . THR A 1 408 ? 2.386 -2.602 19.901 1.00 64.25 408 THR A N 1
ATOM 3201 C CA . THR A 1 408 ? 3.183 -3.820 20.059 1.00 64.25 408 THR A CA 1
ATOM 3202 C C . THR A 1 408 ? 2.298 -5.014 20.412 1.00 64.25 408 THR A C 1
ATOM 3204 O O . THR A 1 408 ? 2.476 -6.097 19.863 1.00 64.25 408 THR A O 1
ATOM 3207 N N . GLY A 1 409 ? 1.268 -4.810 21.242 1.00 60.72 409 GLY A N 1
ATOM 3208 C CA . GLY A 1 409 ? 0.301 -5.858 21.586 1.00 60.72 409 GLY A CA 1
ATOM 3209 C C . GLY A 1 409 ? -0.807 -6.081 20.553 1.00 60.72 409 GLY A C 1
ATOM 3210 O O . GLY A 1 409 ? -1.624 -6.985 20.730 1.00 60.72 409 GLY A O 1
ATOM 3211 N N . ALA A 1 410 ? -0.849 -5.266 19.491 1.00 59.38 410 ALA A N 1
ATOM 3212 C CA . ALA A 1 410 ? -1.883 -5.278 18.457 1.00 59.38 410 ALA A CA 1
ATOM 3213 C C . ALA A 1 410 ? -3.301 -5.298 19.030 1.00 59.38 410 ALA A C 1
ATOM 3215 O O . ALA A 1 410 ? -4.167 -6.077 18.606 1.00 59.38 410 ALA A O 1
ATOM 3216 N N . TYR A 1 411 ? -3.524 -4.450 20.033 1.00 71.12 411 TYR A N 1
ATOM 3217 C CA . TYR A 1 411 ? -4.813 -4.379 20.694 1.00 71.12 411 TYR A CA 1
ATOM 3218 C C . TYR A 1 411 ? -5.884 -4.045 19.671 1.00 71.12 411 TYR A C 1
ATOM 3220 O O . TYR A 1 411 ? -5.833 -3.038 18.956 1.00 71.12 411 TYR A O 1
ATOM 3228 N N . ARG A 1 412 ? -6.860 -4.942 19.612 1.00 82.44 412 ARG A N 1
ATOM 3229 C CA . ARG A 1 412 ? -8.101 -4.703 18.905 1.00 82.44 412 ARG A CA 1
ATOM 3230 C C . ARG A 1 412 ? -8.969 -3.854 19.798 1.00 82.44 412 ARG A C 1
ATOM 3232 O O . ARG A 1 412 ? -9.034 -4.071 21.007 1.00 82.44 412 ARG A O 1
ATOM 3239 N N . ALA A 1 413 ? -9.622 -2.891 19.186 1.00 88.06 413 ALA A N 1
ATOM 3240 C CA . ALA A 1 413 ? -10.489 -1.973 19.875 1.00 88.06 413 ALA A CA 1
ATOM 3241 C C . ALA A 1 413 ? -11.823 -1.903 19.151 1.00 88.06 413 ALA A C 1
ATOM 3243 O O . ALA A 1 413 ? -11.882 -1.778 17.931 1.00 88.06 413 ALA A O 1
ATOM 3244 N N . ILE A 1 414 ? -12.895 -1.968 19.921 1.00 90.75 414 ILE A N 1
ATOM 3245 C CA . ILE A 1 414 ? -14.237 -1.646 19.479 1.00 90.75 414 ILE A CA 1
ATOM 3246 C C . ILE A 1 414 ? -14.492 -0.198 19.870 1.00 90.75 414 ILE A C 1
ATOM 3248 O O . ILE A 1 414 ? -14.625 0.110 21.054 1.00 90.75 414 ILE A O 1
ATOM 3252 N N . ALA A 1 415 ? -14.569 0.688 18.884 1.00 92.75 415 ALA A N 1
ATOM 3253 C CA . ALA A 1 415 ? -15.057 2.040 19.100 1.00 92.75 415 ALA A CA 1
ATOM 3254 C C . ALA A 1 415 ? -16.583 2.053 18.954 1.00 92.75 415 ALA A C 1
ATOM 3256 O O . ALA A 1 415 ? -17.125 1.662 17.920 1.00 92.75 415 ALA A O 1
ATOM 3257 N N . VAL A 1 416 ? -17.272 2.508 19.998 1.00 93.81 416 VAL A N 1
ATOM 3258 C CA . VAL A 1 416 ? -18.730 2.604 20.065 1.00 93.81 416 VAL A CA 1
ATOM 3259 C C . VAL A 1 416 ? -19.144 4.056 19.887 1.00 93.81 416 VAL A C 1
ATOM 3261 O O . VAL A 1 416 ? -18.761 4.935 20.664 1.00 93.81 416 VAL A O 1
ATOM 3264 N N . TYR A 1 417 ? -19.988 4.308 18.898 1.00 94.69 417 TYR A N 1
ATOM 3265 C CA . TYR A 1 417 ? -20.590 5.604 18.629 1.00 94.69 417 TYR A CA 1
ATOM 3266 C C . TYR A 1 417 ? -22.104 5.491 18.798 1.00 94.69 417 TYR A C 1
ATOM 3268 O O . TYR A 1 417 ? -22.746 4.665 18.161 1.00 94.69 417 TYR A O 1
ATOM 3276 N N . GLY A 1 418 ? -22.680 6.319 19.664 1.00 93.75 418 GLY A N 1
ATOM 3277 C CA . GLY A 1 418 ? -24.126 6.471 19.786 1.00 93.75 418 GLY A CA 1
ATOM 3278 C C . GLY A 1 418 ? -24.677 7.450 18.743 1.00 93.75 418 GLY A C 1
ATOM 3279 O O . GLY A 1 418 ? -23.902 8.065 18.005 1.00 93.75 418 GLY A O 1
ATOM 3280 N N . PRO A 1 419 ? -26.001 7.686 18.724 1.00 93.00 419 PRO A N 1
ATOM 3281 C CA . PRO A 1 419 ? -26.656 8.539 17.725 1.00 93.00 419 PRO A CA 1
ATOM 3282 C C . PRO A 1 419 ? -26.170 9.991 17.731 1.00 93.00 419 PRO A C 1
ATOM 3284 O O . PRO A 1 419 ? -26.342 10.716 16.755 1.00 93.00 419 PRO A O 1
ATOM 3287 N N . ARG A 1 420 ? -25.612 10.461 18.854 1.00 89.81 420 ARG A N 1
ATOM 3288 C CA . ARG A 1 420 ? -25.219 11.868 19.023 1.00 89.81 420 ARG A CA 1
ATOM 3289 C C . ARG A 1 420 ? -23.740 12.060 19.289 1.00 89.81 420 ARG A C 1
ATOM 3291 O O . ARG A 1 420 ? -23.243 13.174 19.151 1.00 89.81 420 ARG A O 1
ATOM 3298 N N . SER A 1 421 ? -23.050 11.032 19.769 1.00 90.06 421 SER A N 1
ATOM 3299 C CA . SER A 1 421 ? -21.657 11.164 20.178 1.00 90.06 421 SER A CA 1
ATOM 3300 C C . SER A 1 421 ? -20.985 9.815 20.357 1.00 90.06 421 SER A C 1
ATOM 3302 O O . SER A 1 421 ? -21.640 8.801 20.587 1.00 90.06 421 SER A O 1
ATOM 3304 N N . PHE A 1 422 ? -19.659 9.842 20.322 1.00 92.00 422 PHE A N 1
ATOM 3305 C CA . PHE A 1 422 ? -18.834 8.750 20.804 1.00 92.00 422 PHE A CA 1
ATOM 3306 C C . PHE A 1 422 ? -19.209 8.335 22.239 1.00 92.00 422 PHE A C 1
ATOM 3308 O O . PHE A 1 422 ? -19.469 9.190 23.093 1.00 92.00 422 PHE A O 1
ATOM 3315 N N . VAL A 1 423 ? -19.224 7.026 22.485 1.00 91.81 423 VAL A N 1
ATOM 3316 C CA . VAL A 1 423 ? -19.615 6.408 23.755 1.00 91.81 423 VAL A CA 1
ATOM 3317 C C . VAL A 1 423 ? -18.404 5.828 24.463 1.00 91.81 423 VAL A C 1
ATOM 3319 O O . VAL A 1 423 ? -18.106 6.283 25.566 1.00 91.81 423 VAL A O 1
ATOM 3322 N N . ASP A 1 424 ? -17.714 4.858 23.861 1.00 92.12 424 ASP A N 1
ATOM 3323 C CA . ASP A 1 424 ? -16.613 4.156 24.525 1.00 92.12 424 ASP A CA 1
ATOM 3324 C C . ASP A 1 424 ? -15.659 3.445 23.550 1.00 92.12 424 ASP A C 1
ATOM 3326 O O . ASP A 1 424 ? -16.032 3.163 22.412 1.00 92.12 424 ASP A O 1
ATOM 3330 N N . VAL A 1 425 ? -14.427 3.173 23.993 1.00 90.56 425 VAL A N 1
ATOM 3331 C CA . VAL A 1 425 ? -13.467 2.308 23.291 1.00 90.56 425 VAL A CA 1
ATOM 3332 C C . VAL A 1 425 ? -13.211 1.096 24.176 1.00 90.56 425 VAL A C 1
ATOM 3334 O O . VAL A 1 425 ? -12.613 1.224 25.242 1.00 90.56 425 VAL A O 1
ATOM 3337 N N . VAL A 1 426 ? -13.624 -0.080 23.714 1.00 88.62 426 VAL A N 1
ATOM 3338 C CA . VAL A 1 426 ? -13.447 -1.342 24.439 1.00 88.62 426 VAL A CA 1
ATOM 3339 C C . VAL A 1 426 ? -12.338 -2.155 23.800 1.00 88.62 426 VAL A C 1
ATOM 3341 O O . VAL A 1 426 ? -12.317 -2.312 22.586 1.00 88.62 426 VAL A O 1
ATOM 3344 N N . THR A 1 427 ? -11.441 -2.715 24.604 1.00 85.06 427 THR A N 1
ATOM 3345 C CA . THR A 1 427 ? -10.386 -3.619 24.132 1.00 85.06 427 THR A CA 1
ATOM 3346 C C . THR A 1 427 ? -10.670 -5.041 24.622 1.00 85.06 427 THR A C 1
ATOM 3348 O O . THR A 1 427 ? -10.453 -5.349 25.790 1.00 85.06 427 THR A O 1
ATOM 3351 N N . PRO A 1 428 ? -11.254 -5.910 23.779 1.00 73.62 428 PRO A N 1
ATOM 3352 C CA . PRO A 1 428 ? -11.575 -7.276 24.181 1.00 73.62 428 PRO A CA 1
ATOM 3353 C C . PRO A 1 428 ? -10.306 -8.130 24.320 1.00 73.62 428 PRO A C 1
ATOM 3355 O O . PRO A 1 428 ? -9.466 -8.154 23.420 1.00 73.62 428 PRO A O 1
ATOM 3358 N N . GLY A 1 429 ? -10.182 -8.854 25.437 1.00 68.94 429 GLY A N 1
ATOM 3359 C CA . GLY A 1 429 ? -9.078 -9.782 25.710 1.00 68.94 429 GLY A CA 1
ATOM 3360 C C . GLY A 1 429 ? -8.707 -9.871 27.195 1.00 68.94 429 GLY A C 1
ATOM 3361 O O . GLY A 1 429 ? -9.189 -9.094 28.012 1.00 68.94 429 GLY A O 1
ATOM 3362 N N . GLU A 1 430 ? -7.844 -10.831 27.549 1.00 55.19 430 GLU A N 1
ATOM 3363 C CA . GLU A 1 430 ? -7.375 -11.047 28.933 1.00 55.19 430 GLU A CA 1
ATOM 3364 C C . GLU A 1 430 ? -6.303 -10.040 29.386 1.00 55.19 430 GLU A C 1
ATOM 3366 O O . GLU A 1 430 ? -6.043 -9.905 30.582 1.00 55.19 430 GLU A O 1
ATOM 3371 N N . ARG A 1 431 ? -5.663 -9.331 28.447 1.00 66.69 431 ARG A N 1
ATOM 3372 C CA . ARG A 1 431 ? -4.649 -8.315 28.750 1.00 66.69 431 ARG A CA 1
ATOM 3373 C C . ARG A 1 431 ? -5.221 -6.924 28.557 1.00 66.69 431 ARG A C 1
ATOM 3375 O O . ARG A 1 431 ? -5.653 -6.578 27.460 1.00 66.69 431 ARG A O 1
ATOM 3382 N N . ASN A 1 432 ? -5.154 -6.126 29.617 1.00 69.25 432 ASN A N 1
ATOM 3383 C CA . ASN A 1 432 ? -5.435 -4.706 29.521 1.00 69.25 432 ASN A CA 1
ATOM 3384 C C . ASN A 1 432 ? -4.308 -4.035 28.717 1.00 69.25 432 ASN A C 1
ATOM 3386 O O . ASN A 1 432 ? -3.145 -4.203 29.097 1.00 69.25 432 ASN A O 1
ATOM 3390 N N . PRO A 1 433 ? -4.616 -3.293 27.640 1.00 73.19 433 PRO A N 1
ATOM 3391 C CA . PRO A 1 433 ? -3.644 -2.410 26.993 1.00 73.19 433 PRO A CA 1
ATOM 3392 C C . PRO A 1 433 ? -2.993 -1.466 28.000 1.00 73.19 433 PRO A C 1
ATOM 3394 O O . PRO A 1 433 ? -3.623 -1.067 28.988 1.00 73.19 433 PRO A O 1
ATOM 3397 N N . SER A 1 434 ? -1.740 -1.083 27.739 1.00 76.50 434 SER A N 1
ATOM 3398 C CA . SER A 1 434 ? -1.103 -0.041 28.543 1.00 76.50 434 SER A CA 1
ATOM 3399 C C . SER A 1 434 ? -1.891 1.279 28.426 1.00 76.50 434 SER A C 1
ATOM 3401 O O . SER A 1 434 ? -2.624 1.481 27.448 1.00 76.50 434 SER A O 1
ATOM 3403 N N . PRO A 1 435 ? -1.771 2.202 29.398 1.00 79.56 435 PRO A N 1
ATOM 3404 C CA . PRO A 1 435 ? -2.379 3.528 29.289 1.00 79.56 435 PRO A CA 1
ATOM 3405 C C . PRO A 1 435 ? -2.021 4.242 27.979 1.00 79.56 435 PRO A C 1
ATOM 3407 O O . PRO A 1 435 ? -2.912 4.794 27.337 1.00 79.56 435 PRO A O 1
ATOM 3410 N N . ASP A 1 436 ? -0.765 4.135 27.541 1.00 74.12 436 ASP A N 1
ATOM 3411 C CA . ASP A 1 436 ? -0.279 4.726 26.291 1.00 74.12 436 ASP A CA 1
ATOM 3412 C C . ASP A 1 436 ? -0.947 4.082 25.067 1.00 74.12 436 ASP A C 1
ATOM 3414 O O . ASP A 1 436 ? -1.353 4.767 24.131 1.00 74.12 436 ASP A O 1
ATOM 3418 N N . GLU A 1 437 ? -1.140 2.761 25.069 1.00 74.31 437 GLU A N 1
ATOM 3419 C CA . GLU A 1 437 ? -1.831 2.058 23.982 1.00 74.31 437 GLU A CA 1
ATOM 3420 C C . GLU A 1 437 ? -3.324 2.386 23.932 1.00 74.31 437 GLU A C 1
ATOM 3422 O O . GLU A 1 437 ? -3.895 2.544 22.848 1.00 74.31 437 GLU A O 1
ATOM 3427 N N . LEU A 1 438 ? -3.963 2.541 25.094 1.00 77.94 438 LEU A N 1
ATOM 3428 C CA . LEU A 1 438 ? -5.326 3.060 25.168 1.00 77.94 438 LEU A CA 1
ATOM 3429 C C . LEU A 1 438 ? -5.400 4.489 24.657 1.00 77.94 438 LEU A C 1
ATOM 3431 O O . LEU A 1 438 ? -6.357 4.814 23.964 1.00 77.94 438 LEU A O 1
ATOM 3435 N N . GLU A 1 439 ? -4.430 5.339 24.978 1.00 79.62 439 GLU A N 1
ATOM 3436 C CA . GLU A 1 439 ? -4.383 6.713 24.488 1.00 79.62 439 GLU A CA 1
ATOM 3437 C C . GLU A 1 439 ? -4.228 6.757 22.964 1.00 79.62 439 GLU A C 1
ATOM 3439 O O . GLU A 1 439 ? -4.973 7.471 22.290 1.00 79.62 439 GLU A O 1
ATOM 3444 N N . ILE A 1 440 ? -3.359 5.911 22.405 1.00 74.19 440 ILE A N 1
ATOM 3445 C CA . ILE A 1 440 ? -3.198 5.710 20.959 1.00 74.19 440 ILE A CA 1
ATOM 3446 C C . ILE A 1 440 ? -4.550 5.358 20.312 1.00 74.19 440 ILE A C 1
ATOM 3448 O O . ILE A 1 440 ? -4.962 6.006 19.346 1.00 74.19 440 ILE A O 1
ATOM 3452 N N . LEU A 1 441 ? -5.293 4.397 20.874 1.00 75.44 441 LEU A N 1
ATOM 3453 C CA . LEU A 1 441 ? -6.607 3.969 20.365 1.00 75.44 441 LEU A CA 1
ATOM 3454 C C . LEU A 1 441 ? -7.726 5.003 20.602 1.00 75.44 441 LEU A C 1
ATOM 3456 O O . LEU A 1 441 ? -8.656 5.118 19.797 1.00 75.44 441 LEU A O 1
ATOM 3460 N N . LYS A 1 442 ? -7.638 5.768 21.695 1.00 77.31 442 LYS A N 1
ATOM 3461 C CA . LYS A 1 442 ? -8.552 6.864 22.058 1.00 77.31 442 LYS A CA 1
ATOM 3462 C C . LYS A 1 442 ? -8.205 8.176 21.344 1.00 77.31 442 LYS A C 1
ATOM 3464 O O . LYS A 1 442 ? -8.937 9.152 21.494 1.00 77.31 442 LYS A O 1
ATOM 3469 N N . SER A 1 443 ? -7.132 8.240 20.559 1.00 65.56 443 SER A N 1
ATOM 3470 C CA . SER A 1 443 ? -6.754 9.467 19.859 1.00 65.56 443 SER A CA 1
ATOM 3471 C C . SER A 1 443 ? -7.813 9.866 18.820 1.00 65.56 443 SER A C 1
ATOM 3473 O O . SER A 1 443 ? -8.285 9.058 18.014 1.00 65.56 443 SER A O 1
ATOM 3475 N N . GLY A 1 444 ? -8.239 11.132 18.859 1.00 62.53 444 GLY A N 1
ATOM 3476 C CA . GLY A 1 444 ? -9.037 11.745 17.797 1.00 62.53 444 GLY A CA 1
ATOM 3477 C C . GLY A 1 444 ? -10.407 11.109 17.520 1.00 62.53 444 GLY A C 1
ATOM 3478 O O . GLY A 1 444 ? -10.768 10.896 16.363 1.00 62.53 444 GLY A O 1
ATOM 3479 N N . ILE A 1 445 ? -11.166 10.759 18.561 1.00 71.19 445 ILE A N 1
ATOM 3480 C CA . ILE A 1 445 ? -12.335 9.874 18.459 1.00 71.19 445 ILE A CA 1
ATOM 3481 C C . ILE A 1 445 ? -13.464 10.420 17.570 1.00 71.19 445 ILE A C 1
ATOM 3483 O O . ILE A 1 445 ? -14.368 11.130 18.016 1.00 71.19 445 ILE A O 1
ATOM 3487 N N . ARG A 1 446 ? -13.445 10.019 16.302 1.00 81.75 446 ARG A N 1
ATOM 3488 C CA . ARG A 1 446 ? -14.497 10.241 15.308 1.00 81.75 446 ARG A CA 1
ATOM 3489 C C . ARG A 1 446 ? -14.609 8.993 14.418 1.00 81.75 446 ARG A C 1
ATOM 3491 O O . ARG A 1 446 ? -13.603 8.297 14.274 1.00 81.75 446 ARG A O 1
ATOM 3498 N N . PRO A 1 447 ? -15.791 8.686 13.855 1.00 82.19 447 PRO A N 1
ATOM 3499 C CA . PRO A 1 447 ? -15.943 7.568 12.927 1.00 82.19 447 PRO A CA 1
ATOM 3500 C C . PRO A 1 447 ? -15.012 7.697 11.721 1.00 82.19 447 PRO A C 1
ATOM 3502 O O . PRO A 1 447 ? -14.892 8.782 11.141 1.00 82.19 447 PRO A O 1
ATOM 3505 N N . SER A 1 448 ? -14.422 6.585 11.291 1.00 84.06 448 SER A N 1
ATOM 3506 C CA . SER A 1 448 ? -13.499 6.518 10.151 1.00 84.06 448 SER A CA 1
ATOM 3507 C C . SER A 1 448 ? -14.116 7.067 8.858 1.00 84.06 448 SER A C 1
ATOM 3509 O O . SER A 1 448 ? -13.452 7.733 8.059 1.00 84.06 448 SER A O 1
ATOM 3511 N N . SER A 1 449 ? -15.429 6.878 8.688 1.00 84.50 449 SER A N 1
ATOM 3512 C CA . SER A 1 449 ? -16.192 7.399 7.545 1.00 84.50 449 SER A CA 1
ATOM 3513 C C . SER A 1 449 ? -16.159 8.929 7.415 1.00 84.50 449 SER A C 1
ATOM 3515 O O . SER A 1 449 ? -16.247 9.445 6.298 1.00 84.50 449 SER A O 1
ATOM 3517 N N . LEU A 1 450 ? -15.997 9.669 8.519 1.00 86.12 450 LEU A N 1
ATOM 3518 C CA . LEU A 1 450 ? -15.885 11.127 8.477 1.00 86.12 450 LEU A CA 1
ATOM 3519 C C . LEU A 1 450 ? -14.560 11.573 7.864 1.00 86.12 450 LEU A C 1
ATOM 3521 O O . LEU A 1 450 ? -14.566 12.519 7.085 1.00 86.12 450 LEU A O 1
ATOM 3525 N N . PHE A 1 451 ? -13.452 10.886 8.146 1.00 87.06 451 PHE A N 1
ATOM 3526 C CA . PHE A 1 451 ? -12.143 11.242 7.584 1.00 87.06 451 PHE A CA 1
ATOM 3527 C C . PHE A 1 451 ? -12.072 10.984 6.081 1.00 87.06 451 PHE A C 1
ATOM 3529 O O . PHE A 1 451 ? -11.466 11.755 5.345 1.00 87.06 451 PHE A O 1
ATOM 3536 N N . VAL A 1 452 ? -12.740 9.934 5.606 1.00 86.44 452 VAL A N 1
ATOM 3537 C CA . VAL A 1 452 ? -12.847 9.630 4.172 1.00 86.44 452 VAL A CA 1
ATOM 3538 C C . VAL A 1 452 ? -13.664 10.706 3.463 1.00 86.44 452 VAL A C 1
ATOM 3540 O O . VAL A 1 452 ? -13.240 11.231 2.436 1.00 86.44 452 VAL A O 1
ATOM 3543 N N . LYS A 1 453 ? -14.826 11.069 4.024 1.00 89.00 453 LYS A N 1
ATOM 3544 C CA . LYS A 1 453 ? -15.647 12.169 3.499 1.00 89.00 453 LYS A CA 1
ATOM 3545 C C . LYS A 1 453 ? -14.867 13.479 3.503 1.00 89.00 453 LYS A C 1
ATOM 3547 O O . LYS A 1 453 ? -14.864 14.173 2.498 1.00 89.00 453 LYS A O 1
ATOM 3552 N N . PHE A 1 454 ? -14.175 13.774 4.599 1.00 87.69 454 PHE A N 1
ATOM 3553 C CA . PHE A 1 454 ? -13.342 14.960 4.746 1.00 87.69 454 PHE A CA 1
ATOM 3554 C C . PHE A 1 454 ? -12.247 15.027 3.680 1.00 87.69 454 PHE A C 1
ATOM 3556 O O . PHE A 1 454 ? -12.173 16.013 2.959 1.00 87.69 454 PHE A O 1
ATOM 3563 N N . ALA A 1 455 ? -11.448 13.969 3.521 1.00 87.38 455 ALA A N 1
ATOM 3564 C CA . ALA A 1 455 ? -10.363 13.943 2.544 1.00 87.38 455 ALA A CA 1
ATOM 3565 C C . ALA A 1 455 ? -10.870 14.138 1.103 1.00 87.38 455 ALA A C 1
ATOM 3567 O O . ALA A 1 455 ? -10.271 14.897 0.341 1.00 87.38 455 ALA A O 1
ATOM 3568 N N . ARG A 1 456 ? -12.011 13.525 0.753 1.00 89.69 456 ARG A N 1
ATOM 3569 C CA . ARG A 1 456 ? -12.673 13.731 -0.546 1.00 89.69 456 ARG A CA 1
ATOM 3570 C C . ARG A 1 456 ? -13.176 15.163 -0.721 1.00 89.69 456 ARG A C 1
ATOM 3572 O O . ARG A 1 456 ? -12.950 15.757 -1.769 1.00 89.69 456 ARG A O 1
ATOM 3579 N N . SER A 1 457 ? -13.834 15.723 0.293 1.00 90.06 457 SER A N 1
ATOM 3580 C CA . SER A 1 457 ? -14.324 17.105 0.255 1.00 90.06 457 SER A CA 1
ATOM 3581 C C . SER A 1 457 ? -13.186 18.112 0.112 1.00 90.06 457 SER A C 1
ATOM 3583 O O . SER A 1 457 ? -13.329 19.080 -0.623 1.00 90.06 457 SER A O 1
ATOM 3585 N N . THR A 1 458 ? -12.052 17.869 0.768 1.00 89.12 458 THR A N 1
ATOM 3586 C CA . THR A 1 458 ? -10.859 18.717 0.690 1.00 89.12 458 THR A CA 1
ATOM 3587 C C . THR A 1 458 ? -10.264 18.758 -0.718 1.00 89.12 458 THR A C 1
ATOM 3589 O O . THR A 1 458 ? -9.944 19.838 -1.206 1.00 89.12 458 THR A O 1
ATOM 3592 N N . LEU A 1 459 ? -10.142 17.609 -1.390 1.00 90.75 459 LEU A N 1
ATOM 3593 C CA . LEU A 1 459 ? -9.667 17.573 -2.778 1.00 90.75 459 LEU A CA 1
ATOM 3594 C C . LEU A 1 459 ? -10.665 18.241 -3.726 1.00 90.75 459 LEU A C 1
ATOM 3596 O O . LEU A 1 459 ? -10.271 19.085 -4.524 1.00 90.75 459 LEU A O 1
ATOM 3600 N N . ARG A 1 460 ? -11.959 17.943 -3.568 1.00 92.19 460 ARG A N 1
ATOM 3601 C CA . ARG A 1 460 ? -13.015 18.546 -4.386 1.00 92.19 460 ARG A CA 1
ATOM 3602 C C . ARG A 1 460 ? -13.066 20.066 -4.247 1.00 92.19 460 ARG A C 1
ATOM 3604 O O . ARG A 1 460 ? -13.283 20.757 -5.231 1.00 92.19 460 ARG A O 1
ATOM 3611 N N . LEU A 1 461 ? -12.855 20.587 -3.038 1.00 91.75 461 LEU A N 1
ATOM 3612 C CA . LEU A 1 461 ? -12.782 22.026 -2.792 1.00 91.75 461 LEU A CA 1
ATOM 3613 C C . LEU A 1 461 ? -11.665 22.677 -3.619 1.00 91.75 461 LEU A C 1
ATOM 3615 O O . LEU A 1 461 ? -11.896 23.715 -4.228 1.00 91.75 461 LEU A O 1
ATOM 3619 N N . ALA A 1 462 ? -10.482 22.061 -3.657 1.00 92.12 462 ALA A N 1
ATOM 3620 C CA . ALA A 1 462 ? -9.354 22.558 -4.439 1.00 92.12 462 ALA A CA 1
ATOM 3621 C C . ALA A 1 462 ? -9.624 22.502 -5.951 1.00 92.12 462 ALA A C 1
ATOM 3623 O O . ALA A 1 462 ? -9.279 23.431 -6.671 1.00 92.12 462 ALA A O 1
ATOM 3624 N N . GLU A 1 463 ? -10.262 21.431 -6.427 1.00 93.38 463 GLU A N 1
ATOM 3625 C CA . GLU A 1 463 ? -10.639 21.270 -7.836 1.00 93.38 463 GLU A CA 1
ATOM 3626 C C . GLU A 1 463 ? -11.652 22.331 -8.266 1.00 93.38 463 GLU A C 1
ATOM 3628 O O . GLU A 1 463 ? -11.386 23.078 -9.202 1.00 93.38 463 GLU A O 1
ATOM 3633 N N . THR A 1 464 ? -12.751 22.475 -7.522 1.00 93.50 464 THR A N 1
ATOM 3634 C CA . THR A 1 464 ? -13.768 23.501 -7.786 1.00 93.50 464 THR A CA 1
ATOM 3635 C C . THR A 1 464 ? -13.179 24.911 -7.728 1.00 93.50 464 THR A C 1
ATOM 3637 O O . THR A 1 464 ? -13.488 25.735 -8.580 1.00 93.50 464 THR A O 1
ATOM 3640 N N . PHE A 1 465 ? -12.268 25.184 -6.789 1.00 93.38 465 PHE A N 1
ATOM 3641 C CA . PHE A 1 465 ? -11.574 26.471 -6.723 1.00 93.38 465 PHE A CA 1
ATOM 3642 C C . PHE A 1 465 ? -10.762 26.777 -7.997 1.00 93.38 465 PHE A C 1
ATOM 3644 O O . PHE A 1 465 ? -10.740 27.918 -8.461 1.00 93.38 465 PHE A O 1
ATOM 3651 N N . LEU A 1 466 ? -10.104 25.774 -8.589 1.00 93.38 466 LEU A N 1
ATOM 3652 C CA . LEU A 1 466 ? -9.360 25.945 -9.841 1.00 93.38 466 LEU A CA 1
ATOM 3653 C C . LEU A 1 466 ? -10.275 26.043 -11.065 1.00 93.38 466 LEU A C 1
ATOM 3655 O O . LEU A 1 466 ? -9.966 26.821 -11.966 1.00 93.38 466 LEU A O 1
ATOM 3659 N N . GLU A 1 467 ? -11.378 25.291 -11.091 1.00 93.25 467 GLU A N 1
ATOM 3660 C CA . GLU A 1 467 ? -12.412 25.362 -12.134 1.00 93.25 467 GLU A CA 1
ATOM 3661 C C . GLU A 1 467 ? -13.044 26.761 -12.181 1.00 93.25 467 GLU A C 1
ATOM 3663 O O . GLU A 1 467 ? -13.071 27.396 -13.236 1.00 93.25 467 GLU A O 1
ATOM 3668 N N . ASP A 1 468 ? -13.461 27.293 -11.029 1.00 91.19 468 ASP A N 1
ATOM 3669 C CA . ASP A 1 468 ? -14.039 28.638 -10.914 1.00 91.19 468 ASP A CA 1
ATOM 3670 C C . ASP A 1 468 ? -13.033 29.732 -11.321 1.00 91.19 468 ASP A C 1
ATOM 3672 O O . ASP A 1 468 ? -13.408 30.777 -11.857 1.00 91.19 468 ASP A O 1
ATOM 3676 N N . GLY A 1 469 ? -11.738 29.480 -11.099 1.00 89.19 469 GLY A N 1
ATOM 3677 C CA . GLY A 1 469 ? -10.633 30.343 -11.516 1.00 89.19 469 GLY A CA 1
ATOM 3678 C C . GLY A 1 469 ? -10.140 30.130 -12.955 1.00 89.19 469 GLY A C 1
ATOM 3679 O O . GLY A 1 469 ? -9.188 30.801 -13.359 1.00 89.19 469 GLY A O 1
ATOM 3680 N N . GLY A 1 470 ? -10.715 29.191 -13.718 1.00 90.12 470 GLY A N 1
ATOM 3681 C CA . GLY A 1 470 ? -10.295 28.849 -15.087 1.00 90.12 470 GLY A CA 1
ATOM 3682 C C . GLY A 1 470 ? -8.864 28.304 -15.208 1.00 90.12 470 GLY A C 1
ATOM 3683 O O . GLY A 1 470 ? -8.233 28.443 -16.257 1.00 90.12 470 GLY A O 1
ATOM 3684 N N . SER A 1 471 ? -8.316 27.745 -14.125 1.00 89.50 471 SER A N 1
ATOM 3685 C CA . SER A 1 471 ? -6.942 27.219 -14.037 1.00 89.50 471 SER A CA 1
ATOM 3686 C C . SER A 1 471 ? -6.878 25.684 -14.018 1.00 89.50 471 SER A C 1
ATOM 3688 O O . SER A 1 471 ? -5.794 25.102 -13.965 1.00 89.50 471 SER A O 1
ATOM 3690 N N . ASP A 1 472 ? -8.024 25.012 -14.117 1.00 91.31 472 ASP A N 1
ATOM 3691 C CA . ASP A 1 472 ? -8.166 23.557 -14.267 1.00 91.31 472 ASP A CA 1
ATOM 3692 C C . ASP A 1 472 ? -7.506 23.016 -15.553 1.00 91.31 472 ASP A C 1
ATOM 3694 O O . ASP A 1 472 ? -7.082 21.856 -15.608 1.00 91.31 472 ASP A O 1
ATOM 3698 N N . VAL A 1 473 ? -7.333 23.875 -16.565 1.00 90.00 473 VAL A N 1
ATOM 3699 C CA . VAL A 1 473 ? -6.645 23.564 -17.830 1.00 90.00 473 VAL A CA 1
ATOM 3700 C C . VAL A 1 473 ? -5.237 23.008 -17.598 1.00 90.00 473 VAL A C 1
ATOM 3702 O O . VAL A 1 473 ? -4.820 22.101 -18.316 1.00 90.00 473 VAL A O 1
ATOM 3705 N N . ILE A 1 474 ? -4.513 23.496 -16.581 1.00 86.31 474 ILE A N 1
ATOM 3706 C CA . ILE A 1 474 ? -3.157 23.019 -16.249 1.00 86.31 474 ILE A CA 1
ATOM 3707 C C . ILE A 1 474 ? -3.193 21.530 -15.906 1.00 86.31 474 ILE A C 1
ATOM 3709 O O . ILE A 1 474 ? -2.389 20.736 -16.395 1.00 86.31 474 ILE A O 1
ATOM 3713 N N . VAL A 1 475 ? -4.154 21.145 -15.072 1.00 86.69 475 VAL A N 1
ATOM 3714 C CA . VAL A 1 475 ? -4.290 19.777 -14.583 1.00 86.69 475 VAL A CA 1
ATOM 3715 C C . VAL A 1 475 ? -4.779 18.857 -15.700 1.00 86.69 475 VAL A C 1
ATOM 3717 O O . VAL A 1 475 ? -4.219 17.779 -15.896 1.00 86.69 475 VAL A O 1
ATOM 3720 N N . THR A 1 476 ? -5.760 19.320 -16.476 1.00 90.44 476 THR A N 1
ATOM 3721 C CA . THR A 1 476 ? -6.298 18.602 -17.639 1.00 90.44 476 THR A CA 1
ATOM 3722 C C . THR A 1 476 ? -5.225 18.357 -18.702 1.00 90.44 476 THR A C 1
ATOM 3724 O O . THR A 1 476 ? -5.178 17.285 -19.302 1.00 90.44 476 THR A O 1
ATOM 3727 N N . TYR A 1 477 ? -4.324 19.321 -18.915 1.00 91.44 477 TYR A N 1
ATOM 3728 C CA . TYR A 1 477 ? -3.204 19.180 -19.845 1.00 91.44 477 TYR A CA 1
ATOM 3729 C C . TYR A 1 477 ? -2.186 18.130 -19.380 1.00 91.44 477 TYR A C 1
ATOM 3731 O O . TYR A 1 477 ? -1.672 17.365 -20.194 1.00 91.44 477 TYR A O 1
ATOM 3739 N N . LEU A 1 478 ? -1.893 18.063 -18.079 1.00 90.31 478 LEU A N 1
ATOM 3740 C CA . LEU A 1 478 ? -0.874 17.160 -17.535 1.00 90.31 478 LEU A CA 1
ATOM 3741 C C . LEU A 1 478 ? -1.311 15.692 -17.493 1.00 90.31 478 LEU A C 1
ATOM 3743 O O . LEU A 1 478 ? -0.470 14.805 -17.633 1.00 90.31 478 LEU A O 1
ATOM 3747 N N . GLU A 1 479 ? -2.598 15.418 -17.299 1.00 90.62 479 GLU A N 1
ATOM 3748 C CA . GLU A 1 479 ? -3.092 14.072 -16.997 1.00 90.62 479 GLU A CA 1
ATOM 3749 C C . GLU A 1 479 ? -2.762 13.004 -18.066 1.00 90.62 479 GLU A C 1
ATOM 3751 O O . GLU A 1 479 ? -2.245 11.943 -17.693 1.00 90.62 479 GLU A O 1
ATOM 3756 N N . PRO A 1 480 ? -2.944 13.240 -19.382 1.00 90.38 480 PRO A N 1
ATOM 3757 C CA . PRO A 1 480 ? -2.570 12.257 -20.402 1.00 90.38 480 PRO A CA 1
ATOM 3758 C C . PRO A 1 480 ? -1.063 11.969 -20.424 1.00 90.38 480 PRO A C 1
ATOM 3760 O O . PRO A 1 480 ? -0.642 10.818 -20.560 1.00 90.38 480 PRO A O 1
ATOM 3763 N N . HIS A 1 481 ? -0.239 13.008 -20.254 1.00 92.62 481 HIS A N 1
ATOM 3764 C CA . HIS A 1 481 ? 1.217 12.877 -20.222 1.00 92.62 481 HIS A CA 1
ATOM 3765 C C . HIS A 1 481 ? 1.694 12.142 -18.972 1.00 92.62 481 HIS A C 1
ATOM 3767 O O . HIS A 1 481 ? 2.636 11.350 -19.043 1.00 92.62 481 HIS A O 1
ATOM 3773 N N . LEU A 1 482 ? 1.041 12.382 -17.837 1.00 93.00 482 LEU A N 1
ATOM 3774 C CA . LEU A 1 482 ? 1.340 11.724 -16.577 1.00 93.00 482 LEU A CA 1
ATOM 3775 C C . LEU A 1 482 ? 1.133 10.214 -16.692 1.00 93.00 482 LEU A C 1
ATOM 3777 O O . LEU A 1 482 ? 2.066 9.459 -16.429 1.00 93.00 482 LEU A O 1
ATOM 3781 N N . ARG A 1 483 ? -0.034 9.775 -17.177 1.00 91.94 483 ARG A N 1
ATOM 3782 C CA . ARG A 1 483 ? -0.340 8.344 -17.341 1.00 91.94 483 ARG A CA 1
ATOM 3783 C C . ARG A 1 483 ? 0.658 7.643 -18.261 1.00 91.94 483 ARG A C 1
ATOM 3785 O O . ARG A 1 483 ? 1.167 6.583 -17.909 1.00 91.94 483 ARG A O 1
ATOM 3792 N N . ALA A 1 484 ? 1.001 8.254 -19.397 1.00 93.62 484 ALA A N 1
ATOM 3793 C CA . ALA A 1 484 ? 1.975 7.685 -20.329 1.00 93.62 484 ALA A CA 1
ATOM 3794 C C . ALA A 1 484 ? 3.382 7.551 -19.712 1.00 93.62 484 ALA A C 1
ATOM 3796 O O . ALA A 1 484 ? 4.040 6.524 -19.882 1.00 93.62 484 ALA A O 1
ATOM 3797 N N . ASN A 1 485 ? 3.843 8.564 -18.968 1.00 95.56 485 ASN A N 1
ATOM 3798 C CA . ASN A 1 485 ? 5.152 8.521 -18.314 1.00 95.56 485 ASN A CA 1
ATOM 3799 C C . ASN A 1 485 ? 5.196 7.527 -17.151 1.00 95.56 485 ASN A C 1
ATOM 3801 O O . ASN A 1 485 ? 6.164 6.779 -17.039 1.00 95.56 485 ASN A O 1
ATOM 3805 N N . VAL A 1 486 ? 4.155 7.492 -16.316 1.00 95.44 486 VAL A N 1
ATOM 3806 C CA . VAL A 1 486 ? 4.028 6.521 -15.219 1.00 95.44 486 VAL A CA 1
ATOM 3807 C C . VAL A 1 486 ? 4.026 5.102 -15.771 1.00 95.44 486 VAL A C 1
ATOM 3809 O O . VAL A 1 486 ? 4.783 4.262 -15.286 1.00 95.44 486 VAL A O 1
ATOM 3812 N N . ARG A 1 487 ? 3.244 4.849 -16.831 1.00 95.25 487 ARG A N 1
ATOM 3813 C CA . ARG A 1 487 ? 3.229 3.554 -17.517 1.00 95.25 487 ARG A CA 1
ATOM 3814 C C . ARG A 1 487 ? 4.632 3.147 -17.946 1.00 95.25 487 ARG A C 1
ATOM 3816 O O . ARG A 1 487 ? 5.038 2.033 -17.651 1.00 95.25 487 ARG A O 1
ATOM 3823 N N . ARG A 1 488 ? 5.375 4.044 -18.603 1.00 96.00 488 ARG A N 1
ATOM 3824 C CA . ARG A 1 488 ? 6.747 3.775 -19.056 1.00 96.00 488 ARG A CA 1
ATOM 3825 C C . ARG A 1 488 ? 7.672 3.381 -17.899 1.00 96.00 488 ARG A C 1
ATOM 3827 O O . ARG A 1 488 ? 8.279 2.325 -17.977 1.00 96.00 488 ARG A O 1
ATOM 3834 N N . ILE A 1 489 ? 7.712 4.166 -16.819 1.00 95.75 489 ILE A N 1
ATOM 3835 C CA . ILE A 1 489 ? 8.587 3.905 -15.656 1.00 95.75 489 ILE A CA 1
ATOM 3836 C C . ILE A 1 489 ? 8.337 2.504 -15.070 1.00 95.75 489 ILE A C 1
ATOM 3838 O O . ILE A 1 489 ? 9.274 1.752 -14.793 1.00 95.75 489 ILE A O 1
ATOM 3842 N N . HIS A 1 490 ? 7.067 2.130 -14.893 1.00 97.44 490 HIS A N 1
ATOM 3843 C CA . HIS A 1 490 ? 6.716 0.812 -14.352 1.00 97.44 490 HIS A CA 1
ATOM 3844 C C . HIS A 1 490 ? 6.918 -0.313 -15.365 1.00 97.44 490 HIS A C 1
ATOM 3846 O O . HIS A 1 490 ? 7.311 -1.414 -14.979 1.00 97.44 490 HIS A O 1
ATOM 3852 N N . LEU A 1 491 ? 6.694 -0.047 -16.652 1.00 97.12 491 LEU A N 1
ATOM 3853 C CA . LEU A 1 491 ? 6.905 -1.026 -17.711 1.00 97.12 491 LEU A CA 1
ATOM 3854 C C . LEU A 1 491 ? 8.382 -1.398 -17.822 1.00 97.12 491 LEU A C 1
ATOM 3856 O O . LEU A 1 491 ? 8.685 -2.585 -17.850 1.00 97.12 491 LEU A O 1
ATOM 3860 N N . ASP A 1 492 ? 9.281 -0.413 -17.763 1.00 96.81 492 ASP A N 1
ATOM 3861 C CA . ASP A 1 492 ? 10.730 -0.632 -17.780 1.00 96.81 492 ASP A CA 1
ATOM 3862 C C . ASP A 1 492 ? 11.155 -1.589 -16.650 1.00 96.81 492 ASP A C 1
ATOM 3864 O O . ASP A 1 492 ? 11.930 -2.523 -16.867 1.00 96.81 492 ASP A O 1
ATOM 3868 N N . SER A 1 493 ? 10.569 -1.438 -15.454 1.00 97.00 493 SER A N 1
ATOM 3869 C CA . SER A 1 493 ? 10.770 -2.380 -14.342 1.00 97.00 493 SER A CA 1
ATOM 3870 C C . SER A 1 493 ? 10.175 -3.760 -14.627 1.00 97.00 493 SER A C 1
ATOM 3872 O O . SER A 1 493 ? 10.831 -4.779 -14.405 1.00 97.00 493 SER A O 1
ATOM 3874 N N . ALA A 1 494 ? 8.935 -3.813 -15.119 1.00 97.31 494 ALA A N 1
ATOM 3875 C CA . ALA A 1 494 ? 8.216 -5.055 -15.391 1.00 97.31 494 ALA A CA 1
ATOM 3876 C C . ALA A 1 494 ? 8.929 -5.925 -16.438 1.00 97.31 494 ALA A C 1
ATOM 3878 O O . ALA A 1 494 ? 8.986 -7.152 -16.305 1.00 97.31 494 ALA A O 1
ATOM 3879 N N . THR A 1 495 ? 9.529 -5.298 -17.450 1.00 97.50 495 THR A N 1
ATOM 3880 C CA . THR A 1 495 ? 10.177 -5.968 -18.582 1.00 97.50 495 THR A CA 1
ATOM 3881 C C . THR A 1 495 ? 11.701 -5.979 -18.500 1.00 97.50 495 THR A C 1
ATOM 3883 O O . THR A 1 495 ? 12.347 -6.346 -19.472 1.00 97.50 495 THR A O 1
ATOM 3886 N N . ASN A 1 496 ? 12.306 -5.673 -17.349 1.00 95.69 496 ASN A N 1
ATOM 3887 C CA . ASN A 1 496 ? 13.766 -5.544 -17.200 1.00 95.69 496 ASN A CA 1
ATOM 3888 C C . ASN A 1 496 ? 14.615 -6.806 -17.492 1.00 95.69 496 ASN A C 1
ATOM 3890 O O . ASN A 1 496 ? 15.840 -6.737 -17.471 1.00 95.69 496 ASN A O 1
ATOM 3894 N N . ALA A 1 497 ? 13.994 -7.963 -17.735 1.00 95.19 497 ALA A N 1
ATOM 3895 C CA . ALA A 1 497 ? 14.685 -9.183 -18.168 1.00 95.19 497 ALA A CA 1
ATOM 3896 C C . ALA A 1 497 ? 14.219 -9.687 -19.540 1.00 95.19 497 ALA A C 1
ATOM 3898 O O . ALA A 1 497 ? 14.518 -10.821 -19.913 1.00 95.19 497 ALA A O 1
ATOM 3899 N N . VAL A 1 498 ? 13.436 -8.879 -20.250 1.00 97.44 498 VAL A N 1
ATOM 3900 C CA . VAL A 1 498 ? 13.067 -9.110 -21.644 1.00 97.44 498 VAL A CA 1
ATOM 3901 C C . VAL A 1 498 ? 14.212 -8.600 -22.506 1.00 97.44 498 VAL A C 1
ATOM 3903 O O . VAL A 1 498 ? 14.753 -7.531 -22.241 1.00 97.44 498 VAL A O 1
ATOM 3906 N N . ALA A 1 499 ? 14.600 -9.368 -23.519 1.00 96.94 499 ALA A N 1
ATOM 3907 C CA . ALA A 1 499 ? 15.609 -8.924 -24.472 1.00 96.94 499 ALA A CA 1
ATOM 3908 C C . ALA A 1 499 ? 15.070 -7.776 -25.346 1.00 96.94 499 ALA A C 1
ATOM 3910 O O . ALA 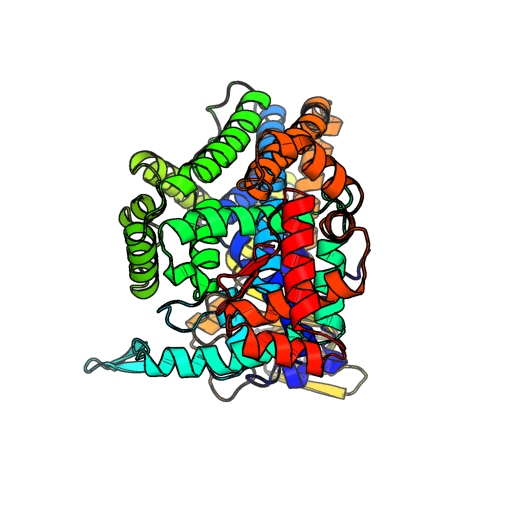A 1 499 ? 13.889 -7.769 -25.701 1.00 96.94 499 ALA A O 1
ATOM 3911 N N . ASP A 1 500 ? 15.934 -6.829 -25.722 1.00 97.00 500 ASP A N 1
ATOM 3912 C CA . ASP A 1 500 ? 15.548 -5.626 -26.479 1.00 97.00 500 ASP A CA 1
ATOM 3913 C C . ASP A 1 500 ? 14.809 -5.946 -27.792 1.00 97.00 500 ASP A C 1
ATOM 3915 O O . ASP A 1 500 ? 13.886 -5.232 -28.186 1.00 97.00 500 ASP A O 1
ATOM 3919 N N . ASP A 1 501 ? 15.175 -7.042 -28.463 1.00 97.19 501 ASP A N 1
ATOM 3920 C CA . ASP A 1 501 ? 14.559 -7.500 -29.712 1.00 97.19 501 ASP A CA 1
ATOM 3921 C C . ASP A 1 501 ? 13.163 -8.123 -29.521 1.00 97.19 501 ASP A C 1
ATOM 3923 O O . ASP A 1 501 ? 12.362 -8.131 -30.459 1.00 97.19 501 ASP A O 1
ATOM 3927 N N . ALA A 1 502 ? 12.839 -8.583 -28.309 1.00 97.25 502 ALA A N 1
ATOM 3928 C CA . ALA A 1 502 ? 11.534 -9.129 -27.935 1.00 97.25 502 ALA A CA 1
ATOM 3929 C C . ALA A 1 502 ? 10.612 -8.102 -27.250 1.00 97.25 502 ALA A C 1
ATOM 3931 O O . ALA A 1 502 ? 9.400 -8.323 -27.179 1.00 97.25 502 ALA A O 1
ATOM 3932 N N . LEU A 1 503 ? 11.151 -6.974 -26.768 1.00 97.00 503 LEU A N 1
ATOM 3933 C CA . LEU A 1 503 ? 10.443 -6.024 -25.903 1.00 97.00 503 LEU A CA 1
ATOM 3934 C C . LEU A 1 503 ? 9.107 -5.548 -26.488 1.00 97.00 503 LEU A C 1
ATOM 3936 O O . LEU A 1 503 ? 8.068 -5.687 -25.845 1.00 97.00 503 LEU A O 1
ATOM 3940 N N . ASN A 1 504 ? 9.105 -5.056 -27.729 1.00 97.44 504 ASN A N 1
ATOM 3941 C CA . ASN A 1 504 ? 7.888 -4.546 -28.372 1.00 97.44 504 ASN A CA 1
ATOM 3942 C C . ASN A 1 504 ? 6.789 -5.614 -28.486 1.00 97.44 504 ASN A C 1
ATOM 3944 O O . ASN A 1 504 ? 5.609 -5.316 -28.300 1.00 97.44 504 ASN A O 1
ATOM 3948 N N . TRP A 1 505 ? 7.172 -6.859 -28.783 1.00 97.56 505 TRP A N 1
ATOM 3949 C CA . TRP A 1 505 ? 6.233 -7.974 -28.885 1.00 97.56 505 TRP A CA 1
ATOM 3950 C C . TRP A 1 505 ? 5.669 -8.359 -27.514 1.00 97.56 505 TRP A C 1
ATOM 3952 O O . TRP A 1 505 ? 4.458 -8.550 -27.384 1.00 97.56 505 TRP A O 1
ATOM 3962 N N . VAL A 1 506 ? 6.521 -8.426 -26.483 1.00 98.00 506 VAL A N 1
ATOM 3963 C CA . VAL A 1 506 ? 6.097 -8.753 -25.113 1.00 98.00 506 VAL A CA 1
ATOM 3964 C C . VAL A 1 506 ? 5.117 -7.712 -24.594 1.00 98.00 506 VAL A C 1
ATOM 3966 O O . VAL A 1 506 ? 4.062 -8.082 -24.090 1.00 98.00 506 VAL A O 1
ATOM 3969 N N . VAL A 1 507 ? 5.426 -6.423 -24.758 1.00 97.56 507 VAL A N 1
ATOM 3970 C CA . VAL A 1 507 ? 4.548 -5.328 -24.323 1.00 97.56 507 VAL A CA 1
ATOM 3971 C C . VAL A 1 507 ? 3.185 -5.427 -25.007 1.00 97.56 507 VAL A C 1
ATOM 3973 O O . VAL A 1 507 ? 2.171 -5.460 -24.319 1.00 97.56 507 VAL A O 1
ATOM 3976 N N . ALA A 1 508 ? 3.154 -5.585 -26.335 1.00 97.38 508 ALA A N 1
ATOM 3977 C CA . ALA A 1 508 ? 1.900 -5.731 -27.074 1.00 97.38 508 ALA A CA 1
ATOM 3978 C C . ALA A 1 508 ? 1.091 -6.970 -26.638 1.00 97.38 508 ALA A C 1
ATOM 3980 O O . ALA A 1 508 ? -0.139 -6.938 -26.605 1.00 97.38 508 ALA A O 1
ATOM 3981 N N . THR A 1 509 ? 1.770 -8.062 -26.280 1.00 97.62 509 THR A N 1
ATOM 3982 C CA . THR A 1 509 ? 1.127 -9.292 -25.792 1.00 97.62 509 THR A CA 1
ATOM 3983 C C . THR A 1 509 ? 0.550 -9.101 -24.386 1.00 97.62 509 THR A C 1
ATOM 3985 O O . THR A 1 509 ? -0.591 -9.491 -24.130 1.00 97.62 509 THR A O 1
ATOM 3988 N N . LEU A 1 510 ? 1.297 -8.447 -23.491 1.00 97.12 510 LEU A N 1
ATOM 3989 C CA . LEU A 1 510 ? 0.836 -8.080 -22.151 1.00 97.12 510 LEU A CA 1
ATOM 3990 C C . LEU A 1 510 ? -0.339 -7.093 -22.199 1.00 97.12 510 LEU A C 1
ATOM 3992 O O . LEU A 1 510 ? -1.257 -7.215 -21.392 1.00 97.12 510 LEU A O 1
ATOM 3996 N N . ASP A 1 511 ? -0.353 -6.154 -23.148 1.00 96.06 511 ASP A N 1
ATOM 3997 C CA . ASP A 1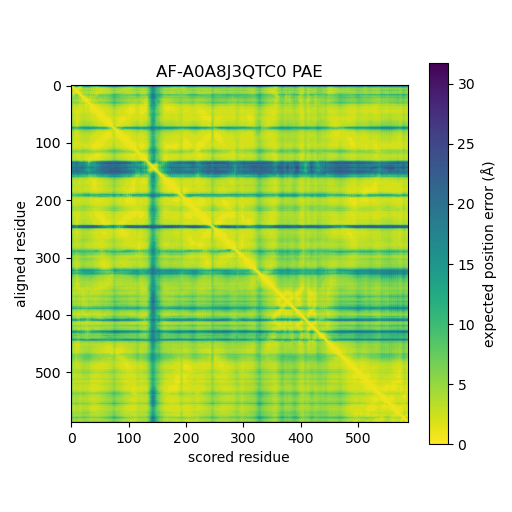 511 ? -1.488 -5.251 -23.386 1.00 96.06 511 ASP A CA 1
ATOM 3998 C C . ASP A 1 511 ? -2.746 -6.027 -23.805 1.00 96.06 511 ASP A C 1
ATOM 4000 O O . ASP A 1 511 ? -3.842 -5.753 -23.315 1.00 96.06 511 ASP A O 1
ATOM 4004 N N . ALA A 1 512 ? -2.592 -7.028 -24.678 1.00 95.88 512 ALA A N 1
ATOM 4005 C CA . ALA A 1 512 ? -3.711 -7.782 -25.238 1.00 95.88 512 ALA A CA 1
ATOM 4006 C C . ALA A 1 512 ? -4.411 -8.715 -24.231 1.00 95.88 512 ALA A C 1
ATOM 4008 O O . ALA A 1 512 ? -5.612 -8.956 -24.356 1.00 95.88 512 ALA A O 1
ATOM 4009 N N . GLY A 1 513 ? -3.686 -9.266 -23.255 1.00 95.69 513 GLY A N 1
ATOM 4010 C CA . GLY A 1 513 ? -4.268 -10.212 -22.294 1.00 95.69 513 GLY A CA 1
ATOM 4011 C C . GLY A 1 513 ? -3.323 -10.669 -21.187 1.00 95.69 513 GLY A C 1
ATOM 4012 O O . GLY A 1 513 ? -3.409 -11.815 -20.741 1.00 95.69 513 GLY A O 1
ATOM 4013 N N . GLY A 1 514 ? -2.386 -9.808 -20.789 1.00 96.69 514 GLY A N 1
ATOM 4014 C CA . GLY A 1 514 ? -1.453 -10.073 -19.701 1.00 96.69 514 GLY A CA 1
ATOM 4015 C C . GLY A 1 514 ? -0.548 -11.281 -19.946 1.00 96.69 514 GLY A C 1
ATOM 4016 O O . GLY A 1 514 ? -0.203 -11.634 -21.075 1.00 96.69 514 GLY A O 1
ATOM 4017 N N . VAL A 1 515 ? -0.165 -11.945 -18.859 1.00 97.88 515 VAL A N 1
ATOM 4018 C CA . VAL A 1 515 ? 0.642 -13.174 -18.886 1.00 97.88 515 VAL A CA 1
ATOM 4019 C C . VAL A 1 515 ? -0.134 -14.337 -19.511 1.00 97.88 515 VAL A C 1
ATOM 4021 O O . VAL A 1 515 ? 0.462 -15.201 -20.151 1.00 97.88 515 VAL A O 1
ATOM 4024 N N . TYR A 1 516 ? -1.466 -14.345 -19.407 1.00 98.19 516 TYR A N 1
ATOM 4025 C CA . TYR A 1 516 ? -2.298 -15.368 -20.044 1.00 98.19 516 TYR A CA 1
ATOM 4026 C C . TYR A 1 516 ? -2.162 -15.368 -21.575 1.00 98.19 516 TYR A C 1
ATOM 4028 O O . TYR A 1 516 ? -2.114 -16.434 -22.190 1.00 98.19 516 TYR A O 1
ATOM 4036 N N . ALA A 1 517 ? -2.008 -14.193 -22.195 1.00 97.81 517 ALA A N 1
ATOM 4037 C CA . ALA A 1 517 ? -1.719 -14.093 -23.625 1.00 97.81 517 ALA A CA 1
ATOM 4038 C C . ALA A 1 517 ? -0.338 -14.673 -23.992 1.00 97.81 517 ALA A C 1
ATOM 4040 O O . ALA A 1 517 ? -0.219 -15.354 -25.009 1.00 97.81 517 ALA A O 1
ATOM 4041 N N . ILE A 1 518 ? 0.684 -14.489 -23.144 1.00 98.06 518 ILE A N 1
ATOM 4042 C CA . ILE A 1 518 ? 2.026 -15.084 -23.331 1.00 98.06 518 ILE A CA 1
ATOM 4043 C C . ILE A 1 518 ? 1.961 -16.616 -23.278 1.00 98.06 518 ILE A C 1
ATOM 4045 O O . ILE A 1 518 ? 2.656 -17.302 -24.025 1.00 98.06 518 ILE A O 1
ATOM 4049 N N . LEU A 1 519 ? 1.078 -17.156 -22.438 1.00 98.25 519 LEU A N 1
ATOM 4050 C CA . LEU A 1 519 ? 0.792 -18.588 -22.339 1.00 98.25 519 LEU A CA 1
ATOM 4051 C C . LEU A 1 519 ? -0.059 -19.127 -23.503 1.00 98.25 519 LEU A C 1
ATOM 4053 O O . LEU A 1 519 ? -0.518 -20.264 -23.445 1.00 98.25 519 LEU A O 1
ATOM 4057 N N . GLY A 1 520 ? -0.315 -18.328 -24.544 1.00 97.81 520 GLY A N 1
ATOM 4058 C CA . GLY A 1 520 ? -1.167 -18.727 -25.664 1.00 97.81 520 GLY A CA 1
ATOM 4059 C C . GLY A 1 520 ? -2.625 -18.950 -25.260 1.00 97.81 520 GLY A C 1
ATOM 4060 O O . GLY A 1 520 ? -3.325 -19.717 -25.914 1.00 97.81 520 GLY A O 1
ATOM 4061 N N . GLN A 1 521 ? -3.070 -18.306 -24.177 1.00 97.88 521 GLN A N 1
ATOM 4062 C CA . GLN A 1 521 ? -4.393 -18.487 -23.579 1.00 97.88 521 GLN A CA 1
ATOM 4063 C C . GLN A 1 521 ? -4.668 -19.933 -23.116 1.00 97.88 521 GLN A C 1
ATOM 4065 O O . GLN A 1 521 ? -5.819 -20.364 -23.018 1.00 97.88 521 GLN A O 1
ATOM 4070 N N . ASP A 1 522 ? -3.621 -20.682 -22.765 1.00 98.19 522 ASP A N 1
ATOM 4071 C CA . ASP A 1 522 ? -3.746 -22.007 -22.161 1.00 98.19 522 ASP A CA 1
ATOM 4072 C C . ASP A 1 522 ? -4.093 -21.894 -20.666 1.00 98.19 522 ASP A C 1
ATOM 4074 O O . ASP A 1 522 ? -3.325 -21.355 -19.858 1.00 98.19 522 ASP A O 1
ATOM 4078 N N . ARG A 1 523 ? -5.300 -22.350 -20.302 1.00 97.81 523 ARG A N 1
ATOM 4079 C CA . ARG A 1 523 ? -5.815 -22.242 -18.932 1.00 97.81 523 ARG A CA 1
ATOM 4080 C C . ARG A 1 523 ? -5.040 -23.126 -17.957 1.00 97.81 523 ARG A C 1
ATOM 4082 O O . ARG A 1 523 ? -4.793 -22.683 -16.837 1.00 97.81 523 ARG A O 1
ATOM 4089 N N . ASP A 1 524 ? -4.624 -24.312 -18.388 1.00 98.06 524 ASP A N 1
ATOM 4090 C CA . ASP A 1 524 ? -3.903 -25.262 -17.542 1.00 98.06 524 ASP A CA 1
ATOM 4091 C C . ASP A 1 524 ? -2.522 -24.699 -17.198 1.00 98.06 524 ASP A C 1
ATOM 4093 O O . ASP A 1 524 ? -2.101 -24.732 -16.041 1.00 98.06 524 ASP A O 1
ATOM 4097 N N . LEU A 1 525 ? -1.838 -24.086 -18.171 1.00 98.44 525 LEU A N 1
ATOM 4098 C CA . LEU A 1 525 ? -0.567 -23.407 -17.907 1.00 98.44 525 LEU A CA 1
ATOM 4099 C C . LEU A 1 525 ? -0.737 -22.215 -16.956 1.00 98.44 525 LEU A C 1
ATOM 4101 O O . LEU A 1 525 ? 0.102 -22.017 -16.077 1.00 98.44 525 LEU A O 1
ATOM 4105 N N . LEU A 1 526 ? -1.811 -21.430 -17.091 1.00 98.56 526 LEU A N 1
ATOM 4106 C CA . LEU A 1 526 ? -2.065 -20.304 -16.189 1.00 98.56 526 LEU A CA 1
ATOM 4107 C C . LEU A 1 526 ? -2.290 -20.778 -14.749 1.00 98.56 526 LEU A C 1
ATOM 4109 O O . LEU A 1 526 ? -1.667 -20.251 -13.826 1.00 98.56 526 LEU A O 1
ATOM 4113 N N . ASP A 1 527 ? -3.148 -21.779 -14.558 1.00 98.31 527 ASP A N 1
ATOM 4114 C CA . ASP A 1 527 ? -3.448 -22.321 -13.232 1.00 98.31 527 ASP A CA 1
ATOM 4115 C C . ASP A 1 527 ? -2.210 -22.993 -12.617 1.00 98.31 527 ASP A C 1
ATOM 4117 O O . ASP A 1 527 ? -1.895 -22.762 -11.445 1.00 98.31 527 ASP A O 1
ATOM 4121 N N . ALA A 1 528 ? -1.423 -23.721 -13.416 1.00 98.31 528 ALA A N 1
ATOM 4122 C CA . ALA A 1 528 ? -0.150 -24.277 -12.970 1.00 98.31 528 ALA A CA 1
ATOM 4123 C C . ALA A 1 528 ? 0.837 -23.184 -12.538 1.00 98.31 528 ALA A C 1
ATOM 4125 O O . ALA A 1 528 ? 1.446 -23.289 -11.474 1.00 98.31 528 ALA A O 1
ATOM 4126 N N . LEU A 1 529 ? 0.974 -22.105 -13.314 1.00 98.50 529 LEU A N 1
ATOM 4127 C CA . LEU A 1 529 ? 1.842 -20.977 -12.973 1.00 98.50 529 LEU A CA 1
ATOM 4128 C C . LEU A 1 529 ? 1.430 -20.318 -11.647 1.00 98.50 529 LEU A C 1
ATOM 4130 O O . LEU A 1 529 ? 2.289 -19.980 -10.829 1.00 98.50 529 LEU A O 1
ATOM 4134 N N . VAL A 1 530 ? 0.124 -20.178 -11.406 1.00 98.12 530 VAL A N 1
ATOM 4135 C CA . VAL A 1 530 ? -0.429 -19.668 -10.144 1.00 98.12 530 VAL A CA 1
ATOM 4136 C C . VAL A 1 530 ? -0.058 -20.574 -8.966 1.00 98.12 530 VAL A C 1
ATOM 4138 O O . VAL A 1 530 ? 0.451 -20.074 -7.957 1.00 98.12 530 VAL A O 1
ATOM 4141 N N . ILE A 1 531 ? -0.247 -21.891 -9.103 1.00 97.88 531 ILE A N 1
ATOM 4142 C CA . ILE A 1 531 ? 0.092 -22.882 -8.068 1.00 97.88 531 ILE A CA 1
ATOM 4143 C C . ILE A 1 531 ? 1.593 -22.859 -7.769 1.00 97.88 531 ILE A C 1
ATOM 4145 O O . ILE A 1 531 ? 1.998 -22.762 -6.607 1.00 97.88 531 ILE A O 1
ATOM 4149 N N . LEU A 1 532 ? 2.430 -22.888 -8.810 1.00 97.50 532 LEU A N 1
ATOM 4150 C CA . LEU A 1 532 ? 3.883 -22.820 -8.666 1.00 97.50 532 LEU A CA 1
ATOM 4151 C C . LEU A 1 532 ? 4.306 -21.525 -7.968 1.00 97.50 532 LEU A C 1
ATOM 4153 O O . LEU A 1 532 ? 5.136 -21.569 -7.063 1.00 97.50 532 LEU A O 1
ATOM 4157 N N . GLY A 1 533 ? 3.711 -20.385 -8.329 1.00 95.12 533 GLY A N 1
ATOM 4158 C CA . GLY A 1 533 ? 4.001 -19.094 -7.705 1.00 95.12 533 GLY A CA 1
ATOM 4159 C C . GLY A 1 533 ? 3.643 -19.041 -6.216 1.00 95.12 533 GLY A C 1
ATOM 4160 O O . GLY A 1 533 ? 4.355 -18.408 -5.445 1.00 95.12 533 GLY A O 1
ATOM 4161 N N . ALA A 1 534 ? 2.583 -19.732 -5.787 1.00 94.44 534 ALA A N 1
ATOM 4162 C CA . ALA A 1 534 ? 2.209 -19.822 -4.373 1.00 94.44 534 ALA A CA 1
ATOM 4163 C C . ALA A 1 534 ? 3.154 -20.720 -3.549 1.00 94.44 534 ALA A C 1
ATOM 4165 O O . ALA A 1 534 ? 3.249 -20.575 -2.327 1.00 94.44 534 ALA A O 1
ATOM 4166 N N . MET A 1 535 ? 3.834 -21.658 -4.211 1.00 93.69 535 MET A N 1
ATOM 4167 C CA . MET A 1 535 ? 4.598 -22.736 -3.585 1.00 93.69 535 MET A CA 1
ATOM 4168 C C . MET A 1 535 ? 6.109 -22.513 -3.595 1.00 93.69 535 MET A C 1
ATOM 4170 O O . MET A 1 535 ? 6.765 -22.649 -2.554 1.00 93.69 535 MET A O 1
ATOM 4174 N N . ALA A 1 536 ? 6.657 -22.166 -4.760 1.00 91.38 536 ALA A N 1
ATOM 4175 C CA . ALA A 1 536 ? 8.090 -22.092 -5.021 1.00 91.38 536 ALA A CA 1
ATOM 4176 C C . ALA A 1 536 ? 8.862 -21.172 -4.057 1.00 91.38 536 ALA A C 1
ATOM 4178 O O . ALA A 1 536 ? 9.959 -21.566 -3.660 1.00 91.38 536 ALA A O 1
ATOM 4179 N N . PRO A 1 537 ? 8.317 -20.028 -3.583 1.00 86.00 537 PRO A N 1
ATOM 4180 C CA . PRO A 1 537 ? 9.010 -19.197 -2.594 1.00 86.00 537 PRO A CA 1
ATOM 4181 C C . PRO A 1 537 ? 9.316 -19.916 -1.267 1.00 86.00 537 PRO A C 1
ATOM 4183 O O . PRO A 1 537 ? 10.262 -19.556 -0.574 1.00 86.00 537 PRO A O 1
ATOM 4186 N N . THR A 1 538 ? 8.534 -20.942 -0.904 1.00 85.69 538 THR A N 1
ATOM 4187 C CA . THR A 1 538 ? 8.757 -21.742 0.319 1.00 85.69 538 THR A CA 1
ATOM 4188 C C . THR A 1 538 ? 9.428 -23.086 0.053 1.00 85.69 538 THR A C 1
ATOM 4190 O O . THR A 1 538 ? 10.152 -23.597 0.905 1.00 85.69 538 THR A O 1
ATOM 4193 N N . MET A 1 539 ? 9.147 -23.694 -1.101 1.00 91.31 539 MET A N 1
ATOM 4194 C CA . MET A 1 539 ? 9.574 -25.045 -1.459 1.00 91.31 539 MET A CA 1
ATOM 4195 C C . MET A 1 539 ? 9.911 -25.081 -2.958 1.00 91.31 539 MET A C 1
ATOM 4197 O O . MET A 1 539 ? 9.093 -25.551 -3.749 1.00 91.31 539 MET A O 1
ATOM 4201 N N . PRO A 1 540 ? 11.093 -24.586 -3.372 1.00 92.56 540 PRO A N 1
ATOM 4202 C CA . PRO A 1 540 ? 11.438 -24.434 -4.787 1.00 92.56 540 PRO A CA 1
ATOM 4203 C C . PRO A 1 540 ? 11.770 -25.761 -5.483 1.00 92.56 540 PRO A C 1
ATOM 4205 O O . PRO A 1 540 ? 12.013 -25.781 -6.683 1.00 92.56 540 PRO A O 1
ATOM 4208 N N . TYR A 1 541 ? 11.799 -26.884 -4.765 1.00 96.12 541 TYR A N 1
ATOM 4209 C CA . TYR A 1 541 ? 12.206 -28.171 -5.321 1.00 96.12 541 TYR A CA 1
ATOM 4210 C C . TYR A 1 541 ? 11.193 -28.700 -6.337 1.00 96.12 541 TYR A C 1
ATOM 4212 O O . TYR A 1 541 ? 10.023 -28.924 -6.010 1.00 96.12 541 TYR A O 1
ATOM 4220 N N . ARG A 1 542 ? 11.667 -28.994 -7.550 1.00 96.56 542 ARG A N 1
ATOM 4221 C CA . ARG A 1 542 ? 10.862 -29.480 -8.677 1.00 96.56 542 ARG A CA 1
ATOM 4222 C C . ARG A 1 542 ? 9.979 -30.666 -8.299 1.00 96.56 542 ARG A C 1
ATOM 4224 O O . ARG A 1 542 ? 8.798 -30.674 -8.615 1.00 96.56 542 ARG A O 1
ATOM 4231 N N . THR A 1 543 ? 10.519 -31.629 -7.555 1.00 96.62 543 THR A N 1
ATOM 4232 C CA . THR A 1 543 ? 9.785 -32.830 -7.117 1.00 96.62 543 THR A CA 1
ATOM 4233 C C . THR A 1 543 ? 8.631 -32.527 -6.158 1.00 96.62 543 THR A C 1
ATOM 4235 O O . THR A 1 543 ? 7.622 -33.231 -6.167 1.00 96.62 543 THR A O 1
ATOM 4238 N N . VAL A 1 544 ? 8.757 -31.489 -5.324 1.00 95.75 544 VAL A N 1
ATOM 4239 C CA . VAL A 1 544 ? 7.687 -31.041 -4.418 1.00 95.75 544 VAL A CA 1
ATOM 4240 C C . VAL A 1 544 ? 6.607 -30.313 -5.208 1.00 95.75 544 VAL A C 1
ATOM 4242 O O . VAL A 1 544 ? 5.423 -30.553 -4.996 1.00 95.75 544 VAL A O 1
ATOM 4245 N N . LEU A 1 545 ? 7.019 -29.466 -6.148 1.00 96.69 545 LEU A N 1
ATOM 4246 C CA . LEU A 1 545 ? 6.120 -28.693 -6.997 1.00 96.69 545 LEU A CA 1
ATOM 4247 C C . LEU A 1 545 ? 5.320 -29.578 -7.958 1.00 96.69 545 LEU A C 1
ATOM 4249 O O . LEU A 1 545 ? 4.108 -29.420 -8.059 1.00 96.69 545 LEU A O 1
ATOM 4253 N N . ALA A 1 546 ? 5.969 -30.563 -8.582 1.00 97.44 546 ALA A N 1
ATOM 4254 C CA . ALA A 1 546 ? 5.311 -31.563 -9.416 1.00 97.44 546 ALA A CA 1
ATOM 4255 C C . ALA A 1 546 ? 4.238 -32.340 -8.634 1.00 97.44 546 ALA A C 1
ATOM 4257 O O . ALA A 1 546 ? 3.142 -32.563 -9.137 1.00 97.44 546 ALA A O 1
ATOM 4258 N N . ARG A 1 547 ? 4.514 -32.693 -7.370 1.00 97.12 547 ARG A N 1
ATOM 4259 C CA . ARG A 1 547 ? 3.539 -33.366 -6.498 1.00 97.12 547 ARG A CA 1
ATOM 4260 C C . ARG A 1 547 ? 2.354 -32.476 -6.132 1.00 97.12 547 ARG A C 1
ATOM 4262 O O . ARG A 1 547 ? 1.244 -32.976 -6.010 1.00 97.12 547 ARG A O 1
ATOM 4269 N N . GLU A 1 548 ? 2.584 -31.183 -5.915 1.00 96.69 548 GLU A N 1
ATOM 4270 C CA . GLU A 1 548 ? 1.483 -30.252 -5.654 1.00 96.69 548 GLU A CA 1
ATOM 4271 C C . GLU A 1 548 ? 0.597 -30.102 -6.897 1.00 96.69 548 GLU A C 1
ATOM 4273 O O . GLU A 1 548 ? -0.617 -30.170 -6.773 1.00 96.69 548 GLU A O 1
ATOM 4278 N N . LEU A 1 549 ? 1.178 -29.986 -8.096 1.00 97.69 549 LEU A N 1
ATOM 4279 C CA . LEU A 1 549 ? 0.409 -29.978 -9.345 1.00 97.69 549 LEU A CA 1
ATOM 4280 C C . LEU A 1 549 ? -0.385 -31.286 -9.541 1.00 97.69 549 LEU A C 1
ATOM 4282 O O . LEU A 1 549 ? -1.570 -31.233 -9.851 1.00 97.69 549 LEU A O 1
ATOM 4286 N N . ASP A 1 550 ? 0.214 -32.454 -9.291 1.00 97.75 550 ASP A N 1
ATOM 4287 C CA . ASP A 1 550 ? -0.501 -33.745 -9.320 1.00 97.75 550 ASP A CA 1
ATOM 4288 C C . ASP A 1 550 ? -1.706 -33.747 -8.361 1.00 97.75 550 ASP A C 1
ATOM 4290 O O . ASP A 1 550 ? -2.823 -34.101 -8.738 1.00 97.75 550 ASP A O 1
ATOM 4294 N N . ALA A 1 551 ? -1.517 -33.240 -7.137 1.00 96.44 551 ALA A N 1
ATOM 4295 C CA . ALA A 1 551 ? -2.586 -33.119 -6.145 1.00 96.44 551 ALA A CA 1
ATOM 4296 C C . ALA A 1 551 ? -3.715 -32.157 -6.567 1.00 96.44 551 ALA A C 1
ATOM 4298 O O . ALA A 1 551 ? -4.841 -32.301 -6.089 1.00 96.44 551 ALA A O 1
ATOM 4299 N N . GLN A 1 552 ? -3.430 -31.208 -7.462 1.00 96.25 552 GLN A N 1
ATOM 4300 C CA . GLN A 1 552 ? -4.405 -30.290 -8.063 1.00 96.25 552 GLN A CA 1
ATOM 4301 C C . GLN A 1 552 ? -5.004 -30.830 -9.379 1.00 96.25 552 GLN A C 1
ATOM 4303 O O . GLN A 1 552 ? -5.788 -30.139 -10.024 1.00 96.25 552 GLN A O 1
ATOM 4308 N N . GLY A 1 553 ? -4.681 -32.070 -9.770 1.00 97.00 553 GLY A N 1
ATOM 4309 C CA . GLY A 1 553 ? -5.308 -32.772 -10.893 1.00 97.00 553 GLY A CA 1
ATOM 4310 C C . GLY A 1 553 ? -4.564 -32.690 -12.230 1.00 97.00 553 GLY A C 1
ATOM 4311 O O . GLY A 1 553 ? -5.124 -33.088 -13.252 1.00 97.00 553 GLY A O 1
ATOM 4312 N N . PHE A 1 554 ? -3.318 -32.211 -12.255 1.00 97.50 554 PHE A N 1
ATOM 4313 C CA . PHE A 1 554 ? -2.516 -32.168 -13.481 1.00 97.50 554 PHE A CA 1
ATOM 4314 C C . PHE A 1 554 ? -1.943 -33.553 -13.815 1.00 97.50 554 PHE A C 1
ATOM 4316 O O . PHE A 1 554 ? -1.167 -34.111 -13.047 1.00 97.50 554 PHE A O 1
ATOM 4323 N N . THR A 1 555 ? -2.275 -34.098 -14.991 1.00 95.62 555 THR A N 1
ATOM 4324 C CA . THR A 1 555 ? -1.931 -35.486 -15.369 1.00 95.62 555 THR A CA 1
ATOM 4325 C C . THR A 1 555 ? -0.446 -35.737 -15.649 1.00 95.62 555 THR A C 1
ATOM 4327 O O . THR A 1 555 ? -0.004 -36.880 -15.584 1.00 95.62 555 THR A O 1
ATOM 4330 N N . ASP A 1 556 ? 0.315 -34.701 -16.016 1.00 97.12 556 ASP A N 1
ATOM 4331 C CA . ASP A 1 556 ? 1.761 -34.783 -16.283 1.00 97.12 556 ASP A CA 1
ATOM 4332 C C . ASP A 1 556 ? 2.466 -33.507 -15.773 1.00 97.12 556 ASP A C 1
ATOM 4334 O O . ASP A 1 556 ? 2.748 -32.584 -16.547 1.00 97.12 556 ASP A O 1
ATOM 4338 N N . PRO A 1 557 ? 2.692 -33.401 -14.449 1.00 97.06 557 PRO A N 1
ATOM 4339 C CA . PRO A 1 557 ? 3.219 -32.190 -13.823 1.00 97.06 557 PRO A CA 1
ATOM 4340 C C . PRO A 1 557 ? 4.581 -31.739 -14.351 1.00 97.06 557 PRO A C 1
ATOM 4342 O O . PRO A 1 557 ? 4.820 -30.542 -14.504 1.00 97.06 557 PRO A O 1
ATOM 4345 N N . ASP A 1 558 ? 5.479 -32.682 -14.640 1.00 96.94 558 ASP A N 1
ATOM 4346 C CA . ASP A 1 558 ? 6.811 -32.364 -15.153 1.00 96.94 558 ASP A CA 1
ATOM 4347 C C . ASP A 1 558 ? 6.732 -31.751 -16.549 1.00 96.94 558 ASP A C 1
ATOM 4349 O O . ASP A 1 558 ? 7.373 -30.730 -16.814 1.00 96.94 558 ASP A O 1
ATOM 4353 N N . ARG A 1 559 ? 5.880 -32.307 -17.418 1.00 97.56 559 ARG A N 1
ATOM 4354 C CA . ARG A 1 559 ? 5.629 -31.728 -18.737 1.00 97.56 559 ARG A CA 1
ATOM 4355 C C . ARG A 1 559 ? 5.005 -30.338 -18.649 1.00 97.56 559 ARG A C 1
ATOM 4357 O O . ARG A 1 559 ? 5.338 -29.491 -19.474 1.00 97.56 559 ARG A O 1
ATOM 4364 N N . ILE A 1 560 ? 4.133 -30.084 -17.672 1.00 98.12 560 ILE A N 1
ATOM 4365 C CA . ILE A 1 560 ? 3.552 -28.753 -17.436 1.00 98.12 560 ILE A CA 1
ATOM 4366 C C . ILE A 1 560 ? 4.631 -27.744 -17.021 1.00 98.12 560 ILE A C 1
ATOM 4368 O O . ILE A 1 560 ? 4.682 -26.643 -17.572 1.00 98.12 560 ILE A O 1
ATOM 4372 N N . ILE A 1 561 ? 5.539 -28.118 -16.113 1.00 97.81 561 ILE A N 1
ATOM 4373 C CA . ILE A 1 561 ? 6.671 -27.262 -15.720 1.00 97.81 561 ILE A CA 1
ATOM 4374 C C . ILE A 1 561 ? 7.555 -26.950 -16.938 1.00 97.81 561 ILE A C 1
ATOM 4376 O O . ILE A 1 561 ? 7.910 -25.791 -17.163 1.00 97.81 561 ILE A O 1
ATOM 4380 N N . ASP A 1 562 ? 7.873 -27.952 -17.759 1.00 97.69 562 ASP A N 1
ATOM 4381 C CA . ASP A 1 562 ? 8.689 -27.754 -18.962 1.00 97.69 562 ASP A CA 1
ATOM 4382 C C . ASP A 1 562 ? 7.964 -26.907 -20.020 1.00 97.69 562 ASP A C 1
ATOM 4384 O O . ASP A 1 562 ? 8.586 -26.065 -20.674 1.00 97.69 562 ASP A O 1
ATOM 4388 N N . ALA A 1 563 ? 6.643 -27.062 -20.151 1.00 98.12 563 ALA A N 1
ATOM 4389 C CA . ALA A 1 563 ? 5.814 -26.238 -21.023 1.00 98.12 563 ALA A CA 1
ATOM 4390 C C . ALA A 1 563 ? 5.812 -24.766 -20.585 1.00 98.12 563 ALA A C 1
ATOM 4392 O O . ALA A 1 563 ? 5.919 -23.890 -21.440 1.00 98.12 563 ALA A O 1
ATOM 4393 N N . LEU A 1 564 ? 5.784 -24.476 -19.279 1.00 98.25 564 LEU A N 1
ATOM 4394 C CA . LEU A 1 564 ? 5.908 -23.109 -18.757 1.00 98.25 564 LEU A CA 1
ATOM 4395 C C . LEU A 1 564 ? 7.276 -22.487 -19.058 1.00 98.25 564 LEU A C 1
ATOM 4397 O O . LEU A 1 564 ? 7.354 -21.326 -19.470 1.00 98.25 564 LEU A O 1
ATOM 4401 N N . VAL A 1 565 ? 8.356 -23.259 -18.903 1.00 97.56 565 VAL A N 1
ATOM 4402 C CA . VAL A 1 565 ? 9.711 -22.819 -19.279 1.00 97.56 565 VAL A CA 1
ATOM 4403 C C . VAL A 1 565 ? 9.773 -22.519 -20.779 1.00 97.56 565 VAL A C 1
ATOM 4405 O O . VAL A 1 565 ? 10.313 -21.488 -21.186 1.00 97.56 565 VAL A O 1
ATOM 4408 N N . GLN A 1 566 ? 9.201 -23.392 -21.612 1.00 97.94 566 GLN A N 1
ATOM 4409 C CA . GLN A 1 566 ? 9.203 -23.211 -23.060 1.00 97.94 566 GLN A CA 1
ATOM 4410 C C . GLN A 1 566 ? 8.313 -22.046 -23.508 1.00 97.94 566 GLN A C 1
ATOM 4412 O O . GLN A 1 566 ? 8.717 -21.303 -24.400 1.00 97.94 566 GLN A O 1
ATOM 4417 N N . ALA A 1 567 ? 7.151 -21.844 -22.883 1.00 97.81 567 ALA A N 1
ATOM 4418 C CA . ALA A 1 567 ? 6.271 -20.709 -23.152 1.00 97.81 567 ALA A CA 1
ATOM 4419 C C . ALA A 1 567 ? 6.988 -19.382 -22.870 1.00 97.81 567 ALA A C 1
ATOM 4421 O O . ALA A 1 567 ? 6.996 -18.499 -23.725 1.00 97.81 567 ALA A O 1
ATOM 4422 N N . GLY A 1 568 ? 7.688 -19.278 -21.734 1.00 96.56 568 GLY A N 1
ATOM 4423 C CA . GLY A 1 568 ? 8.475 -18.086 -21.417 1.00 96.56 568 GLY A CA 1
ATOM 4424 C C . GLY A 1 568 ? 9.627 -17.835 -22.396 1.00 96.56 568 GLY A C 1
ATOM 4425 O O . GLY A 1 568 ? 9.870 -16.697 -22.789 1.00 96.56 568 GLY A O 1
ATOM 4426 N N . ARG A 1 569 ? 10.309 -18.896 -22.857 1.00 96.62 569 ARG A N 1
ATOM 4427 C CA . ARG A 1 569 ? 11.355 -18.789 -23.894 1.00 96.62 569 ARG A CA 1
ATOM 4428 C C . ARG A 1 569 ? 10.791 -18.347 -25.242 1.00 96.62 569 ARG A C 1
ATOM 4430 O O . ARG A 1 569 ? 11.345 -17.441 -25.853 1.00 96.62 569 ARG A O 1
ATOM 4437 N N . ASN A 1 570 ? 9.702 -18.968 -25.692 1.00 96.88 570 ASN A N 1
ATOM 4438 C CA . ASN A 1 570 ? 9.057 -18.646 -26.966 1.00 96.88 570 ASN A CA 1
ATOM 4439 C C . ASN A 1 570 ? 8.495 -17.222 -26.973 1.00 96.88 570 ASN A C 1
ATOM 4441 O O . ASN A 1 570 ? 8.565 -16.549 -27.994 1.00 96.88 570 ASN A O 1
ATOM 4445 N N . GLY A 1 571 ? 7.955 -16.777 -25.837 1.00 94.12 571 GLY A N 1
ATOM 4446 C CA . GLY A 1 571 ? 7.449 -15.423 -25.672 1.00 94.12 571 GLY A CA 1
ATOM 4447 C C . GLY A 1 571 ? 8.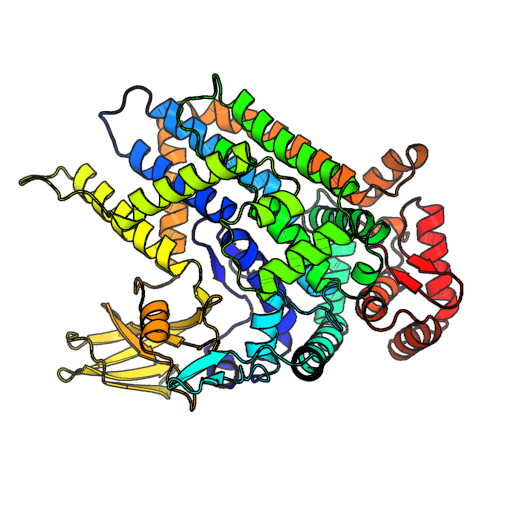515 -14.389 -25.301 1.00 94.12 571 GLY A C 1
ATOM 4448 O O . GLY A 1 571 ? 8.179 -13.232 -25.111 1.00 94.12 571 GLY A O 1
ATOM 4449 N N . GLY A 1 572 ? 9.787 -14.755 -25.117 1.00 96.25 572 GLY A N 1
ATOM 4450 C CA . GLY A 1 572 ? 10.814 -13.797 -24.679 1.00 96.25 572 GLY A CA 1
ATOM 4451 C C . GLY A 1 572 ? 10.532 -13.130 -23.320 1.00 96.25 572 GLY A C 1
ATOM 4452 O O . GLY A 1 572 ? 11.148 -12.117 -22.997 1.00 96.25 572 GLY A O 1
ATOM 4453 N N . PHE A 1 573 ? 9.619 -13.684 -22.516 1.00 97.12 573 PHE A N 1
ATOM 4454 C CA . PHE A 1 573 ? 9.242 -13.173 -21.201 1.00 97.12 573 PHE A CA 1
ATOM 4455 C C . PHE A 1 573 ? 9.452 -14.275 -20.159 1.00 97.12 573 PHE A C 1
ATOM 4457 O O . PHE A 1 573 ? 8.784 -15.310 -20.211 1.00 97.12 573 PHE A O 1
ATOM 4464 N N . PRO A 1 574 ? 10.392 -14.114 -19.217 1.00 94.69 574 PRO A N 1
ATOM 4465 C CA . PRO A 1 574 ? 10.724 -15.184 -18.290 1.00 94.69 574 PRO A CA 1
ATOM 4466 C C . PRO A 1 574 ? 9.558 -15.438 -17.328 1.00 94.69 574 PRO A C 1
ATOM 4468 O O . PRO A 1 574 ? 9.265 -14.601 -16.484 1.00 94.69 574 PRO A O 1
ATOM 4471 N N . LEU A 1 575 ? 8.927 -16.611 -17.438 1.00 96.44 575 LEU A N 1
ATOM 4472 C CA . LEU A 1 575 ? 7.843 -17.058 -16.550 1.00 96.44 575 LEU A CA 1
ATOM 4473 C C . LEU A 1 575 ? 8.380 -17.936 -15.418 1.00 96.44 575 LEU A C 1
ATOM 4475 O O . LEU A 1 575 ? 8.165 -17.676 -14.235 1.00 96.44 575 LEU A O 1
ATOM 4479 N N . VAL A 1 576 ? 9.112 -18.979 -15.807 1.00 96.06 576 VAL A N 1
ATOM 4480 C CA . VAL A 1 576 ? 9.682 -19.997 -14.928 1.00 96.06 576 VAL A CA 1
ATOM 4481 C C . VAL A 1 576 ? 11.086 -20.336 -15.421 1.00 96.06 576 VAL A C 1
ATOM 4483 O O . VAL A 1 576 ? 11.327 -20.442 -16.624 1.00 96.06 576 VAL A O 1
ATOM 4486 N N . SER A 1 577 ? 12.020 -20.519 -14.493 1.00 94.19 577 SER A N 1
ATOM 4487 C CA . SER A 1 577 ? 13.365 -21.038 -14.758 1.00 94.19 577 SER A CA 1
ATOM 4488 C C . SER A 1 577 ? 13.639 -22.260 -13.888 1.00 94.19 577 SER A C 1
ATOM 4490 O O . SER A 1 577 ? 13.195 -22.303 -12.744 1.00 94.19 577 SER A O 1
ATOM 4492 N N . THR A 1 578 ? 14.387 -23.233 -14.404 1.00 93.88 578 THR A N 1
ATOM 4493 C CA . THR A 1 578 ? 14.772 -24.440 -13.662 1.00 93.88 578 THR A CA 1
ATOM 4494 C C . THR A 1 578 ? 16.198 -24.857 -14.004 1.00 93.88 578 THR A C 1
ATOM 4496 O O . THR A 1 578 ? 16.626 -24.706 -15.149 1.00 93.88 578 THR A O 1
ATOM 4499 N N . ASP A 1 579 ? 16.918 -25.382 -13.015 1.00 92.62 579 ASP A N 1
ATOM 4500 C CA . ASP A 1 579 ? 18.221 -26.039 -13.176 1.00 92.62 579 ASP A CA 1
ATOM 4501 C C . ASP A 1 579 ? 18.108 -27.580 -13.159 1.00 92.62 579 ASP A C 1
ATOM 4503 O O . ASP A 1 579 ? 19.110 -28.291 -13.124 1.00 92.62 579 ASP A O 1
ATOM 4507 N N . GLY A 1 580 ? 16.874 -28.099 -13.189 1.00 89.31 580 GLY A N 1
ATOM 4508 C CA . GLY A 1 580 ? 16.547 -29.519 -13.073 1.00 89.31 580 GLY A CA 1
ATOM 4509 C C . GLY A 1 580 ? 16.242 -29.978 -11.644 1.00 89.31 580 GLY A C 1
ATOM 4510 O O . GLY A 1 580 ? 15.567 -30.994 -11.477 1.00 89.31 580 GLY A O 1
ATOM 4511 N N . VAL A 1 581 ? 16.663 -29.231 -10.619 1.00 92.00 581 VAL A N 1
ATOM 4512 C CA . VAL A 1 581 ? 16.399 -29.540 -9.204 1.00 92.00 581 VAL A CA 1
ATOM 4513 C C . VAL A 1 581 ? 15.428 -28.532 -8.608 1.00 92.00 581 VAL A C 1
ATOM 4515 O O . VAL A 1 581 ? 14.445 -28.917 -7.971 1.00 92.00 581 VAL A O 1
ATOM 4518 N N . GLU A 1 582 ? 15.677 -27.251 -8.841 1.00 92.88 582 GLU A N 1
ATOM 4519 C CA . GLU A 1 582 ? 14.868 -26.144 -8.363 1.00 92.88 582 GLU A CA 1
ATOM 4520 C C . GLU A 1 582 ? 14.081 -25.506 -9.506 1.00 92.88 582 GLU A C 1
ATOM 4522 O O . GLU A 1 582 ? 14.456 -25.541 -10.684 1.00 92.88 582 GLU A O 1
ATOM 4527 N N . VAL A 1 583 ? 12.940 -24.935 -9.147 1.00 92.25 583 VAL A N 1
ATOM 4528 C CA . VAL A 1 583 ? 12.063 -24.170 -10.019 1.00 92.25 583 VAL A CA 1
ATOM 4529 C C . VAL A 1 583 ? 11.871 -22.808 -9.380 1.00 92.25 583 VAL A C 1
ATOM 4531 O O . VAL A 1 583 ? 11.443 -22.681 -8.232 1.00 92.25 583 VAL A O 1
ATOM 4534 N N . LEU A 1 584 ? 12.162 -21.785 -10.167 1.00 91.69 584 LEU A N 1
ATOM 4535 C CA . LEU A 1 584 ? 12.028 -20.393 -9.796 1.00 91.69 584 LEU A CA 1
ATOM 4536 C C . LEU A 1 584 ? 10.958 -19.742 -10.665 1.00 91.69 584 LEU A C 1
ATOM 4538 O O . LEU A 1 584 ? 11.079 -19.700 -11.890 1.00 91.69 584 LEU A O 1
ATOM 4542 N N . VAL A 1 585 ? 9.935 -19.201 -10.010 1.00 92.81 585 VAL A N 1
ATOM 4543 C CA . VAL A 1 585 ? 8.847 -18.464 -10.656 1.00 92.81 585 VAL A CA 1
ATOM 4544 C C . VAL A 1 585 ? 9.202 -16.980 -10.703 1.00 92.81 585 VAL A C 1
ATOM 4546 O O . VAL A 1 585 ? 9.471 -16.345 -9.681 1.00 92.81 585 VAL A O 1
ATOM 4549 N N . GLN A 1 586 ? 9.264 -16.440 -11.914 1.00 90.88 586 GLN A N 1
ATOM 4550 C CA . GLN A 1 586 ? 9.760 -15.093 -12.203 1.00 90.88 586 GLN A CA 1
ATOM 4551 C C . GLN A 1 586 ? 8.643 -14.043 -12.198 1.00 90.88 586 GLN A C 1
ATOM 4553 O O . GLN A 1 586 ? 8.922 -12.867 -11.961 1.00 90.88 586 GLN A O 1
ATOM 4558 N N . VAL A 1 587 ? 7.401 -14.487 -12.409 1.00 88.19 587 VAL A N 1
ATOM 4559 C CA . VAL A 1 587 ? 6.179 -13.672 -12.489 1.00 88.19 587 VAL A CA 1
ATOM 4560 C C . VAL A 1 587 ? 5.251 -13.879 -11.309 1.00 88.19 587 VAL A C 1
ATOM 4562 O O . VAL A 1 587 ? 5.477 -14.791 -10.481 1.00 88.19 587 VAL A O 1
#

Foldseek 3Di:
DPQQWDADLQLRETEQHPDDCVVCVVQQLDWLSGDLLSLLSLLLSVLLLQLLLFLLVLLLNLLLLQLLLLLLDPPDVCSLVLLLLSLLLNVLQCLLCLLQSLLLSVCSNFFAAAAQFLDFDLSLVLSLGRNVSLPPQDFDQDPVRDGDRPSQDSVSVNVSRVSSLVSSLVNCPDPVNLVVLLQLQFAFCPRDPSRNVLSNLLLLLLLVLLCVQVVCCLLRVRLSSRLSSCLPSNQLLSLLLNQVRPPDPDSVVSSVVNLVVLLVSSVCSNVQHNVLSVLCSVCVSVVPPSLDVSVCVSSVHDSVSSVSSVVSSVVSVCQLVVAQDDADPDHDPSSVVSNVSSLLSSLSSLCSQKHWHDKDKWWKWADQQQWIFTGDPNHTPDTDGAPDNDDTATDIWMWIWIFGSPDSSRFIWIWTGGPPGTRDIDGDDPDDDDPVRVCSVVGSDDDSVVSVVSSVVSSVSSCVSNVVVVNCVSVVVCVVVSNVSSSVSSLCSSCVQFDPVLSVVLSVQSNVTGNCSLLVVDPLLSSLLSSQSSPQSNPFFLVVSLVSSVVVPDPGSVVSLVSLCVSCVVNSHGQWDDPNTGIDGSD

Mean predicted aligned error: 5.71 Å

Organism: NCBI:txid556532

Sequence (587 aa):
MESRSWTHLSSNVTRLEGIRLGDHLESLLTQGGAPSELLLSCVHEFTHHWCFLSSVGLALTGLTNRMARTSLRDDVPGQTWAVARDLVAYRTATEALRPLAEGLALFAEFDVVSITARISSTPLKSAALLFSGRLQDKYTMTDDGDLVRSAPASNDLLAMSLPILLKLRRARLSEDGMRRKAHVLASGIDADQDGYLLGYLAVKGMWRVIRQRCPRLYSETDLAMAYLMTFFYEDMRLVEILLAADTSENEVTLATAILQRFSDRTEALSDVTDDDVRMFEQLVVDDTPGTSPKFASCLHIGPQEWQRGQRWIADLKDRIVRGPQPLGRSPTAEQRLSHDLDDIFSTMVSRRHIVHLGSQPVHVDVDRKGRYTVSLDGREILRGTTEWKRKAQTGEGLVELLFSSKSTGAYRAIAVYGPRSFVDVVTPGERNPSPDELEILKSGIRPSSLFVKFARSTLRLAETFLEDGGSDVIVTYLEPHLRANVRRIHLDSATNAVADDALNWVVATLDAGGVYAILGQDRDLLDALVILGAMAPTMPYRTVLARELDAQGFTDPDRIIDALVQAGRNGGFPLVSTDGVEVLVQV

Solvent-accessible surface area (backbone atoms only — not comparable to full-atom values): 30700 Å² total; per-residue (Å²): 135,91,84,60,56,49,53,42,63,64,42,19,47,33,42,46,57,89,53,46,44,92,82,39,42,72,35,60,57,35,75,24,38,33,62,66,88,48,48,49,61,49,29,22,46,36,33,40,32,52,49,32,58,26,61,36,23,48,42,48,27,50,38,47,51,51,24,36,50,48,68,60,47,95,82,51,89,63,40,69,59,56,37,51,43,37,51,44,44,43,51,48,51,48,60,54,42,38,24,51,43,40,4,50,10,49,39,46,45,55,52,50,35,59,64,80,61,90,64,73,35,67,30,58,48,54,43,21,41,42,45,50,42,56,76,69,81,53,64,40,70,44,97,88,66,47,79,40,75,51,79,71,50,75,70,51,48,40,67,39,33,50,58,32,51,54,50,49,42,52,41,38,71,30,71,70,34,39,50,52,52,45,49,42,38,40,37,20,44,76,74,41,96,63,21,52,37,37,11,30,38,14,46,39,29,50,50,54,50,36,25,75,53,25,64,67,39,60,47,20,30,29,53,47,48,44,49,53,48,48,50,65,26,56,30,27,53,58,31,32,66,64,64,58,88,85,79,67,98,42,61,68,59,47,41,47,52,54,52,48,48,55,44,54,54,62,58,52,42,76,73,46,43,46,66,28,53,51,48,47,54,50,38,60,69,67,66,51,60,94,81,43,68,68,60,32,52,49,54,76,40,56,71,67,42,37,53,49,12,51,49,51,52,50,52,52,48,50,58,42,70,68,41,48,74,84,73,61,101,78,60,54,72,53,56,50,50,50,35,51,49,37,48,52,47,35,30,39,60,73,39,28,50,39,42,36,51,34,63,39,78,28,40,23,41,32,39,84,84,22,41,35,42,32,25,49,99,86,43,78,76,48,73,54,67,37,92,52,95,52,75,58,46,72,41,62,21,38,39,34,39,34,32,35,78,78,46,89,83,52,55,43,32,40,40,36,27,36,68,85,44,77,51,45,76,45,62,71,68,96,65,80,70,51,72,67,55,46,46,62,73,57,48,58,82,63,65,71,69,54,45,54,52,46,50,52,50,31,52,49,49,37,51,51,52,28,50,78,66,70,52,42,61,61,57,64,63,44,50,67,57,48,54,55,51,39,50,48,57,37,44,54,31,40,45,68,78,36,49,81,91,35,39,70,61,39,52,55,34,25,48,74,21,12,58,31,42,52,51,73,65,40,64,68,60,44,54,49,52,44,54,44,37,49,38,26,55,83,48,31,39,40,74,60,47,30,50,52,38,40,76,73,69,42,93,53,32,64,61,51,56,52,48,42,32,50,34,14,59,76,45,41,41,70,40,40,50,66,85,85,54,42,38,46,61,56,101